Protein 3VTE (pdb70)

Organism: Cannabis sativa (NCBI:txid3483)

GO terms:
  GO:0102778 delta9-tetrahydrocannabinolate synthase activity (F, EXP)
  GO:0005576 extracellular region (C, EXP)
  GO:1901696 cannabinoid biosynthetic process (P, TAS)

Solvent-accessible surface area: 20736 Å² total; per-residue (Å²): 149,71,56,66,101,39,0,44,133,6,9,64,148,88,51,92,195,146,93,23,33,21,11,92,142,39,166,97,2,96,65,14,13,65,34,11,3,23,0,44,45,30,61,37,147,126,18,54,57,0,54,0,0,0,4,0,45,73,45,37,19,0,54,2,0,0,58,0,0,87,139,30,58,4,22,10,10,41,0,16,8,3,58,36,9,30,0,9,18,4,17,2,108,48,77,3,0,0,0,1,2,41,62,2,86,49,33,146,25,60,50,170,55,66,21,2,74,1,41,0,6,0,13,2,0,34,2,14,13,109,2,8,81,104,47,79,78,7,3,2,0,5,9,38,60,13,24,21,2,0,11,41,18,1,2,1,0,0,14,6,13,5,7,1,31,73,0,0,0,0,40,24,8,65,26,0,54,0,0,16,18,76,6,118,54,32,57,78,178,69,19,31,94,56,7,0,8,0,0,33,1,0,0,5,68,2,1,4,1,9,1,9,0,50,0,74,6,10,63,7,37,69,88,0,0,6,2,46,16,101,40,70,65,112,37,98,20,0,1,133,16,0,37,64,0,2,52,33,2,57,137,24,110,76,46,0,9,0,3,0,48,0,30,4,86,86,154,142,85,45,2,7,0,49,0,3,0,3,9,40,16,21,31,92,69,0,23,83,50,0,104,159,33,0,72,107,0,43,14,119,130,131,45,12,136,76,35,28,9,5,58,2,18,22,76,20,27,62,36,146,147,188,139,65,69,30,5,63,62,114,103,28,36,188,74,45,0,41,6,20,16,8,0,0,0,95,150,66,1,64,63,108,11,0,15,94,0,0,66,31,3,98,109,24,85,47,40,10,3,67,0,7,0,19,2,0,1,20,29,0,84,126,35,66,74,56,45,2,0,5,7,3,2,56,45,4,14,1,1,1,36,0,18,1,46,20,128,122,72,133,39,28,132,90,4,29,55,11,0,81,49,0,18,98,68,0,58,76,66,8,3,100,145,50,31,20,6,10,10,44,50,8,6,27,70,23,25,136,28,68,104,87,49,139,53,77,46,88,110,1,52,97,5,0,68,34,3,3,13,116,4,1,88,77,0,6,113,3,0,23,164,34,0,63,124,9,34,7,83,15,32,0,4,0,5,9,45,44,106,145,127,141

InterPro domains:
  IPR006094 FAD linked oxidase, N-terminal [PF01565] (81-217)
  IPR012951 Berberine/berberine-like [PF08031] (480-538)
  IPR016166 FAD-binding domain, PCMH-type [PS51387] (77-251)
  IPR016167 FAD-binding, type PCMH, subdomain 1 [G3DSA:3.30.43.10] (28-135)
  IPR016169 FAD-binding, type PCMH, subdomain 2 [G3DSA:3.30.465.10] (139-539)
  IPR036318 FAD-binding, type PCMH-like superfamily [SSF56176] (29-252)

CATH classification: 3.30.43.10 (+2 more: 3.30.465.10, 3.40.462.20)

Sequence (502 aa):
ANPRENFLKCFSKHIPNPKLVYTQHDQLYMSILNSTIQNLRFISDTTPKPLVIVTPSNNSHIQATILCSKKVGLQIRTRSGGHDAEGMSYISQVPFVVVDLRNMHSIKIDVHSQTAWVEAGATLGEVYYWINEKNENLSFPGGYCPTVGVGGHFSGGGYGALMRNYGLAADNIIDAHLVNVDGKVLDRKSMGEDLFWAIRGGGGENFGIIAAWKIKLVAVPSKSTIFSVKKNMEIHGLVKLFNKWQNIAYKYDKDLVLMTHFITKNITTTVHGYFSSIFHGGVDSLVDLMNKSFPELGIKKTDCKEFSWIDTTIFYSGVVNFKKEILLDRSAGKKTAFSIKLDYVKKPIPETAMVKILEKLYEEDVGAGMYVLYPYGGIMEEISESAIPFPHRAGIMYELWYTASWEKQEDNEKHINWVRSVYNFTTPYVSQNPRLAYLNYRDLDLGKTNHASPNNYTQARIWGEKYFGKNFNRLVKVKTKVDPNNFFRNEQSIPPLPPHHH

Foldseek 3Di:
DAQLVQLVVLLCVLPPDPDFKDAPVDPCQVCVLVVQQQACLQDDPVFDFARMEGADQDLSNQLSNLVSCVVSVAAEQEDALNPALVSFNTGDPDHHYYYYHLNQADWAADLPQQKIKGWQNHWQLVQQVVVCVSPLFKGAFFDLALSHTPQFAQLQFGGDDQCQPQHTQLSFFDWWWWAFSNSDTDICVRCDDLNNQCSGNVHPLLTGGTTITMGHMDTHAQKWKKFKDKDFDDLLLVVVLVLLCLVPQQPDESQKWKKKKWFFDDPCGTIMMMIMITGRDDLVVVCVVCCPRPVVVPDDSVGMDMHRVLVVSVCRYQAPPDDSCVSVPNPDHDRFNKAKWKFWAQDRDDSVLVSVLSVLSVVDGGRFKMKIKTAAHHPLQPDDQVSHQARPGRRTGIMIMIMGTDHDNVCVVVSNVSNVVSVVSCQVGTDPVPGAGGVSNDDCVQDWQDPPDDGDQVRLCSVLCRHGNVSSVSNLVSSCVRPVVRSSDTGRYRHHDDDVVD

Structure (mmCIF, N/CA/C/O backbone):
data_3VTE
#
_entry.id   3VTE
#
_cell.length_a   177.946
_cell.length_b   177.946
_cell.length_c   177.946
_cell.angle_alpha   90.00
_cell.angle_beta   90.00
_cell.angle_gamma   90.00
#
_symmetry.space_group_name_H-M   'P 4 3 2'
#
loop_
_entity.id
_entity.type
_entity.pdbx_description
1 polymer 'Tetrahydrocannabinolic acid synthase'
2 non-polymer 2-acetamido-2-deoxy-beta-D-glucopyranose
3 non-polymer 'FLAVIN-ADENINE DINUCLEOTIDE'
4 water water
#
loop_
_atom_site.group_PDB
_atom_site.id
_atom_site.type_symbol
_atom_site.label_atom_id
_atom_site.label_alt_id
_atom_site.label_comp_id
_atom_site.label_asym_id
_atom_site.label_entity_id
_atom_site.label_seq_id
_atom_site.pdbx_PDB_ins_code
_atom_site.Cartn_x
_atom_site.Cartn_y
_atom_site.Cartn_z
_atom_site.occupancy
_atom_site.B_iso_or_equiv
_atom_site.auth_seq_id
_atom_site.auth_comp_id
_atom_site.auth_asym_id
_atom_site.auth_atom_id
_atom_site.pdbx_PDB_model_num
ATOM 1 N N . ALA A 1 1 ? 47.335 84.433 -53.892 1.00 69.98 28 ALA A N 1
ATOM 2 C CA . ALA A 1 1 ? 48.462 83.968 -53.019 1.00 67.81 28 ALA A CA 1
ATOM 3 C C . ALA A 1 1 ? 47.990 82.986 -51.855 1.00 66.80 28 ALA A C 1
ATOM 4 O O . ALA A 1 1 ? 47.343 83.463 -50.871 1.00 68.53 28 ALA A 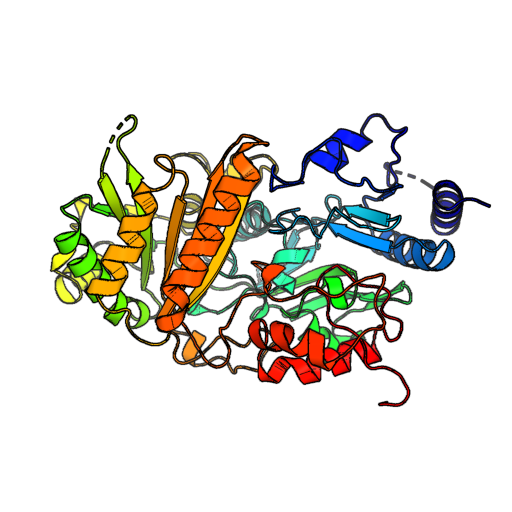O 1
ATOM 6 N N . ASN A 1 2 ? 48.288 81.647 -51.992 1.00 63.31 29 ASN A N 1
ATOM 7 C CA . ASN A 1 2 ? 48.107 80.589 -50.927 1.00 59.29 29 ASN A CA 1
ATOM 8 C C . ASN A 1 2 ? 49.352 79.731 -50.622 1.00 55.66 29 ASN A C 1
ATOM 9 O O . ASN A 1 2 ? 50.162 79.477 -51.518 1.00 55.11 29 ASN A O 1
ATOM 14 N N . PRO A 1 3 ? 49.496 79.280 -49.359 1.00 52.61 30 PRO A N 1
ATOM 15 C CA . PRO A 1 3 ? 50.784 78.900 -48.856 1.00 50.04 30 PRO A CA 1
ATOM 16 C C . PRO A 1 3 ? 51.349 77.648 -49.440 1.00 48.00 30 PRO A C 1
ATOM 17 O O . PRO A 1 3 ? 52.544 77.606 -49.670 1.00 47.30 30 PRO A O 1
ATOM 21 N N . ARG A 1 4 ? 50.518 76.643 -49.695 1.00 47.28 31 ARG A N 1
ATOM 22 C CA . ARG A 1 4 ? 51.002 75.384 -50.263 1.00 45.42 31 ARG A CA 1
ATOM 23 C C . ARG A 1 4 ? 51.660 75.647 -51.605 1.00 46.15 31 ARG A C 1
ATOM 24 O O . ARG A 1 4 ? 52.809 75.226 -51.856 1.00 45.04 31 ARG A O 1
ATOM 32 N N . GLU A 1 5 ? 50.934 76.365 -52.464 1.00 47.27 32 GLU A N 1
ATOM 33 C CA . GLU A 1 5 ? 51.403 76.581 -53.823 1.00 47.84 32 GLU A CA 1
ATOM 34 C C . GLU A 1 5 ? 52.458 77.641 -53.855 1.00 46.78 32 GLU A C 1
ATOM 35 O O . GLU A 1 5 ? 53.349 77.604 -54.692 1.00 46.63 32 GLU A O 1
ATOM 41 N N . ASN A 1 6 ? 52.361 78.586 -52.940 1.00 46.29 33 ASN A N 1
ATOM 42 C CA . ASN A 1 6 ? 53.378 79.606 -52.849 1.00 46.21 33 ASN A CA 1
ATOM 43 C C . ASN A 1 6 ? 54.660 79.002 -52.360 1.00 44.43 33 ASN A C 1
ATOM 44 O O . ASN A 1 6 ? 55.745 79.360 -52.812 1.00 44.91 33 ASN A O 1
ATOM 49 N N . PHE A 1 7 ? 54.543 78.055 -51.449 1.00 42.43 34 PHE A N 1
ATOM 50 C CA . PHE A 1 7 ? 55.729 77.382 -50.989 1.00 40.78 34 PHE A CA 1
ATOM 51 C C . PHE A 1 7 ? 56.442 76.707 -52.126 1.00 40.20 34 PHE A C 1
ATOM 52 O O . PHE A 1 7 ? 57.655 76.781 -52.238 1.00 40.25 34 PHE A O 1
ATOM 60 N N . LEU A 1 8 ? 55.663 76.031 -52.955 1.00 40.49 35 LEU A N 1
ATOM 61 C CA . LEU A 1 8 ? 56.180 75.079 -53.930 1.00 39.82 35 LEU A CA 1
ATOM 62 C C . LEU A 1 8 ? 56.842 75.778 -55.046 1.00 40.93 35 LEU A C 1
ATOM 63 O O . LEU A 1 8 ? 57.812 75.294 -55.583 1.00 40.88 35 LEU A O 1
ATOM 68 N N . LYS A 1 9 ? 56.275 76.917 -55.401 1.00 42.86 36 LYS A N 1
ATOM 69 C CA . LYS A 1 9 ? 56.876 77.830 -56.324 1.00 44.81 36 LYS A CA 1
ATOM 70 C C . LYS A 1 9 ? 58.170 78.343 -55.756 1.00 44.73 36 LYS A C 1
ATOM 71 O O . LYS A 1 9 ? 59.194 78.258 -56.417 1.00 45.15 36 LYS A O 1
ATOM 77 N N . CYS A 1 10 ? 58.141 78.879 -54.540 1.00 44.77 37 CYS A N 1
ATOM 78 C CA . CYS A 1 10 ? 59.376 79.383 -53.970 1.00 45.44 37 CYS A CA 1
ATOM 79 C C . CYS A 1 10 ? 60.421 78.303 -54.019 1.00 44.55 37 CYS A C 1
ATOM 80 O O . CYS A 1 10 ? 61.539 78.547 -54.417 1.00 45.42 37 CYS A O 1
ATOM 83 N N . PHE A 1 11 ? 60.059 77.096 -53.627 1.00 44.16 38 PHE A N 1
ATOM 84 C CA . PHE A 1 11 ? 61.007 76.001 -53.619 1.00 44.04 38 PHE A CA 1
ATOM 85 C C . PHE A 1 11 ? 61.608 75.738 -54.985 1.00 45.04 38 PHE A C 1
ATOM 86 O O . PHE A 1 11 ? 62.805 75.727 -55.128 1.00 44.65 38 PHE A O 1
ATOM 94 N N . SER A 1 12 ? 60.762 75.567 -55.990 1.00 47.12 39 SER A N 1
ATOM 95 C CA . SER A 1 12 ? 61.191 75.432 -57.390 1.00 49.83 39 SER A CA 1
ATOM 96 C C . SER A 1 12 ? 62.120 76.513 -57.857 1.00 52.19 39 SER A C 1
ATOM 97 O O . SER A 1 12 ? 62.965 76.285 -58.703 1.00 52.65 39 SER A O 1
ATOM 100 N N . LYS A 1 13 ? 61.888 77.712 -57.349 1.00 55.24 40 LYS A N 1
ATOM 101 C CA . LYS A 1 13 ? 62.645 78.880 -57.707 1.00 59.24 40 LYS A CA 1
ATOM 102 C C . LYS A 1 13 ? 64.066 78.666 -57.216 1.00 60.57 40 LYS A C 1
ATOM 103 O O . LYS A 1 13 ? 65.017 78.782 -57.990 1.00 61.41 40 LYS A O 1
ATOM 109 N N . HIS A 1 14 ? 64.199 78.304 -55.939 1.00 61.95 41 HIS A N 1
ATOM 110 C CA . HIS A 1 14 ? 65.508 78.112 -55.302 1.00 64.17 41 HIS A CA 1
ATOM 111 C C . HIS A 1 14 ? 66.178 76.875 -55.872 1.00 65.61 41 HIS A C 1
ATOM 112 O O . HIS A 1 14 ? 67.396 76.746 -55.851 1.00 65.90 41 HIS A O 1
ATOM 119 N N . ILE A 1 15 ? 65.366 75.961 -56.378 1.00 67.72 42 ILE A N 1
ATOM 120 C CA . ILE A 1 15 ? 65.855 74.676 -56.810 1.00 70.42 42 ILE A CA 1
ATOM 121 C C . ILE A 1 15 ? 65.003 74.081 -57.941 1.00 73.19 42 ILE A C 1
ATOM 122 O O . ILE A 1 15 ? 63.922 73.497 -57.704 1.00 72.77 42 ILE A O 1
ATOM 127 N N . PRO A 1 16 ? 65.460 74.287 -59.193 1.00 76.53 43 PRO A N 1
ATOM 128 C CA . PRO A 1 16 ? 64.869 73.599 -60.353 1.00 78.90 43 PRO A CA 1
ATOM 129 C C . PRO A 1 16 ? 65.466 72.171 -60.518 1.00 81.17 43 PRO A C 1
ATOM 130 O O . PRO A 1 16 ? 66.611 71.927 -60.062 1.00 81.97 43 PRO A O 1
ATOM 134 N N . ASN A 1 17 ? 64.693 71.247 -61.128 1.00 82.90 44 ASN A N 1
ATOM 135 C CA . ASN A 1 17 ? 65.064 69.800 -61.359 1.00 84.47 44 ASN A CA 1
ATOM 136 C C . ASN A 1 17 ? 66.552 69.359 -61.225 1.00 85.12 44 ASN A C 1
ATOM 137 O O . ASN A 1 17 ? 67.296 69.241 -62.214 1.00 86.37 44 ASN A O 1
ATOM 142 N N . PRO A 1 22 ? 65.399 63.448 -57.826 1.00 63.48 49 PRO A N 1
ATOM 143 C CA . PRO A 1 22 ? 64.096 62.802 -57.705 1.00 62.73 49 PRO A CA 1
ATOM 144 C C . PRO A 1 22 ? 62.993 63.751 -57.202 1.00 60.64 49 PRO A C 1
ATOM 145 O O . PRO A 1 22 ? 63.111 64.996 -57.284 1.00 60.00 49 PRO A O 1
ATOM 149 N N . LYS A 1 23 ? 61.932 63.133 -56.670 1.00 58.46 50 LYS A N 1
ATOM 150 C CA . LYS A 1 23 ? 60.882 63.847 -56.004 1.00 54.75 50 LYS A CA 1
ATOM 151 C C . LYS A 1 23 ? 61.486 64.354 -54.726 1.00 51.75 50 LYS A C 1
ATOM 152 O O . LYS A 1 23 ? 62.289 63.668 -54.072 1.00 51.08 50 LYS A O 1
ATOM 158 N N . LEU A 1 24 ? 61.120 65.581 -54.413 1.00 48.49 51 LEU A N 1
ATOM 159 C CA . LEU A 1 24 ? 61.555 66.210 -53.210 1.00 45.39 51 LEU A CA 1
ATOM 160 C C . LEU A 1 24 ? 60.370 66.776 -52.489 1.00 43.42 51 LEU A C 1
ATOM 161 O O . LEU A 1 24 ? 60.487 67.087 -51.315 1.00 42.23 51 LEU A O 1
ATOM 166 N N . VAL A 1 25 ? 59.244 66.966 -53.176 1.00 42.00 52 VAL A N 1
ATOM 167 C CA . VAL A 1 25 ? 58.093 67.535 -52.484 1.00 40.80 52 VAL A CA 1
ATOM 168 C C . VAL A 1 25 ? 56.870 66.685 -52.623 1.00 40.48 52 VAL A C 1
ATOM 169 O O . VAL A 1 25 ? 56.555 66.208 -53.704 1.00 41.75 52 VAL A O 1
ATOM 173 N N . TYR A 1 26 ? 56.164 66.499 -51.529 1.00 38.70 53 TYR A N 1
ATOM 174 C CA . TYR A 1 26 ? 54.935 65.779 -51.617 1.00 38.64 53 TYR A CA 1
ATOM 175 C C . TYR A 1 26 ? 53.795 66.595 -51.061 1.00 38.54 53 TYR A C 1
ATOM 176 O O . TYR A 1 26 ? 53.957 67.322 -50.062 1.00 38.74 53 TYR A O 1
ATOM 185 N N . THR A 1 27 ? 52.656 66.522 -51.732 1.00 38.52 54 THR A N 1
ATOM 186 C CA . THR A 1 27 ? 51.439 67.034 -51.179 1.00 39.02 54 THR A CA 1
ATOM 187 C C . THR A 1 27 ? 50.415 65.929 -51.202 1.00 40.11 54 THR A C 1
ATOM 188 O O . THR A 1 27 ? 50.581 64.933 -51.893 1.00 40.26 54 THR A O 1
ATOM 192 N N . GLN A 1 28 ? 49.359 66.125 -50.425 1.00 41.13 55 GLN A N 1
ATOM 193 C CA . GLN A 1 28 ? 48.196 65.271 -50.427 1.00 42.55 55 GLN A CA 1
ATOM 194 C C . GLN A 1 28 ? 47.813 64.709 -51.804 1.00 43.22 55 GLN A C 1
ATOM 195 O O . GLN A 1 28 ? 47.253 63.623 -51.887 1.00 43.79 55 GLN A O 1
ATOM 201 N N . HIS A 1 29 ? 48.096 65.432 -52.878 1.00 43.12 56 HIS A N 1
ATOM 202 C CA . HIS A 1 29 ? 47.763 64.928 -54.223 1.00 44.90 56 HIS A CA 1
ATOM 203 C C . HIS A 1 29 ? 48.619 63.785 -54.710 1.00 44.86 56 HIS A C 1
ATOM 204 O O . HIS A 1 29 ? 48.217 63.049 -55.635 1.00 46.41 56 HIS A O 1
ATOM 211 N N . ASP A 1 30 ? 49.803 63.659 -54.111 1.00 42.83 57 ASP A N 1
ATOM 212 C CA . ASP A 1 30 ? 50.742 62.692 -54.562 1.00 42.60 57 ASP A CA 1
ATOM 213 C C . ASP A 1 30 ? 50.310 61.369 -54.041 1.00 42.57 57 ASP A C 1
ATOM 214 O O . ASP A 1 30 ? 49.961 61.247 -52.877 1.00 42.58 57 ASP A O 1
ATOM 219 N N . GLN A 1 31 ? 50.311 60.361 -54.900 1.00 43.18 58 GLN A N 1
ATOM 220 C CA . GLN A 1 31 ? 49.982 59.033 -54.423 1.00 42.91 58 GLN A CA 1
ATOM 221 C C . GLN A 1 31 ? 50.771 58.582 -53.184 1.00 41.01 58 GLN A C 1
ATOM 222 O O . GLN A 1 31 ? 50.246 57.869 -52.361 1.00 41.18 58 GLN A O 1
ATOM 228 N N . LEU A 1 32 ? 52.006 59.025 -53.020 1.00 39.15 59 LEU A N 1
ATOM 229 C CA . LEU A 1 32 ? 52.807 58.471 -51.945 1.00 38.27 59 LEU A CA 1
ATOM 230 C C . LEU A 1 32 ? 52.697 59.196 -50.642 1.00 37.10 59 LEU A C 1
ATOM 231 O O . LEU A 1 32 ? 53.198 58.713 -49.610 1.00 37.25 59 LEU A O 1
ATOM 236 N N . TYR A 1 33 ? 52.077 60.369 -50.680 1.00 36.04 60 TYR A N 1
ATOM 237 C CA . TYR A 1 33 ? 51.960 61.176 -49.476 1.00 34.44 60 TYR A CA 1
ATOM 238 C C . TYR A 1 33 ? 51.713 60.339 -48.225 1.00 34.20 60 TYR A C 1
ATOM 239 O O . TYR A 1 33 ? 52.612 60.185 -47.406 1.00 32.56 60 TYR A O 1
ATOM 248 N N . MET A 1 34 ? 50.517 59.755 -48.138 1.00 35.65 61 MET A N 1
ATOM 249 C CA . MET A 1 34 ? 50.060 59.059 -46.935 1.00 36.86 61 MET A CA 1
ATOM 250 C C . MET A 1 34 ? 51.058 58.060 -46.404 1.00 36.42 61 MET A C 1
ATOM 251 O O . MET A 1 34 ? 51.419 58.080 -45.236 1.00 35.32 61 MET A O 1
ATOM 256 N N . SER A 1 35 ? 51.533 57.199 -47.273 1.00 37.82 62 SER A N 1
ATOM 257 C CA . SER A 1 35 ? 52.440 56.173 -46.810 1.00 39.10 62 SER A CA 1
ATOM 258 C C . SER A 1 35 ? 53.817 56.719 -46.535 1.00 37.19 62 SER A C 1
ATOM 259 O O . SER A 1 35 ? 54.537 56.140 -45.747 1.00 37.61 62 SER A O 1
ATOM 262 N N . ILE A 1 36 ? 54.184 57.845 -47.127 1.00 35.76 63 ILE A N 1
ATOM 263 C CA . ILE A 1 36 ? 55.385 58.495 -46.617 1.00 33.82 63 ILE A CA 1
ATOM 264 C C . ILE A 1 36 ? 55.121 59.044 -45.223 1.00 32.88 63 ILE A C 1
ATOM 265 O O . ILE A 1 36 ? 55.805 58.670 -44.298 1.00 32.81 63 ILE A O 1
ATOM 270 N N . LEU A 1 37 ? 54.109 59.894 -45.089 1.00 32.60 64 LEU A N 1
ATOM 271 C CA . LEU A 1 37 ? 53.741 60.490 -43.823 1.00 32.63 64 LEU A CA 1
ATOM 272 C C . LEU A 1 37 ? 53.775 59.447 -42.759 1.00 34.58 64 LEU A C 1
ATOM 273 O O . LEU A 1 37 ? 54.459 59.597 -41.752 1.00 35.07 64 LEU A O 1
ATOM 278 N N . ASN A 1 38 ? 53.002 58.399 -43.005 1.00 36.31 65 ASN A N 1
ATOM 279 C CA . ASN A 1 38 ? 52.800 57.306 -42.110 1.00 37.57 65 ASN A CA 1
ATOM 280 C C . ASN A 1 38 ? 54.031 56.549 -41.837 1.00 36.39 65 ASN A C 1
ATOM 281 O O . ASN A 1 38 ? 54.161 56.052 -40.734 1.00 37.15 65 ASN A O 1
ATOM 286 N N . SER A 1 39 ? 54.897 56.394 -42.854 1.00 35.58 66 SER A N 1
ATOM 287 C CA . SER A 1 39 ? 55.950 55.325 -42.869 1.00 34.50 66 SER A CA 1
ATOM 288 C C . SER A 1 39 ? 56.627 55.326 -41.550 1.00 32.76 66 SER A C 1
ATOM 289 O O . SER A 1 39 ? 56.586 54.339 -40.857 1.00 33.46 66 SER A O 1
ATOM 292 N N . THR A 1 40 ? 57.188 56.470 -41.179 1.00 30.22 67 THR A N 1
ATOM 293 C CA . THR A 1 40 ? 57.985 56.537 -39.971 1.00 28.81 67 THR A CA 1
ATOM 294 C C . THR A 1 40 ? 57.287 57.176 -38.753 1.00 28.53 67 THR A C 1
ATOM 295 O O . THR A 1 40 ? 57.970 57.617 -37.838 1.00 28.69 67 THR A O 1
ATOM 299 N N . ILE A 1 41 ? 55.949 57.219 -38.701 1.00 28.99 68 ILE A N 1
ATOM 300 C CA . ILE A 1 41 ? 55.295 57.680 -37.465 1.00 29.43 68 ILE A CA 1
ATOM 301 C C . ILE A 1 41 ? 55.311 56.491 -36.487 1.00 31.36 68 ILE A C 1
ATOM 302 O O . ILE A 1 41 ? 54.532 55.532 -36.651 1.00 32.23 68 ILE A O 1
ATOM 307 N N . GLN A 1 42 ? 56.255 56.511 -35.530 1.00 32.37 69 GLN A N 1
ATOM 308 C CA . GLN A 1 42 ? 56.519 55.334 -34.650 1.00 34.42 69 GLN A CA 1
ATOM 309 C C . GLN A 1 42 ? 55.470 55.009 -33.575 1.00 35.33 69 GLN A C 1
ATOM 310 O O . GLN A 1 42 ? 55.307 53.843 -33.189 1.00 36.46 69 GLN A O 1
ATOM 316 N N . ASN A 1 43 ? 54.784 56.033 -33.079 1.00 35.43 70 ASN A N 1
ATOM 317 C CA . ASN A 1 43 ? 53.797 55.835 -32.041 1.00 37.22 70 ASN A CA 1
ATOM 318 C C . ASN A 1 43 ? 52.354 55.768 -32.542 1.00 37.95 70 ASN A C 1
ATOM 319 O O . ASN A 1 43 ? 51.693 56.799 -32.632 1.00 38.09 70 ASN A O 1
ATOM 324 N N . LEU A 1 44 ? 51.838 54.587 -32.833 1.00 39.10 71 LEU A N 1
ATOM 325 C CA . LEU A 1 44 ? 50.456 54.505 -33.379 1.00 40.74 71 LEU A CA 1
ATOM 326 C C . LEU A 1 44 ? 49.368 55.442 -32.727 1.00 42.16 71 LEU A C 1
ATOM 327 O O . LEU A 1 44 ? 48.406 55.851 -33.384 1.00 43.08 71 LEU A O 1
ATOM 332 N N . ARG A 1 45 ? 49.522 55.782 -31.453 1.00 43.39 72 ARG A N 1
ATOM 333 C CA . ARG A 1 45 ? 48.685 56.773 -30.782 1.00 44.92 72 ARG A CA 1
ATOM 334 C C . ARG A 1 45 ? 48.377 58.032 -31.629 1.00 45.50 72 ARG A C 1
ATOM 335 O O . ARG A 1 45 ? 47.299 58.586 -31.526 1.00 46.50 72 ARG A O 1
ATOM 343 N N . PHE A 1 46 ? 49.319 58.482 -32.456 1.00 46.09 73 PHE A N 1
ATOM 344 C CA . PHE A 1 46 ? 49.143 59.680 -33.292 1.00 47.05 73 PHE A CA 1
ATOM 345 C C . PHE A 1 46 ? 48.802 59.383 -34.760 1.00 48.67 73 PHE A C 1
ATOM 346 O O . PHE A 1 46 ? 49.105 60.162 -35.666 1.00 48.15 73 PHE A O 1
ATOM 354 N N . ILE A 1 47 ? 48.163 58.246 -34.988 1.00 51.78 74 ILE A N 1
ATOM 355 C CA . ILE A 1 47 ? 47.637 57.899 -36.297 1.00 53.95 74 ILE A CA 1
ATOM 356 C C . ILE A 1 47 ? 46.134 57.852 -36.130 1.00 56.46 74 ILE A C 1
ATOM 357 O O . ILE A 1 47 ? 45.569 56.825 -35.699 1.00 57.91 74 ILE A O 1
ATOM 362 N N . SER A 1 48 ? 45.497 58.990 -36.387 1.00 57.55 75 SER A N 1
ATOM 363 C CA . SER A 1 48 ? 44.039 59.020 -36.524 1.00 61.07 75 SER A CA 1
ATOM 364 C C . SER A 1 48 ? 43.700 59.885 -37.717 1.00 62.36 75 SER A C 1
ATOM 365 O O . SER A 1 48 ? 44.553 60.650 -38.205 1.00 62.09 75 SER A O 1
ATOM 368 N N . ASP A 1 49 ? 42.465 59.770 -38.199 1.00 64.98 76 ASP A N 1
ATOM 369 C CA . ASP A 1 49 ? 41.959 60.744 -39.183 1.00 66.26 76 ASP A CA 1
ATOM 370 C C . ASP A 1 49 ? 41.946 62.201 -38.624 1.00 65.41 76 ASP A C 1
ATOM 371 O O . ASP A 1 49 ? 42.001 63.169 -39.395 1.00 65.61 76 ASP A O 1
ATOM 376 N N . THR A 1 50 ? 41.893 62.331 -37.290 1.00 64.56 77 THR A N 1
ATOM 377 C CA . THR A 1 50 ? 41.785 63.628 -36.594 1.00 63.29 77 THR A CA 1
ATOM 378 C C . THR A 1 50 ? 43.129 64.424 -36.621 1.00 60.55 77 THR A C 1
ATOM 379 O O . THR A 1 50 ? 43.142 65.660 -36.768 1.00 60.57 77 THR A O 1
ATOM 383 N N . THR A 1 51 ? 44.229 63.671 -36.497 1.00 57.26 78 THR A N 1
ATOM 384 C CA . THR A 1 51 ? 45.627 64.102 -36.555 1.00 53.41 78 THR A CA 1
ATOM 385 C C . THR A 1 51 ? 45.909 65.086 -37.679 1.00 50.72 78 THR A C 1
ATOM 386 O O . THR A 1 51 ? 45.662 64.759 -38.835 1.00 50.85 78 THR A O 1
ATOM 390 N N . PRO A 1 52 ? 46.417 66.294 -37.355 1.00 48.32 79 PRO A N 1
ATOM 391 C CA . PRO A 1 52 ? 46.739 67.242 -38.414 1.00 46.66 79 PRO A CA 1
ATOM 392 C C . PRO A 1 52 ? 47.802 66.712 -39.371 1.00 44.39 79 PRO A C 1
ATOM 393 O O . PRO A 1 52 ? 48.650 65.927 -38.985 1.00 44.32 79 PRO A O 1
ATOM 397 N N . LYS A 1 53 ? 47.733 67.119 -40.628 1.00 42.63 80 LYS A N 1
ATOM 398 C CA . LYS A 1 53 ? 48.647 66.626 -41.658 1.00 40.06 80 LYS A CA 1
ATOM 399 C C . LYS A 1 53 ? 49.333 67.834 -42.283 1.00 37.66 80 LYS A C 1
ATOM 400 O O . LYS A 1 53 ? 48.780 68.918 -42.318 1.00 39.20 80 LYS A O 1
ATOM 406 N N . PRO A 1 54 ? 50.552 67.694 -42.732 1.00 34.82 81 PRO A N 1
ATOM 407 C CA . PRO A 1 54 ? 51.194 68.882 -43.254 1.00 33.93 81 PRO A CA 1
ATOM 408 C C . PRO A 1 54 ? 50.842 69.228 -44.726 1.00 33.51 81 PRO A C 1
ATOM 409 O O . PRO A 1 54 ? 50.397 68.370 -45.493 1.00 33.87 81 PRO A O 1
ATOM 413 N N . LEU A 1 55 ? 51.045 70.474 -45.126 1.00 32.45 82 LEU A N 1
ATOM 414 C CA . LEU A 1 55 ? 50.603 70.860 -46.447 1.00 32.55 82 LEU A CA 1
ATOM 415 C C . LEU A 1 55 ? 51.526 70.298 -47.456 1.00 31.68 82 LEU A C 1
ATOM 416 O O . LEU A 1 55 ? 51.120 70.024 -48.566 1.00 32.74 82 LEU A O 1
ATOM 421 N N . VAL A 1 56 ? 52.773 70.133 -47.044 1.00 30.75 83 VAL A N 1
ATOM 422 C CA . VAL A 1 56 ? 53.837 69.577 -47.853 1.00 29.97 83 VAL A CA 1
ATOM 423 C C . VAL A 1 56 ? 54.715 68.696 -46.967 1.00 30.32 83 VAL A C 1
ATOM 424 O O . VAL A 1 56 ? 55.003 69.032 -45.772 1.00 29.11 83 VAL A O 1
ATOM 428 N N . ILE A 1 57 ? 55.164 67.583 -47.556 1.00 29.94 84 ILE A N 1
ATOM 429 C CA . ILE A 1 57 ? 56.321 66.922 -47.028 1.00 29.55 84 ILE A CA 1
ATOM 430 C C . ILE A 1 57 ? 57.466 67.117 -47.971 1.00 29.69 84 ILE A C 1
ATOM 431 O O . ILE A 1 57 ? 57.300 66.939 -49.176 1.00 30.90 84 ILE A O 1
ATOM 436 N N . VAL A 1 58 ? 58.630 67.473 -47.440 1.00 32.70 85 VAL A N 1
ATOM 437 C CA . VAL A 1 58 ? 59.828 67.471 -48.262 1.00 32.76 85 VAL A CA 1
ATOM 438 C C . VAL A 1 58 ? 60.840 66.456 -47.782 1.00 32.09 85 VAL A C 1
ATOM 439 O O . VAL A 1 58 ? 60.966 66.227 -46.602 1.00 32.08 85 VAL A O 1
ATOM 443 N N . THR A 1 59 ? 61.541 65.858 -48.732 1.00 32.05 86 THR A N 1
ATOM 444 C CA . THR A 1 59 ? 62.463 64.785 -48.486 1.00 32.22 86 THR A CA 1
ATOM 445 C C . THR A 1 59 ? 63.836 65.157 -49.051 1.00 32.92 86 THR A C 1
ATOM 446 O O . THR A 1 59 ? 64.306 64.596 -50.044 1.00 32.22 86 THR A O 1
ATOM 450 N N . PRO A 1 60 ? 64.502 66.102 -48.405 1.00 33.95 87 PRO A N 1
ATOM 451 C CA . PRO A 1 60 ? 65.724 66.633 -49.002 1.00 35.69 87 PRO A CA 1
ATOM 452 C C . PRO A 1 60 ? 66.809 65.570 -49.183 1.00 37.08 87 PRO A C 1
ATOM 453 O O . PRO A 1 60 ? 66.828 64.581 -48.444 1.00 36.82 87 PRO A O 1
ATOM 457 N N . SER A 1 61 ? 67.711 65.794 -50.134 1.00 38.97 88 SER A N 1
ATOM 458 C CA . SER A 1 61 ? 68.891 64.935 -50.272 1.00 4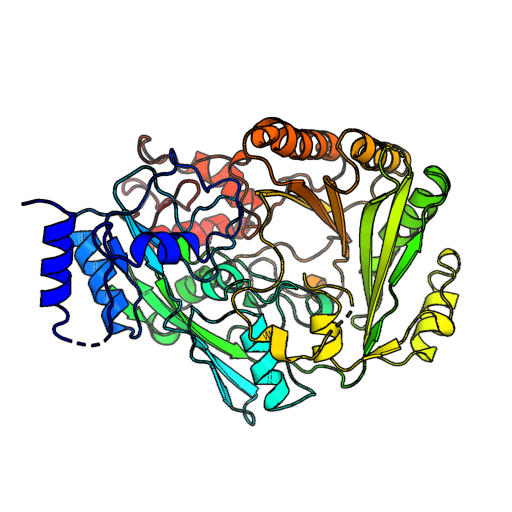1.00 88 SER A CA 1
ATOM 459 C C . SER A 1 61 ? 70.205 65.711 -50.374 1.00 41.98 88 SER A C 1
ATOM 460 O O . SER A 1 61 ? 71.213 65.168 -50.806 1.00 43.28 88 SER A O 1
ATOM 463 N N . ASN A 1 62 ? 70.195 66.963 -49.933 1.00 42.94 89 ASN A N 1
ATOM 464 C CA . ASN A 1 62 ? 71.262 67.909 -50.205 1.00 44.45 89 ASN A CA 1
ATOM 465 C C . ASN A 1 62 ? 71.129 69.073 -49.295 1.00 43.59 89 ASN A C 1
ATOM 466 O O . ASN A 1 62 ? 70.051 69.555 -49.087 1.00 43.58 89 ASN A O 1
ATOM 471 N N . ASN A 1 63 ? 72.215 69.593 -48.787 1.00 43.91 90 ASN A N 1
ATOM 472 C CA . ASN A 1 63 ? 72.071 70.757 -47.931 1.00 43.94 90 ASN A CA 1
ATOM 473 C C . ASN A 1 63 ? 71.254 71.833 -48.591 1.00 43.29 90 ASN A C 1
ATOM 474 O O . ASN A 1 63 ? 70.511 72.545 -47.924 1.00 42.31 90 ASN A O 1
ATOM 479 N N . SER A 1 64 ? 71.386 71.926 -49.904 1.00 42.69 91 SER A N 1
ATOM 480 C CA . SER A 1 64 ? 70.679 72.957 -50.643 1.00 43.57 91 SER A CA 1
ATOM 481 C C . SER A 1 64 ? 69.144 72.862 -50.516 1.00 42.14 91 SER A C 1
ATOM 482 O O . SER A 1 64 ? 68.412 73.858 -50.636 1.00 42.21 91 SER A O 1
ATOM 485 N N . HIS A 1 65 ? 68.662 71.660 -50.266 1.00 39.96 92 HIS A N 1
ATOM 486 C CA . HIS A 1 65 ? 67.250 71.451 -50.212 1.00 38.11 92 HIS A CA 1
ATOM 487 C C . HIS A 1 65 ? 66.730 71.993 -48.903 1.00 37.59 92 HIS A C 1
ATOM 488 O O . HIS A 1 65 ? 65.658 72.592 -48.852 1.00 37.72 92 HIS A O 1
ATOM 495 N N . ILE A 1 66 ? 67.520 71.815 -47.850 1.00 36.61 93 ILE A N 1
ATOM 496 C CA . ILE A 1 66 ? 67.119 72.210 -46.518 1.00 35.61 93 ILE A CA 1
ATOM 497 C C . ILE A 1 66 ? 67.068 73.737 -46.409 1.00 36.06 93 ILE A C 1
ATOM 498 O O . ILE A 1 66 ? 66.148 74.318 -45.788 1.00 36.17 93 ILE A O 1
ATOM 503 N N . GLN A 1 67 ? 68.052 74.377 -47.034 1.00 35.77 94 GLN A N 1
ATOM 504 C CA . GLN A 1 67 ? 68.127 75.829 -47.043 1.00 35.40 94 GLN A CA 1
ATOM 505 C C . GLN A 1 67 ? 66.864 76.368 -47.691 1.00 34.55 94 GLN A C 1
ATOM 506 O O . GLN A 1 67 ? 66.192 77.211 -47.142 1.00 34.76 94 GLN A O 1
ATOM 512 N N . ALA A 1 68 ? 66.513 75.832 -48.843 1.00 34.03 95 ALA A N 1
ATOM 513 C CA . ALA A 1 68 ? 65.316 76.267 -49.532 1.00 33.59 95 ALA A CA 1
ATOM 514 C C . ALA A 1 68 ? 64.042 76.168 -48.669 1.00 33.76 95 ALA A C 1
ATOM 515 O O . ALA A 1 68 ? 63.268 77.127 -48.583 1.00 33.53 95 ALA A O 1
ATOM 517 N N . THR A 1 69 ? 63.853 75.027 -47.996 1.00 33.88 96 THR A N 1
ATOM 518 C CA . THR A 1 69 ? 62.620 74.757 -47.234 1.00 33.55 96 THR A CA 1
ATOM 519 C C . THR A 1 69 ? 62.494 75.765 -46.121 1.00 33.41 96 THR A C 1
ATOM 520 O O . THR A 1 69 ? 61.434 76.373 -45.948 1.00 34.19 96 THR A O 1
ATOM 524 N N . ILE A 1 70 ? 63.598 75.962 -45.412 1.00 32.77 97 ILE A N 1
ATOM 525 C CA . ILE A 1 70 ? 63.683 76.917 -44.321 1.00 32.95 97 ILE A CA 1
ATOM 526 C C . ILE A 1 70 ? 63.413 78.310 -44.833 1.00 33.41 97 ILE A C 1
ATOM 527 O O . ILE A 1 70 ? 62.678 79.078 -44.220 1.00 33.36 97 ILE A O 1
ATOM 532 N N . LEU A 1 71 ? 63.972 78.625 -45.993 1.00 33.74 98 LEU A N 1
ATOM 533 C CA . LEU A 1 71 ? 63.748 79.923 -46.547 1.00 33.92 98 LEU A CA 1
ATOM 534 C C . LEU A 1 71 ? 62.304 80.085 -46.977 1.00 34.93 98 LEU A C 1
ATOM 535 O O . LEU A 1 71 ? 61.713 81.139 -46.783 1.00 35.49 98 LEU A O 1
ATOM 540 N N . CYS A 1 72 ? 61.727 79.042 -47.558 1.00 35.75 99 CYS A N 1
ATOM 541 C CA . CYS A 1 72 ? 60.439 79.219 -48.186 1.00 37.05 99 CYS A CA 1
ATOM 542 C C . CYS A 1 72 ? 59.344 79.194 -47.149 1.00 36.73 99 CYS A C 1
ATOM 543 O O . CYS A 1 72 ? 58.298 79.845 -47.313 1.00 36.81 99 CYS A O 1
ATOM 546 N N . SER A 1 73 ? 59.587 78.469 -46.067 1.00 36.17 100 SER A N 1
ATOM 547 C CA . SER A 1 73 ? 58.584 78.421 -45.035 1.00 36.24 100 SER A CA 1
ATOM 548 C C . SER A 1 73 ? 58.606 79.737 -44.333 1.00 36.44 100 SER A C 1
ATOM 549 O O . SER A 1 73 ? 57.554 80.326 -44.092 1.00 36.81 100 SER A O 1
ATOM 552 N N . LYS A 1 74 ? 59.805 80.257 -44.087 1.00 36.95 101 LYS A N 1
ATOM 553 C CA . LYS A 1 74 ? 59.915 81.642 -43.606 1.00 37.61 101 LYS A CA 1
ATOM 554 C C . LYS A 1 74 ? 59.068 82.561 -44.483 1.00 37.83 101 LYS A C 1
ATOM 555 O O . LYS A 1 74 ? 58.201 83.226 -43.974 1.00 37.68 101 LYS A O 1
ATOM 561 N N . LYS A 1 75 ? 59.272 82.555 -45.798 1.00 38.44 102 LYS A N 1
ATOM 562 C CA . LYS A 1 75 ? 58.517 83.460 -46.618 1.00 40.05 102 LYS A CA 1
ATOM 563 C C . LYS A 1 75 ? 57.020 83.222 -46.608 1.00 40.55 102 LYS A C 1
ATOM 564 O O . LYS A 1 75 ? 56.272 84.131 -46.310 1.00 41.87 102 LYS A O 1
ATOM 570 N N . VAL A 1 76 ? 56.557 82.019 -46.907 1.00 40.28 103 VAL A N 1
ATOM 571 C CA . VAL A 1 76 ? 55.111 81.827 -46.947 1.00 39.51 103 VAL A CA 1
ATOM 572 C C . VAL A 1 76 ? 54.448 81.696 -45.596 1.00 38.88 103 VAL A C 1
ATOM 573 O O . VAL A 1 76 ? 53.225 81.746 -45.546 1.00 40.48 103 VAL A O 1
ATOM 577 N N . GLY A 1 77 ? 55.192 81.502 -44.510 1.00 37.02 104 GLY A N 1
ATOM 578 C CA . GLY A 1 77 ? 54.528 81.447 -43.193 1.00 35.47 104 GLY A CA 1
ATOM 579 C C . GLY A 1 77 ? 54.058 80.088 -42.696 1.00 34.31 104 GLY A C 1
ATOM 580 O O . GLY A 1 77 ? 53.080 79.952 -41.956 1.00 33.93 104 GLY A O 1
ATOM 581 N N . LEU A 1 78 ? 54.780 79.066 -43.106 1.00 33.73 105 LEU A N 1
ATOM 582 C CA . LEU A 1 78 ? 54.549 77.721 -42.628 1.00 32.94 105 LEU A CA 1
ATOM 583 C C . LEU A 1 78 ? 55.544 77.377 -41.555 1.00 32.42 105 LEU A C 1
ATOM 584 O O . LEU A 1 78 ? 56.638 7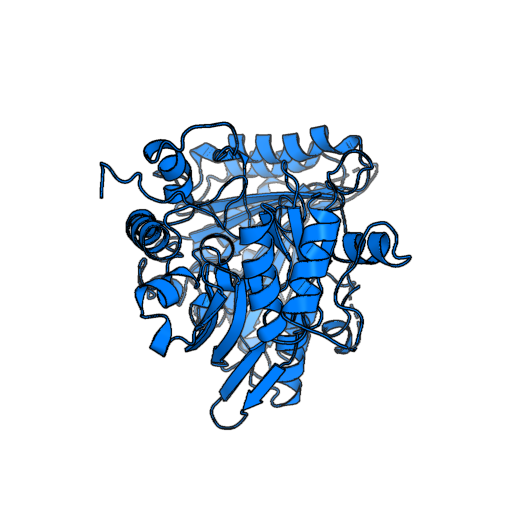7.927 -41.528 1.00 32.76 105 LEU A O 1
ATOM 589 N N . GLN A 1 79 ? 55.173 76.458 -40.679 1.00 31.85 106 GLN A N 1
ATOM 590 C CA . GLN A 1 79 ? 56.066 76.020 -39.642 1.00 31.34 106 GLN A CA 1
ATOM 591 C C . GLN A 1 79 ? 56.758 74.697 -40.040 1.00 31.19 106 GLN A C 1
ATOM 592 O O . GLN A 1 79 ? 56.124 73.813 -40.642 1.00 32.28 106 GLN A O 1
ATOM 598 N N . ILE A 1 80 ? 58.038 74.537 -39.709 1.00 30.15 107 ILE A N 1
ATOM 599 C CA . ILE A 1 80 ? 58.710 73.257 -39.955 1.00 29.43 107 ILE A CA 1
ATOM 600 C C . ILE A 1 80 ? 58.731 72.299 -38.751 1.00 29.24 107 ILE A C 1
ATOM 601 O O . ILE A 1 80 ? 58.987 72.722 -37.608 1.00 28.99 107 ILE A O 1
ATOM 606 N N . ARG A 1 81 ? 58.436 71.023 -39.010 1.00 28.65 108 ARG A N 1
ATOM 607 C CA . ARG A 1 81 ? 58.737 69.938 -38.073 1.00 28.29 108 ARG A CA 1
ATOM 608 C C . ARG A 1 81 ? 59.653 69.008 -38.819 1.00 28.54 108 ARG A C 1
ATOM 609 O O . ARG A 1 81 ? 59.265 68.504 -39.882 1.00 29.18 108 ARG A O 1
ATOM 617 N N . THR A 1 82 ? 60.860 68.798 -38.291 1.00 28.01 109 THR A N 1
ATOM 618 C CA . THR A 1 82 ? 61.840 67.903 -38.906 1.00 28.52 109 THR A CA 1
ATOM 619 C C . THR A 1 82 ? 61.606 66.492 -38.387 1.00 29.09 109 THR A C 1
ATOM 620 O O . THR A 1 82 ? 61.402 66.291 -37.182 1.00 28.80 109 THR A O 1
ATOM 624 N N . ARG A 1 83 ? 61.639 65.513 -39.286 1.00 29.79 110 ARG A N 1
ATOM 625 C CA . ARG A 1 83 ? 61.538 64.136 -38.847 1.00 30.62 110 ARG A CA 1
ATOM 626 C C . ARG A 1 83 ? 62.759 63.397 -39.276 1.00 30.96 110 ARG A C 1
ATOM 627 O O . ARG A 1 83 ? 63.127 63.445 -40.437 1.00 32.17 110 ARG A O 1
ATOM 635 N N . SER A 1 84 ? 63.388 62.692 -38.360 1.00 30.85 111 SER A N 1
ATOM 636 C CA . SER A 1 84 ? 64.518 61.919 -38.765 1.00 31.47 111 SER A CA 1
ATOM 637 C C . SER A 1 84 ? 64.210 60.427 -38.701 1.00 31.90 111 SER A C 1
ATOM 638 O O . SER A 1 84 ? 64.209 59.755 -39.746 1.00 32.38 111 SER A O 1
ATOM 641 N N . GLY A 1 85 ? 63.949 59.902 -37.502 1.00 31.08 112 GLY A N 1
ATOM 642 C CA . GLY A 1 85 ? 63.571 58.502 -37.389 1.00 30.25 112 GLY A CA 1
ATOM 643 C C . GLY A 1 85 ? 62.101 58.362 -37.035 1.00 30.29 112 GLY A C 1
ATOM 644 O O . GLY A 1 85 ? 61.546 57.245 -37.025 1.00 30.46 112 GLY A O 1
ATOM 645 N N . GLY A 1 86 ? 61.473 59.492 -36.710 1.00 29.68 113 GLY A N 1
ATOM 646 C CA . GLY A 1 86 ? 60.084 59.486 -36.275 1.00 29.00 113 GLY A CA 1
ATOM 647 C C . GLY A 1 86 ? 59.712 58.921 -34.900 1.00 28.08 113 GLY A C 1
ATOM 648 O O . GLY A 1 86 ? 58.517 58.667 -34.632 1.00 27.92 113 GLY A O 1
ATOM 649 N N . HIS A 1 87 ? 60.693 58.748 -34.023 1.00 26.80 114 HIS A N 1
ATOM 650 C CA . HIS A 1 87 ? 60.414 58.171 -32.726 1.00 26.86 114 HIS A CA 1
ATOM 651 C C . HIS A 1 87 ? 59.916 59.060 -31.616 1.00 27.62 114 HIS A C 1
ATOM 652 O O . HIS A 1 87 ? 59.761 58.579 -30.518 1.00 27.60 114 HIS A O 1
ATOM 659 N N . ASP A 1 88 ? 59.672 60.348 -31.861 1.00 28.84 115 ASP A N 1
ATOM 660 C CA . ASP A 1 88 ? 59.187 61.220 -30.808 1.00 29.56 115 ASP A CA 1
ATOM 661 C C . ASP A 1 88 ? 58.085 60.593 -29.967 1.00 30.85 115 ASP A C 1
ATOM 662 O O . ASP A 1 88 ? 57.142 59.992 -30.470 1.00 31.97 115 ASP A O 1
ATOM 667 N N . ALA A 1 89 ? 58.227 60.709 -28.658 1.00 32.02 116 ALA A N 1
ATOM 668 C CA . ALA A 1 89 ? 57.280 60.132 -27.737 1.00 32.33 116 ALA A CA 1
ATOM 669 C C . ALA A 1 89 ? 55.910 60.811 -27.822 1.00 33.04 116 ALA A C 1
ATOM 670 O O . ALA A 1 89 ? 54.888 60.288 -27.316 1.00 33.68 116 ALA A O 1
ATOM 672 N N . GLU A 1 90 ? 55.891 61.985 -28.445 1.00 33.23 117 GLU A N 1
ATOM 673 C CA . GLU A 1 90 ? 54.698 62.787 -28.484 1.00 33.97 117 GLU A CA 1
ATOM 674 C C . GLU A 1 90 ? 54.357 63.208 -29.875 1.00 33.70 117 GLU A C 1
ATOM 675 O O . GLU A 1 90 ? 53.552 64.114 -30.040 1.00 34.70 117 GLU A O 1
ATOM 681 N N . GLY A 1 91 ? 54.957 62.557 -30.868 1.00 33.29 118 GLY A N 1
ATOM 682 C CA . GLY A 1 91 ? 54.728 62.868 -32.282 1.00 32.48 118 GLY A CA 1
ATOM 683 C C . GLY A 1 91 ? 55.172 64.242 -32.714 1.00 32.30 118 GLY A C 1
ATOM 684 O O . GLY A 1 91 ? 54.825 64.726 -33.775 1.00 32.71 118 GLY A O 1
ATOM 685 N N . MET A 1 92 ? 56.001 64.875 -31.926 1.00 32.68 119 MET A N 1
ATOM 686 C CA . MET A 1 92 ? 56.314 66.256 -32.191 1.00 33.69 119 MET A CA 1
ATOM 687 C C . MET A 1 92 ? 57.088 66.590 -33.474 1.00 33.95 119 MET A C 1
ATOM 688 O O . MET A 1 92 ? 57.241 67.784 -33.839 1.00 33.01 119 MET A O 1
ATOM 693 N N . SER A 1 93 ? 57.529 65.528 -34.157 1.00 34.02 120 SER A N 1
ATOM 694 C CA . SER A 1 93 ? 58.256 65.642 -35.411 1.00 34.15 120 SER A CA 1
ATOM 695 C C . SER A 1 93 ? 57.346 65.559 -36.623 1.00 34.39 120 SER A C 1
ATOM 696 O O . SER A 1 93 ? 57.804 65.742 -37.767 1.00 34.14 120 SER A O 1
ATOM 699 N N . TYR A 1 94 ? 56.068 65.272 -36.397 1.00 34.61 121 TYR A N 1
ATOM 700 C CA . TYR A 1 94 ? 55.149 65.163 -37.532 1.00 35.41 121 TYR A CA 1
ATOM 701 C C . TYR A 1 94 ? 53.754 65.719 -37.285 1.00 36.87 121 TYR A C 1
ATOM 702 O O . TYR A 1 94 ? 52.886 65.669 -38.175 1.00 37.88 121 TYR A O 1
ATOM 711 N N . ILE A 1 95 ? 53.506 66.227 -36.086 1.00 37.20 122 ILE A N 1
ATOM 712 C CA . ILE A 1 95 ? 52.272 66.941 -35.875 1.00 37.91 122 ILE A CA 1
ATOM 713 C C . ILE A 1 95 ? 52.440 68.418 -35.524 1.00 38.17 122 ILE A C 1
ATOM 714 O O . ILE A 1 95 ? 53.347 68.784 -34.753 1.00 39.06 122 ILE A O 1
ATOM 719 N N . SER A 1 96 ? 51.565 69.265 -36.071 1.00 37.83 123 SER A N 1
ATOM 720 C CA . SER A 1 96 ? 51.480 70.664 -35.614 1.00 37.46 123 SER A CA 1
ATOM 721 C C . SER A 1 96 ? 50.060 71.208 -35.526 1.00 37.97 123 SER A C 1
ATOM 722 O O . SER A 1 96 ? 49.142 70.749 -36.191 1.00 38.60 123 SER A O 1
ATOM 725 N N . GLN A 1 97 ? 49.894 72.213 -34.693 1.00 38.13 124 GLN A N 1
ATOM 726 C CA . GLN A 1 97 ? 48.602 72.813 -34.526 1.00 38.69 124 GLN A CA 1
ATOM 727 C C . GLN A 1 97 ? 48.386 73.826 -35.631 1.00 37.20 124 GLN A C 1
ATOM 728 O O . GLN A 1 97 ? 47.269 74.154 -35.961 1.00 37.79 124 GLN A O 1
ATOM 734 N N . VAL A 1 98 ? 49.464 74.337 -36.194 1.00 35.06 125 VAL A N 1
ATOM 735 C CA . VAL A 1 98 ? 49.352 75.321 -37.255 1.00 33.62 125 VAL A CA 1
ATOM 736 C C . VAL A 1 98 ? 49.758 74.693 -38.598 1.00 33.23 125 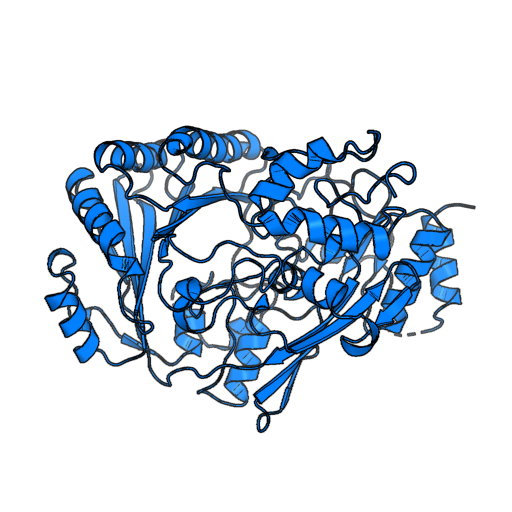VAL A C 1
ATOM 737 O O . VAL A 1 98 ? 50.401 73.628 -38.621 1.00 32.71 125 VAL A O 1
ATOM 741 N N . PRO A 1 99 ? 49.355 75.319 -39.724 1.00 33.22 126 PRO A N 1
ATOM 742 C CA . PRO A 1 99 ? 49.835 74.883 -41.042 1.00 32.54 126 PRO A CA 1
ATOM 743 C C . PRO A 1 99 ? 51.350 74.705 -41.054 1.00 31.62 126 PRO A C 1
ATOM 744 O O . PRO A 1 99 ? 52.104 75.615 -40.655 1.00 31.50 126 PRO A O 1
ATOM 748 N N . PHE A 1 100 ? 51.779 73.536 -41.515 1.00 30.70 127 PHE A N 1
ATOM 749 C CA . PHE A 1 100 ? 53.157 73.129 -41.348 1.00 29.88 127 PHE A CA 1
ATOM 750 C C . PHE A 1 100 ? 53.617 72.152 -42.408 1.00 30.09 127 PHE A C 1
ATOM 751 O O . PHE A 1 100 ? 52.836 71.571 -43.140 1.00 30.35 127 PHE A O 1
ATOM 759 N N . VAL A 1 101 ? 54.920 71.974 -42.485 1.00 30.41 128 VAL A N 1
ATOM 760 C CA . VAL A 1 101 ? 55.479 71.049 -43.435 1.00 30.42 128 VAL A CA 1
ATOM 761 C C . VAL A 1 101 ? 56.357 70.164 -42.612 1.00 29.58 128 VAL A C 1
ATOM 762 O O . VAL A 1 101 ? 57.014 70.665 -41.714 1.00 30.26 128 VAL A O 1
ATOM 766 N N . VAL A 1 102 ? 56.363 68.862 -42.878 1.00 28.92 129 VAL A N 1
ATOM 767 C CA . VAL A 1 102 ? 57.437 68.033 -42.322 1.00 27.93 129 VAL A CA 1
ATOM 768 C C . VAL A 1 102 ? 58.614 67.834 -43.304 1.00 28.40 129 VAL A C 1
ATOM 769 O O . VAL A 1 102 ? 58.387 67.566 -44.491 1.00 28.20 129 VAL A O 1
ATOM 773 N N . VAL A 1 103 ? 59.842 68.003 -42.784 1.00 28.39 130 VAL A N 1
ATOM 774 C CA . VAL A 1 103 ? 61.088 67.790 -43.528 1.00 28.95 130 VAL A CA 1
ATOM 775 C C . VAL A 1 103 ? 61.611 66.402 -43.208 1.00 29.99 130 VAL A C 1
ATOM 776 O O . VAL A 1 103 ? 62.319 66.233 -42.222 1.00 31.28 130 VAL A O 1
ATOM 780 N N . ASP A 1 104 ? 61.245 65.399 -43.995 1.00 30.41 131 ASP A N 1
ATOM 781 C CA . ASP A 1 104 ? 61.640 64.068 -43.693 1.00 31.40 131 ASP A CA 1
ATOM 782 C C . ASP A 1 104 ? 63.033 63.881 -44.286 1.00 32.62 131 ASP A C 1
ATOM 783 O O . ASP A 1 104 ? 63.255 64.051 -45.488 1.00 34.35 131 ASP A O 1
ATOM 788 N N . LEU A 1 105 ? 63.973 63.503 -43.446 1.00 32.89 132 LEU A N 1
ATOM 789 C CA . LEU A 1 105 ? 65.389 63.403 -43.806 1.00 33.29 132 LEU A CA 1
ATOM 790 C C . LEU A 1 105 ? 65.839 62.060 -44.310 1.00 33.35 132 LEU A C 1
ATOM 791 O O . LEU A 1 105 ? 67.051 61.815 -44.366 1.00 33.53 132 LEU A O 1
ATOM 796 N N . ARG A 1 106 ? 64.893 61.173 -44.609 1.00 33.32 133 ARG A N 1
ATOM 797 C CA . ARG A 1 106 ? 65.239 59.797 -45.010 1.00 33.74 133 ARG A CA 1
ATOM 798 C C . ARG A 1 106 ? 66.186 59.734 -46.219 1.00 33.44 133 ARG A C 1
ATOM 799 O O . ARG A 1 106 ? 66.804 58.722 -46.442 1.00 32.46 133 ARG A O 1
ATOM 807 N N . ASN A 1 107 ? 66.271 60.787 -47.024 1.00 33.87 134 ASN A N 1
ATOM 808 C CA . ASN A 1 107 ? 67.160 60.711 -48.184 1.00 35.74 134 ASN A CA 1
ATOM 809 C C . ASN A 1 107 ? 68.590 61.138 -47.919 1.00 35.77 134 ASN A C 1
ATOM 810 O O . ASN A 1 107 ? 69.445 61.112 -48.828 1.00 36.70 134 ASN A O 1
ATOM 815 N N . MET A 1 108 ? 68.843 61.488 -46.667 1.00 34.87 135 MET A N 1
ATOM 816 C CA . MET A 1 108 ? 70.131 61.976 -46.288 1.00 34.78 135 MET A CA 1
ATOM 817 C C . MET A 1 108 ? 70.616 61.124 -45.142 1.00 34.76 135 MET A C 1
ATOM 818 O O . MET A 1 108 ? 70.586 61.523 -43.950 1.00 33.39 135 MET A O 1
ATOM 823 N N . HIS A 1 109 ? 71.073 59.938 -45.528 1.00 34.58 136 HIS A N 1
ATOM 824 C CA . HIS A 1 109 ? 71.421 58.918 -44.573 1.00 34.43 136 HIS A CA 1
ATOM 825 C C . HIS A 1 109 ? 72.803 58.394 -44.889 1.00 34.64 136 HIS A C 1
ATOM 826 O O . HIS A 1 109 ? 73.147 57.291 -44.508 1.00 34.76 136 HIS A O 1
ATOM 833 N N . SER A 1 110 ? 73.605 59.179 -45.598 1.00 34.77 137 SER A N 1
ATOM 834 C CA . SER A 1 110 ? 74.940 58.733 -45.975 1.00 34.65 137 SER A CA 1
ATOM 835 C C . SER A 1 110 ? 75.783 58.546 -44.716 1.00 33.35 137 SER A C 1
ATOM 836 O O . SER A 1 110 ? 75.631 59.327 -43.761 1.00 31.99 137 SER A O 1
ATOM 839 N N . ILE A 1 111 ? 76.607 57.485 -44.703 1.00 32.66 138 ILE A N 1
ATOM 840 C CA . ILE A 1 111 ? 77.470 57.165 -43.549 1.00 32.88 138 ILE A CA 1
ATOM 841 C C . ILE A 1 111 ? 78.880 56.814 -43.974 1.00 34.42 138 ILE A C 1
ATOM 842 O O . ILE A 1 111 ? 79.093 55.721 -44.509 1.00 35.18 138 ILE A O 1
ATOM 847 N N . LYS A 1 112 ? 79.828 57.707 -43.672 1.00 35.75 139 LYS A N 1
ATOM 848 C CA . LYS A 1 112 ? 81.199 57.682 -44.195 1.00 38.14 139 LYS A CA 1
ATOM 849 C C . LYS A 1 112 ? 82.297 57.485 -43.150 1.00 38.90 139 LYS A C 1
ATOM 850 O O . LYS A 1 112 ? 82.710 58.424 -42.450 1.00 39.99 139 LYS A O 1
ATOM 856 N N . ILE A 1 113 ? 82.806 56.276 -43.061 1.00 39.16 140 ILE A N 1
ATOM 857 C CA . ILE A 1 113 ? 83.690 55.961 -41.985 1.00 40.02 140 ILE A CA 1
ATOM 858 C C . ILE A 1 113 ? 85.138 56.097 -42.402 1.00 41.83 140 ILE A C 1
ATOM 859 O O . ILE A 1 113 ? 85.522 55.562 -43.437 1.00 42.49 140 ILE A O 1
ATOM 864 N N . ASP A 1 114 ? 85.935 56.814 -41.610 1.00 43.25 141 ASP A N 1
ATOM 865 C CA . ASP A 1 114 ? 87.384 56.774 -41.780 1.00 45.86 141 ASP A CA 1
ATOM 866 C C . ASP A 1 114 ? 88.034 55.841 -40.793 1.00 45.95 141 ASP A C 1
ATOM 867 O O . ASP A 1 114 ? 88.369 56.252 -39.660 1.00 46.29 141 ASP A O 1
ATOM 872 N N . VAL A 1 115 ? 88.286 54.619 -41.250 1.00 46.19 142 VAL A N 1
ATOM 873 C CA . VAL A 1 115 ? 88.731 53.553 -40.351 1.00 47.12 142 VAL A CA 1
ATOM 874 C C . VAL A 1 115 ? 89.980 53.858 -39.578 1.00 47.27 142 VAL A C 1
ATOM 875 O O . VAL A 1 115 ? 90.188 53.248 -38.531 1.00 47.88 142 VAL A O 1
ATOM 879 N N . HIS A 1 116 ? 90.827 54.737 -40.126 1.00 46.91 143 HIS A N 1
ATOM 880 C CA . HIS A 1 116 ? 92.171 54.963 -39.600 1.00 46.84 143 HIS A CA 1
ATOM 881 C C . HIS A 1 116 ? 92.145 56.025 -38.543 1.00 45.93 143 HIS A C 1
ATOM 882 O O . HIS A 1 116 ? 92.839 55.899 -37.549 1.00 46.57 143 HIS A O 1
ATOM 889 N N . SER A 1 117 ? 91.370 57.082 -38.765 1.00 44.41 144 SER A N 1
ATOM 890 C CA . SER A 1 117 ? 91.265 58.180 -37.817 1.00 43.50 144 SER A CA 1
ATOM 891 C C . SER A 1 117 ? 90.143 57.919 -36.821 1.00 42.36 144 SER A C 1
ATOM 892 O O . SER A 1 117 ? 90.015 58.604 -35.810 1.00 41.25 144 SER A O 1
ATOM 895 N N . GLN A 1 118 ? 89.313 56.929 -37.145 1.00 41.95 145 GLN A N 1
ATOM 896 C CA . GLN A 1 118 ? 88.259 56.457 -36.258 1.00 41.27 145 GLN A CA 1
ATOM 897 C C . GLN A 1 118 ? 87.130 57.468 -36.056 1.00 40.69 145 GLN A C 1
ATOM 898 O O . GLN A 1 118 ? 86.571 57.621 -34.957 1.00 40.65 145 GLN A O 1
ATOM 904 N N . THR A 1 119 ? 86.812 58.159 -37.145 1.00 39.68 146 THR A N 1
ATOM 905 C CA . THR A 1 119 ? 85.725 59.096 -37.153 1.00 38.65 146 THR A CA 1
ATOM 906 C C . THR A 1 119 ? 84.822 58.736 -38.306 1.00 38.34 146 THR A C 1
ATOM 907 O O . THR A 1 119 ? 85.210 57.919 -39.146 1.00 3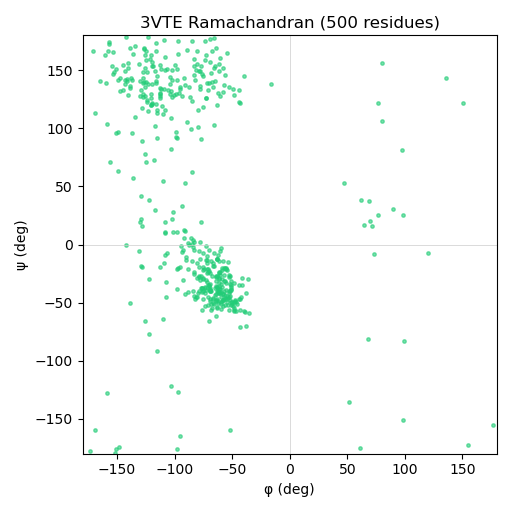8.75 146 THR A O 1
ATOM 911 N N . ALA A 1 120 ? 83.632 59.346 -38.337 1.00 36.80 147 ALA A N 1
ATOM 912 C CA . ALA A 1 120 ? 82.676 59.099 -39.376 1.00 35.68 147 ALA A CA 1
ATOM 913 C C . ALA A 1 120 ? 81.764 60.306 -39.551 1.00 35.08 147 ALA A C 1
ATOM 914 O O . ALA A 1 120 ? 81.477 61.043 -38.589 1.00 34.47 147 ALA A O 1
ATOM 916 N N . TRP A 1 121 ? 81.359 60.530 -40.795 1.00 33.99 148 TRP A N 1
ATOM 917 C CA . TRP A 1 121 ? 80.410 61.568 -41.089 1.00 33.27 148 TRP A CA 1
ATOM 918 C C . TRP A 1 121 ? 79.070 60.916 -41.326 1.00 32.45 148 TRP A C 1
ATOM 919 O O . TRP A 1 121 ? 78.864 60.229 -42.327 1.00 32.61 148 TRP A O 1
ATOM 930 N N . VAL A 1 122 ? 78.158 61.100 -40.380 1.00 31.30 149 VAL A N 1
ATOM 931 C CA . VAL A 1 122 ? 76.817 60.508 -40.495 1.00 29.80 149 VAL A CA 1
ATOM 932 C C . VAL A 1 122 ? 75.731 61.541 -40.714 1.00 29.35 149 VAL A C 1
ATOM 933 O O . VAL A 1 122 ? 75.548 62.419 -39.865 1.00 29.47 149 VAL A O 1
ATOM 937 N N . GLU A 1 123 ? 75.020 61.442 -41.846 1.00 28.85 150 GLU A N 1
ATOM 938 C CA . GLU A 1 123 ? 73.978 62.400 -42.158 1.00 28.30 150 GLU A CA 1
ATOM 939 C C . GLU A 1 123 ? 72.832 62.205 -41.208 1.00 27.89 150 GLU A C 1
ATOM 940 O O . GLU A 1 123 ? 72.649 61.130 -40.617 1.00 27.51 150 GLU A O 1
ATOM 946 N N . ALA A 1 124 ? 72.058 63.262 -41.061 1.00 27.92 151 ALA A N 1
ATOM 947 C CA . ALA A 1 124 ? 70.981 63.335 -40.075 1.00 28.19 151 ALA A CA 1
ATOM 948 C C . ALA A 1 124 ? 69.840 62.313 -40.194 1.00 28.20 151 ALA A C 1
ATOM 949 O O . ALA A 1 124 ? 69.178 62.033 -39.208 1.00 28.48 151 ALA A O 1
ATOM 951 N N . GLY A 1 125 ? 69.602 61.773 -41.384 1.00 28.79 152 GLY A N 1
ATOM 952 C CA . GLY A 1 125 ? 68.532 60.793 -41.586 1.00 29.46 152 GLY A CA 1
ATOM 953 C C . GLY A 1 125 ? 68.953 59.325 -41.422 1.00 30.10 152 GLY A C 1
ATOM 954 O O . GLY A 1 125 ? 68.177 58.407 -41.690 1.00 30.44 152 GLY A O 1
ATOM 955 N N . ALA A 1 126 ? 70.180 59.061 -41.015 1.00 30.34 153 ALA A N 1
ATOM 956 C CA . ALA A 1 126 ? 70.545 57.667 -40.842 1.00 30.96 153 ALA A CA 1
ATOM 957 C C . ALA A 1 126 ? 69.989 57.212 -39.490 1.00 31.32 153 ALA A C 1
ATOM 958 O O . ALA A 1 126 ? 69.572 58.073 -38.658 1.00 31.79 153 ALA A O 1
ATOM 960 N N . THR A 1 127 ? 69.975 55.892 -39.265 1.00 30.72 154 THR A N 1
ATOM 961 C CA . THR A 1 127 ? 69.399 55.325 -38.040 1.00 30.18 154 THR A CA 1
ATOM 962 C C . THR A 1 127 ? 70.486 54.614 -37.226 1.00 29.86 154 THR A C 1
ATOM 963 O O . THR A 1 127 ? 71.416 54.090 -37.817 1.00 30.37 154 THR A O 1
ATOM 967 N N . LEU A 1 128 ? 70.387 54.571 -35.901 1.00 29.78 155 LEU A N 1
ATOM 968 C CA . LEU A 1 128 ? 71.386 53.829 -35.103 1.00 30.94 155 LEU A CA 1
ATOM 969 C C . LEU A 1 128 ? 71.784 52.527 -35.780 1.00 32.19 155 LEU A C 1
ATOM 970 O O . LEU A 1 128 ? 72.987 52.294 -36.110 1.00 32.82 155 LEU A O 1
ATOM 975 N N . GLY A 1 129 ? 70.765 51.709 -36.033 1.00 32.19 156 GLY A N 1
ATOM 976 C CA . GLY A 1 129 ? 70.951 50.443 -36.684 1.00 33.50 156 GLY A CA 1
ATOM 977 C C . GLY A 1 129 ? 72.037 50.506 -37.736 1.00 34.80 156 GLY A C 1
ATOM 978 O O . GLY A 1 129 ? 73.051 49.770 -37.672 1.00 35.71 156 GLY A O 1
ATOM 979 N N . GLU A 1 130 ? 71.825 51.392 -38.708 1.00 34.82 157 GLU A N 1
ATOM 980 C CA . GLU A 1 130 ? 72.771 51.585 -39.788 1.00 34.47 157 GLU A CA 1
ATOM 981 C C . GLU A 1 130 ? 74.133 51.978 -39.242 1.00 33.69 157 GLU A C 1
ATOM 982 O O . GLU A 1 130 ? 75.145 51.388 -39.604 1.00 34.30 157 GLU A O 1
ATOM 988 N N . VAL A 1 131 ? 74.163 52.935 -38.336 1.00 32.41 158 VAL A N 1
ATOM 989 C CA . VAL A 1 131 ? 75.441 53.402 -37.857 1.00 31.96 158 VAL A CA 1
ATOM 990 C C . VAL A 1 131 ? 76.185 52.228 -37.279 1.00 32.17 158 VAL A C 1
ATOM 991 O O . VAL A 1 131 ? 77.332 51.991 -37.610 1.00 32.01 158 VAL A O 1
ATOM 995 N N . TYR A 1 132 ? 75.498 51.463 -36.443 1.00 32.35 159 TYR A N 1
ATOM 996 C CA . TYR A 1 132 ? 76.113 50.283 -35.829 1.00 32.71 159 TYR A CA 1
ATOM 997 C C . TYR A 1 132 ? 76.615 49.325 -36.859 1.00 32.63 159 TYR A C 1
ATOM 998 O O . TYR A 1 132 ? 77.703 48.775 -36.740 1.00 33.12 159 TYR A O 1
ATOM 1007 N N . TYR A 1 133 ? 75.809 49.125 -37.873 1.00 32.65 160 TYR A N 1
ATOM 1008 C CA . TYR A 1 133 ? 76.094 48.080 -38.802 1.00 33.94 160 TYR A CA 1
ATOM 1009 C C . TYR A 1 133 ? 77.344 48.432 -39.556 1.00 34.97 160 TYR A C 1
ATOM 1010 O O . TYR A 1 133 ? 78.314 47.659 -39.605 1.00 35.33 160 TYR A O 1
ATOM 1019 N N . TRP A 1 134 ? 77.315 49.610 -40.156 1.00 35.44 161 TRP A N 1
ATOM 1020 C CA . TRP A 1 134 ? 78.366 49.964 -41.059 1.00 36.59 161 TRP A CA 1
ATOM 1021 C C . TRP A 1 134 ? 79.668 50.214 -40.317 1.00 36.43 161 TRP A C 1
ATOM 1022 O O . TRP A 1 134 ? 80.752 50.082 -40.894 1.00 37.62 161 TRP A O 1
ATOM 1033 N N . ILE A 1 135 ? 79.594 50.540 -39.043 1.00 35.39 162 ILE A N 1
ATOM 1034 C CA . ILE A 1 135 ? 80.834 50.637 -38.320 1.00 35.50 162 ILE A CA 1
ATOM 1035 C C . ILE A 1 135 ? 81.431 49.248 -38.168 1.00 36.02 162 ILE A C 1
ATOM 1036 O O . ILE A 1 135 ? 82.597 49.012 -38.430 1.00 35.92 162 ILE A O 1
ATOM 1041 N N . ASN A 1 136 ? 80.601 48.321 -37.740 1.00 36.17 163 ASN A N 1
ATOM 1042 C CA . ASN A 1 136 ? 81.048 46.993 -37.495 1.00 36.39 163 ASN A CA 1
ATOM 1043 C C . ASN A 1 136 ? 81.587 46.342 -38.773 1.00 37.07 163 ASN A C 1
ATOM 1044 O O . ASN A 1 136 ? 82.541 45.558 -38.701 1.00 37.23 163 ASN A O 1
ATOM 1049 N N . GLU A 1 137 ? 81.012 46.676 -39.930 1.00 36.97 164 GLU A N 1
ATOM 1050 C CA . GLU A 1 137 ? 81.498 46.097 -41.187 1.00 38.64 164 GLU A CA 1
ATOM 1051 C C . GLU A 1 137 ? 82.930 46.508 -41.489 1.00 39.59 164 GLU A C 1
ATOM 1052 O O . GLU A 1 137 ? 83.726 45.755 -42.042 1.00 40.32 164 GLU A O 1
ATOM 1058 N N . LYS A 1 138 ? 83.251 47.729 -41.130 1.00 40.41 165 LYS A N 1
ATOM 1059 C CA . LYS A 1 138 ? 84.562 48.233 -41.336 1.00 41.69 165 LYS A CA 1
ATOM 1060 C C . LYS A 1 138 ? 85.533 47.711 -40.263 1.00 42.67 165 LYS A C 1
ATOM 1061 O O . LYS A 1 138 ? 86.713 47.586 -40.540 1.00 43.44 165 LYS A O 1
ATOM 1067 N N . ASN A 1 139 ? 85.034 47.384 -39.064 1.00 43.20 166 ASN A N 1
ATOM 1068 C CA . ASN A 1 139 ? 85.859 46.890 -37.971 1.00 44.80 166 ASN A CA 1
ATOM 1069 C C . ASN A 1 139 ? 85.089 46.329 -36.779 1.00 45.33 166 ASN A C 1
ATOM 1070 O O . ASN A 1 139 ? 84.483 47.080 -36.042 1.00 45.79 166 ASN A O 1
ATOM 1075 N N . GLU A 1 140 ? 85.186 45.028 -36.534 1.00 46.71 167 GLU A N 1
ATOM 1076 C CA . GLU A 1 140 ? 84.447 44.351 -35.440 1.00 47.23 167 GLU A CA 1
ATOM 1077 C C . GLU A 1 140 ? 84.693 44.916 -34.032 1.00 45.99 167 GLU A C 1
ATOM 1078 O O . GLU A 1 140 ? 83.907 44.671 -33.124 1.00 44.56 167 GLU A O 1
ATOM 1084 N N . ASN A 1 141 ? 85.814 45.630 -33.863 1.00 46.15 168 ASN A N 1
ATOM 1085 C CA . ASN A 1 141 ? 86.308 46.117 -32.561 1.00 45.32 168 ASN A CA 1
ATOM 1086 C C . ASN A 1 141 ? 85.958 47.606 -32.408 1.00 44.27 168 ASN A C 1
ATOM 1087 O O . ASN A 1 141 ? 86.396 48.297 -31.481 1.00 44.81 168 ASN A O 1
ATOM 1092 N N . LEU A 1 142 ? 85.130 48.098 -33.315 1.00 42.90 169 LEU A N 1
ATOM 1093 C CA . LEU A 1 142 ? 84.628 49.446 -33.203 1.00 41.50 169 LEU A CA 1
ATOM 1094 C C . LEU A 1 142 ? 83.108 49.536 -33.127 1.00 40.69 169 LEU A C 1
ATOM 1095 O O . LEU A 1 142 ? 82.374 48.608 -33.545 1.00 40.80 169 LEU A O 1
ATOM 1100 N N . SER A 1 143 ? 82.648 50.673 -32.607 1.00 39.67 170 SER A N 1
ATOM 1101 C CA . SER A 1 143 ? 81.224 50.995 -32.547 1.00 39.08 170 SER A CA 1
ATOM 1102 C C . SER A 1 143 ? 81.019 52.435 -32.155 1.00 38.79 170 SER A C 1
ATOM 1103 O O . SER A 1 143 ? 81.930 53.250 -32.281 1.00 39.29 170 SER A O 1
ATOM 1106 N N . PHE A 1 144 ? 79.823 52.735 -31.656 1.00 37.75 171 PHE A N 1
ATOM 1107 C CA . PHE A 1 144 ? 79.527 54.051 -31.156 1.00 37.77 171 PHE A CA 1
ATOM 1108 C C . PHE A 1 144 ? 78.504 54.042 -30.010 1.00 37.57 171 PHE A C 1
ATOM 1109 O O . PHE A 1 144 ? 77.556 53.256 -30.018 1.00 38.77 171 PHE A O 1
ATOM 1117 N N . PRO A 1 145 ? 78.686 54.902 -29.007 1.00 36.88 172 PRO A N 1
ATOM 1118 C CA . PRO A 1 145 ? 77.762 54.896 -27.872 1.00 36.70 172 PRO A CA 1
ATOM 1119 C C . PRO A 1 145 ? 76.400 55.480 -28.222 1.00 36.23 172 PRO A C 1
ATOM 1120 O O . PRO A 1 145 ? 76.337 56.597 -28.712 1.00 37.01 172 PRO A O 1
ATOM 1124 N N . GLY A 1 146 ? 75.328 54.738 -27.975 1.00 35.56 173 GLY A N 1
ATOM 1125 C CA . GLY A 1 146 ? 73.989 55.158 -28.403 1.00 33.96 173 GLY A CA 1
ATOM 1126 C C . GLY A 1 146 ? 72.862 54.271 -27.896 1.00 33.61 173 GLY A C 1
ATOM 1127 O O . GLY A 1 146 ? 73.084 53.293 -27.166 1.00 33.46 173 GLY A O 1
ATOM 1128 N N . GLY A 1 147 ? 71.646 54.599 -28.306 1.00 33.17 174 GLY A N 1
ATOM 1129 C CA . GLY A 1 147 ? 70.466 53.914 -27.798 1.00 33.32 174 GLY A CA 1
ATOM 1130 C C . GLY A 1 147 ? 70.449 52.452 -28.177 1.00 33.39 174 GLY A C 1
ATOM 1131 O O . GLY A 1 147 ? 71.253 52.010 -29.008 1.00 33.20 174 GLY A O 1
ATOM 1132 N N . TYR A 1 148 ? 69.534 51.708 -27.567 1.00 33.74 175 TYR A N 1
ATOM 1133 C CA . TYR A 1 148 ? 69.316 50.314 -27.949 1.00 35.47 175 TYR A CA 1
ATOM 1134 C C . TYR A 1 148 ? 68.518 50.104 -29.283 1.00 36.17 175 TYR A C 1
ATOM 1135 O O . TYR A 1 148 ? 68.857 49.219 -30.050 1.00 36.58 175 TYR A O 1
ATOM 1144 N N . CYS A 1 149 ? 67.513 50.933 -29.577 1.00 36.94 176 CYS A N 1
ATOM 1145 C CA . CYS A 1 149 ? 66.636 50.719 -30.742 1.00 38.02 176 CYS A CA 1
ATOM 1146 C C . CYS A 1 149 ? 67.296 51.073 -32.077 1.00 37.51 176 CYS A C 1
ATOM 1147 O O . CYS A 1 149 ? 67.638 52.219 -32.326 1.00 38.90 176 CYS A O 1
ATOM 1150 N N . PRO A 1 150 ? 67.452 50.110 -32.966 1.00 36.95 177 PRO A N 1
ATOM 1151 C CA . PRO A 1 150 ? 68.089 50.370 -34.263 1.00 36.17 177 PRO A CA 1
ATOM 1152 C C . PRO A 1 150 ? 67.380 51.371 -35.162 1.00 34.99 177 PRO A C 1
ATOM 1153 O O . PRO A 1 150 ? 68.027 52.022 -35.997 1.00 34.90 177 PRO A O 1
ATOM 1157 N N . THR A 1 151 ? 66.063 51.478 -35.028 1.00 33.51 178 THR A N 1
ATOM 1158 C CA . THR A 1 151 ? 65.324 52.391 -35.890 1.00 31.89 178 THR A CA 1
ATOM 1159 C C . THR A 1 151 ? 65.212 53.814 -35.388 1.00 31.22 178 THR A C 1
ATOM 1160 O O . THR A 1 151 ? 64.654 54.655 -36.067 1.00 31.86 178 THR A O 1
ATOM 1164 N N . VAL A 1 152 ? 65.764 54.114 -34.225 1.00 30.67 179 VAL A N 1
ATOM 1165 C CA . VAL A 1 152 ? 65.866 55.504 -33.814 1.00 30.04 179 VAL A CA 1
ATOM 1166 C C . VAL A 1 152 ? 66.748 56.254 -34.790 1.00 29.51 179 VAL A C 1
ATOM 1167 O O . VAL A 1 152 ? 67.824 55.792 -35.120 1.00 29.51 179 VAL A O 1
ATOM 1171 N N . GLY A 1 153 ? 66.258 57.390 -35.270 1.00 29.47 180 GLY A N 1
ATOM 1172 C CA . GLY A 1 153 ? 67.043 58.300 -36.092 1.00 29.47 180 GLY A CA 1
ATOM 1173 C C . GLY A 1 153 ? 68.046 59.142 -35.327 1.00 29.58 180 GLY A C 1
ATOM 1174 O O . GLY A 1 153 ? 67.810 59.539 -34.185 1.00 28.63 180 GLY A O 1
ATOM 1175 N N . VAL A 1 154 ? 69.169 59.432 -35.977 1.00 30.66 181 VAL A N 1
ATOM 1176 C CA . VAL A 1 154 ? 70.267 60.140 -35.312 1.00 32.05 181 VAL A CA 1
ATOM 1177 C C . VAL A 1 154 ? 70.021 61.636 -35.118 1.00 32.90 181 VAL A C 1
ATOM 1178 O O . VAL A 1 154 ? 70.529 62.203 -34.136 1.00 33.75 181 VAL A O 1
ATOM 1182 N N . GLY A 1 155 ? 69.240 62.272 -36.001 1.00 32.74 182 GLY A N 1
ATOM 1183 C CA . GLY A 1 155 ? 68.794 63.648 -35.740 1.00 33.52 182 GLY A CA 1
ATOM 1184 C C . GLY A 1 155 ? 68.113 63.871 -34.369 1.00 34.34 182 GLY A C 1
ATOM 1185 O O . GLY A 1 155 ? 68.541 64.706 -33.533 1.00 34.91 182 GLY A O 1
ATOM 1186 N N . GLY A 1 156 ? 67.058 63.119 -34.088 1.00 33.91 183 GLY A N 1
ATOM 1187 C CA . GLY A 1 156 ? 66.460 63.269 -32.769 1.00 33.28 183 GLY A CA 1
ATOM 1188 C C . GLY A 1 156 ? 67.318 62.707 -31.644 1.00 32.53 183 GLY A C 1
ATOM 1189 O O . GLY A 1 156 ? 67.337 63.238 -30.518 1.00 33.35 183 GLY A O 1
ATOM 1190 N N . HIS A 1 157 ? 68.018 61.627 -31.941 1.00 30.62 184 HIS A N 1
ATOM 1191 C CA . HIS A 1 157 ? 68.656 60.909 -30.899 1.00 28.99 184 HIS A CA 1
ATOM 1192 C C . HIS A 1 157 ? 69.850 61.663 -30.399 1.00 28.84 184 HIS A C 1
ATOM 1193 O O . HIS A 1 157 ? 69.981 61.890 -29.208 1.00 28.58 184 HIS A O 1
ATOM 1200 N N . PHE A 1 158 ? 70.739 62.040 -31.307 1.00 28.38 185 PHE A N 1
ATOM 1201 C CA . PHE A 1 158 ? 71.964 62.663 -30.873 1.00 28.27 185 PHE A CA 1
ATOM 1202 C C . PHE A 1 158 ? 71.658 64.053 -30.312 1.00 28.90 185 PHE A C 1
ATOM 1203 O O . PHE A 1 158 ? 72.284 64.457 -29.337 1.00 28.82 185 PHE A O 1
ATOM 1211 N N . SER A 1 159 ? 70.740 64.800 -30.932 1.00 29.15 186 SER A N 1
ATOM 1212 C CA . SER A 1 159 ? 70.583 66.194 -30.527 1.00 29.95 186 SER A CA 1
ATOM 1213 C C . SER A 1 159 ? 69.915 66.253 -2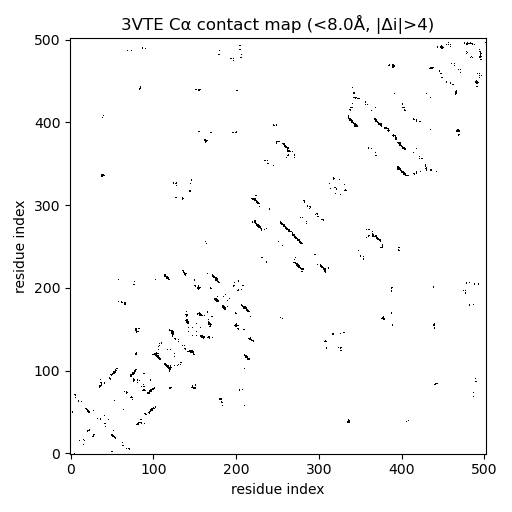9.167 1.00 30.17 186 SER A C 1
ATOM 1214 O O . SER A 1 159 ? 69.928 67.309 -28.514 1.00 30.00 186 SER A O 1
ATOM 1217 N N . GLY A 1 160 ? 69.326 65.110 -28.781 1.00 30.01 187 GLY A N 1
ATOM 1218 C CA . GLY A 1 160 ? 68.703 64.915 -27.489 1.00 30.36 187 GLY A CA 1
ATOM 1219 C C . GLY A 1 160 ? 69.573 64.204 -26.453 1.00 31.16 187 GLY A C 1
ATOM 1220 O O . GLY A 1 160 ? 69.091 63.848 -25.372 1.00 31.79 187 GLY A O 1
ATOM 1221 N N . GLY A 1 161 ? 70.859 64.032 -26.738 1.00 31.50 188 GLY A N 1
ATOM 1222 C CA . GLY A 1 161 ? 71.743 63.284 -25.859 1.00 31.93 188 GLY A CA 1
ATOM 1223 C C . GLY A 1 161 ? 71.924 61.866 -26.362 1.00 32.80 188 GLY A C 1
ATOM 1224 O O . GLY A 1 161 ? 72.901 61.569 -27.066 1.00 32.82 188 GLY A O 1
ATOM 1225 N N . GLY A 1 162 ? 70.975 60.992 -26.032 1.00 33.27 189 GLY A N 1
ATOM 1226 C CA . GLY A 1 162 ? 70.989 59.622 -26.561 1.00 33.77 189 GLY A CA 1
ATOM 1227 C C . GLY A 1 162 ? 71.986 58.709 -25.896 1.00 34.30 189 GLY A C 1
ATOM 1228 O O . GLY A 1 162 ? 73.169 59.018 -25.887 1.00 34.87 189 GLY A O 1
ATOM 1229 N N . TYR A 1 163 ? 71.524 57.597 -25.318 1.00 35.14 190 TYR A N 1
ATOM 1230 C CA . TYR A 1 163 ? 72.442 56.604 -24.716 1.00 36.94 190 TYR A CA 1
ATOM 1231 C C . TYR A 1 163 ? 71.908 55.220 -24.505 1.00 36.58 190 TYR A C 1
ATOM 1232 O O . TYR A 1 163 ? 70.674 54.988 -24.443 1.00 36.67 190 TYR A O 1
ATOM 1241 N N . GLY A 1 164 ? 72.869 54.324 -24.307 1.00 36.42 191 GLY A N 1
ATOM 1242 C CA . GLY A 1 164 ? 72.568 52.916 -24.119 1.00 36.66 191 GLY A CA 1
ATOM 1243 C C . GLY A 1 164 ? 73.667 52.139 -23.427 1.00 36.58 191 GLY A C 1
ATOM 1244 O O . GLY A 1 164 ? 74.152 52.529 -22.369 1.00 36.35 191 GLY A O 1
ATOM 1245 N N . ALA A 1 165 ? 74.054 51.044 -24.060 1.00 36.60 192 ALA A N 1
ATOM 1246 C CA . ALA A 1 165 ? 74.933 50.052 -23.474 1.00 37.31 192 ALA A CA 1
ATOM 1247 C C . ALA A 1 165 ? 76.293 50.582 -23.076 1.00 37.75 192 ALA A C 1
ATOM 1248 O O . ALA A 1 165 ? 76.832 50.204 -22.001 1.00 38.21 192 ALA A O 1
ATOM 1250 N N . LEU A 1 166 ? 76.849 51.433 -23.943 1.00 37.18 193 LEU A N 1
ATOM 1251 C CA . LEU A 1 166 ? 78.164 51.980 -23.678 1.00 37.43 193 LEU A CA 1
ATOM 1252 C C . LEU A 1 166 ? 78.122 53.178 -22.746 1.00 37.46 193 LEU A C 1
ATOM 1253 O O . LEU A 1 166 ? 79.155 53.770 -22.473 1.00 37.44 193 LEU A O 1
ATOM 1258 N N . MET A 1 167 ? 76.949 53.555 -22.264 1.00 37.27 194 MET A N 1
ATOM 1259 C CA . MET A 1 167 ? 76.876 54.752 -21.444 1.00 38.01 194 MET A CA 1
ATOM 1260 C C . MET A 1 167 ? 77.956 54.801 -20.338 1.00 38.49 194 MET A C 1
ATOM 1261 O O . MET A 1 167 ? 78.658 55.806 -20.171 1.00 38.43 194 MET A O 1
ATOM 1266 N N . ARG A 1 168 ? 78.106 53.710 -19.597 1.00 38.70 195 ARG A N 1
ATOM 1267 C CA . ARG A 1 168 ? 78.964 53.743 -18.421 1.00 39.04 195 ARG A CA 1
ATOM 1268 C C . ARG A 1 168 ? 80.432 53.824 -18.793 1.00 39.24 195 ARG A C 1
ATOM 1269 O O . ARG A 1 168 ? 81.268 54.249 -17.988 1.00 39.52 195 ARG A O 1
ATOM 1277 N N . ASN A 1 169 ? 80.741 53.430 -20.025 1.00 38.99 196 ASN A N 1
ATOM 1278 C CA . ASN A 1 169 ? 82.113 53.440 -20.508 1.00 38.76 196 ASN A CA 1
ATOM 1279 C C . ASN A 1 169 ? 82.522 54.715 -21.181 1.00 37.93 196 ASN A C 1
ATOM 1280 O O . ASN A 1 169 ? 83.631 55.186 -20.968 1.00 38.87 196 ASN A O 1
ATOM 1285 N N . TYR A 1 170 ? 81.650 55.255 -22.011 1.00 36.91 197 TYR A N 1
ATOM 1286 C CA . TYR A 1 170 ? 81.980 56.434 -22.777 1.00 37.01 197 TYR A CA 1
ATOM 1287 C C . TYR A 1 170 ? 80.963 57.594 -22.751 1.00 37.08 197 TYR A C 1
ATOM 1288 O O . TYR A 1 170 ? 81.235 58.638 -23.338 1.00 37.43 197 TYR A O 1
ATOM 1297 N N . GLY A 1 171 ? 79.796 57.421 -22.140 1.00 36.61 198 GLY A N 1
ATOM 1298 C CA . GLY A 1 171 ? 78.831 58.513 -22.118 1.00 37.27 198 GLY A CA 1
ATOM 1299 C C . GLY A 1 171 ? 77.708 58.489 -23.150 1.00 37.53 198 GLY A C 1
ATOM 1300 O O . GLY A 1 171 ? 77.248 57.417 -23.594 1.00 39.07 198 GLY A O 1
ATOM 1301 N N . LEU A 1 172 ? 77.224 59.667 -23.526 1.00 36.65 199 LEU A N 1
ATOM 1302 C CA . LEU A 1 172 ? 76.060 59.735 -24.402 1.00 35.25 199 LEU A CA 1
ATOM 1303 C C . LEU A 1 172 ? 76.588 59.941 -25.760 1.00 35.38 199 LEU A C 1
ATOM 1304 O O . LEU A 1 172 ? 77.659 60.542 -25.896 1.00 36.38 199 LEU A O 1
ATOM 1309 N N . ALA A 1 173 ? 75.875 59.467 -26.779 1.00 34.14 200 ALA A N 1
ATOM 1310 C CA . ALA A 1 173 ? 76.279 59.826 -28.136 1.00 33.27 200 ALA A CA 1
ATOM 1311 C C . ALA A 1 173 ? 76.626 61.320 -28.232 1.00 33.29 200 ALA A C 1
ATOM 1312 O O . ALA A 1 173 ? 77.671 61.658 -28.770 1.00 33.46 200 ALA A O 1
ATOM 1314 N N . ALA A 1 174 ? 75.801 62.220 -27.692 1.00 32.93 201 ALA A N 1
ATOM 1315 C CA . ALA A 1 174 ? 76.200 63.648 -27.688 1.00 33.77 201 ALA A CA 1
ATOM 1316 C C . ALA A 1 174 ? 77.606 63.926 -27.079 1.00 34.08 201 ALA A C 1
ATOM 1317 O O . ALA A 1 174 ? 78.271 64.880 -27.455 1.00 34.90 201 ALA A O 1
ATOM 1319 N N . ASP A 1 175 ? 78.060 63.087 -26.165 1.00 33.88 202 ASP A N 1
ATOM 1320 C CA . ASP A 1 175 ? 79.373 63.264 -25.585 1.00 34.70 202 ASP A CA 1
ATOM 1321 C C . ASP A 1 175 ? 80.502 62.934 -26.547 1.00 35.36 202 ASP A C 1
ATOM 1322 O O . ASP A 1 175 ? 81.674 63.261 -26.277 1.00 36.14 202 ASP A O 1
ATOM 1327 N N . ASN A 1 176 ? 80.158 62.289 -27.659 1.00 34.64 203 ASN A N 1
ATOM 1328 C CA . ASN A 1 176 ? 81.159 61.809 -28.584 1.00 34.57 203 ASN A CA 1
ATOM 1329 C C . ASN A 1 176 ? 80.962 62.372 -29.959 1.00 34.70 203 ASN A C 1
ATOM 1330 O O . ASN A 1 176 ? 81.161 61.655 -30.963 1.00 34.72 203 ASN A O 1
ATOM 1335 N N . ILE A 1 177 ? 80.577 63.647 -30.017 1.00 34.46 204 ILE A N 1
ATOM 1336 C CA . ILE A 1 177 ? 80.379 64.287 -31.300 1.00 34.00 204 ILE A CA 1
ATOM 1337 C C . ILE A 1 177 ? 81.436 65.352 -31.490 1.00 35.49 204 ILE A C 1
ATOM 1338 O O . ILE A 1 177 ? 81.652 66.181 -30.600 1.00 35.37 204 ILE A O 1
ATOM 1343 N N . ILE A 1 178 ? 82.076 65.307 -32.663 1.00 36.01 205 ILE A N 1
ATOM 1344 C CA . ILE A 1 178 ? 83.281 66.071 -33.005 1.00 36.27 205 ILE A CA 1
ATOM 1345 C C . ILE A 1 178 ? 82.940 67.313 -33.774 1.00 35.37 205 ILE A C 1
ATOM 1346 O O . ILE A 1 178 ? 83.608 68.323 -33.644 1.00 35.75 205 ILE A O 1
ATOM 1351 N N . ASP A 1 179 ? 81.960 67.196 -34.659 1.00 34.73 206 ASP A N 1
ATOM 1352 C CA . ASP A 1 179 ? 81.527 68.295 -35.530 1.00 34.69 206 ASP A CA 1
ATOM 1353 C C . ASP A 1 179 ? 80.093 67.997 -35.958 1.00 33.45 206 ASP A C 1
ATOM 1354 O O . ASP A 1 179 ? 79.584 66.921 -35.700 1.00 31.89 206 ASP A O 1
ATOM 1359 N N . ALA A 1 180 ? 79.464 68.962 -36.626 1.00 33.83 207 ALA A N 1
ATOM 1360 C CA . ALA A 1 180 ? 78.139 68.801 -37.224 1.00 33.57 207 ALA A CA 1
ATOM 1361 C C . ALA A 1 180 ? 77.940 69.823 -38.327 1.00 33.48 207 ALA A C 1
ATOM 1362 O O . ALA A 1 180 ? 78.694 70.770 -38.401 1.00 33.70 207 ALA A O 1
ATOM 1364 N N . HIS A 1 181 ? 76.909 69.624 -39.151 1.00 33.14 208 HIS A N 1
ATOM 1365 C CA . HIS A 1 181 ? 76.504 70.562 -40.174 1.00 33.38 208 HIS A CA 1
ATOM 1366 C C . HIS A 1 181 ? 75.087 70.936 -39.863 1.00 32.66 208 HIS A C 1
ATOM 1367 O O . HIS A 1 181 ? 74.254 70.059 -39.785 1.00 32.40 208 HIS A O 1
ATOM 1374 N N . LEU A 1 182 ? 74.808 72.231 -39.751 1.00 32.64 209 LEU A N 1
ATOM 1375 C CA . LEU A 1 182 ? 73.537 72.738 -39.286 1.00 32.46 209 LEU A CA 1
ATOM 1376 C C . LEU A 1 182 ? 73.058 73.895 -40.115 1.00 32.85 209 LEU A C 1
ATOM 1377 O O . LEU A 1 182 ? 73.834 74.792 -40.477 1.00 33.66 209 LEU A O 1
ATOM 1382 N N . VAL A 1 183 ? 71.760 73.920 -40.349 1.00 32.17 210 VAL A N 1
ATOM 1383 C CA . VAL A 1 183 ? 71.192 75.000 -41.079 1.00 32.32 210 VAL A CA 1
ATOM 1384 C C . VAL A 1 183 ? 70.308 75.795 -40.168 1.00 32.97 210 VAL A C 1
ATOM 1385 O O . VAL A 1 183 ? 69.393 75.241 -39.515 1.00 33.02 210 VAL A O 1
ATOM 1389 N N . ASN A 1 184 ? 70.555 77.098 -40.147 1.00 33.77 211 ASN A N 1
ATOM 1390 C CA . ASN A 1 184 ? 69.895 78.010 -39.217 1.00 34.54 211 ASN A CA 1
ATOM 1391 C C . ASN A 1 184 ? 68.724 78.740 -39.815 1.00 35.14 211 ASN A C 1
ATOM 1392 O O . ASN A 1 184 ? 68.347 78.535 -40.975 1.00 36.57 211 ASN A O 1
ATOM 1397 N N . VAL A 1 185 ? 68.168 79.635 -39.028 1.00 35.39 212 VAL A N 1
ATOM 1398 C CA . VAL A 1 185 ? 66.961 80.316 -39.396 1.00 35.47 212 VAL A CA 1
ATOM 1399 C C . VAL A 1 185 ? 67.163 81.178 -40.654 1.00 36.71 212 VAL A C 1
ATOM 1400 O O . VAL A 1 185 ? 66.203 81.644 -41.241 1.00 37.50 212 VAL A O 1
ATOM 1404 N N . ASP A 1 186 ? 68.410 81.385 -41.073 1.00 37.85 213 ASP A N 1
ATOM 1405 C CA . ASP A 1 186 ? 68.738 82.241 -42.232 1.00 38.99 213 ASP A CA 1
ATOM 1406 C C . ASP A 1 186 ? 69.190 81.392 -43.373 1.00 38.78 213 ASP A C 1
ATOM 1407 O O . ASP A 1 186 ? 69.758 81.876 -44.341 1.00 38.78 213 ASP A O 1
ATOM 1412 N N . GLY A 1 187 ? 69.010 80.101 -43.206 1.00 38.65 214 GLY A N 1
ATOM 1413 C CA . GLY A 1 187 ? 69.271 79.182 -44.256 1.00 39.33 214 GLY A CA 1
ATOM 1414 C C . GLY A 1 187 ? 70.725 79.039 -44.568 1.00 40.49 214 GLY A C 1
ATOM 1415 O O . GLY A 1 187 ? 71.053 78.596 -45.659 1.00 40.94 214 GLY A O 1
ATOM 1416 N N . LYS A 1 188 ? 71.600 79.406 -43.636 1.00 41.36 215 LYS A N 1
ATOM 1417 C CA . LYS A 1 188 ? 73.029 79.162 -43.818 1.00 42.50 215 LYS A CA 1
ATOM 1418 C C . LYS A 1 188 ? 73.354 77.744 -43.446 1.00 41.77 215 LYS A C 1
ATOM 1419 O O . LYS A 1 188 ? 72.694 77.178 -42.575 1.00 41.72 215 LYS A O 1
ATOM 1425 N N . VAL A 1 189 ? 74.373 77.171 -44.089 1.00 41.69 216 VAL A N 1
ATOM 1426 C CA . VAL A 1 189 ? 74.955 75.911 -43.614 1.00 41.21 216 VAL A CA 1
ATOM 1427 C C . VAL A 1 189 ? 76.213 76.165 -42.819 1.00 41.43 216 VAL A C 1
ATOM 1428 O O . VAL A 1 189 ? 77.135 76.890 -43.257 1.00 41.92 216 VAL A O 1
ATOM 1432 N N . LEU A 1 190 ? 76.239 75.559 -41.640 1.00 40.63 217 LEU A N 1
ATOM 1433 C CA . LEU A 1 190 ? 77.249 75.851 -40.656 1.00 39.72 217 LEU A CA 1
ATOM 1434 C C . LEU A 1 190 ? 77.939 74.577 -40.178 1.00 40.25 217 LEU A C 1
ATOM 1435 O O . LEU A 1 190 ? 77.272 73.627 -39.777 1.00 39.65 217 LEU A O 1
ATOM 1440 N N . ASP A 1 191 ? 79.273 74.555 -40.248 1.00 41.36 218 ASP A N 1
ATOM 1441 C CA . ASP A 1 191 ? 80.080 73.574 -39.495 1.00 41.92 218 ASP A CA 1
ATOM 1442 C C . ASP A 1 191 ? 80.345 74.084 -38.067 1.00 41.22 218 ASP A C 1
ATOM 1443 O O . ASP A 1 191 ? 79.965 75.191 -37.731 1.00 40.60 218 ASP A O 1
ATOM 1448 N N . ARG A 1 192 ? 80.980 73.275 -37.232 1.00 41.24 219 ARG A N 1
ATOM 1449 C CA . ARG A 1 192 ? 81.314 73.683 -35.860 1.00 41.28 219 ARG A CA 1
ATOM 1450 C C . ARG A 1 192 ? 82.084 74.983 -35.784 1.00 42.01 219 ARG A C 1
ATOM 1451 O O . ARG A 1 192 ? 81.749 75.889 -35.037 1.00 42.19 219 ARG A O 1
ATOM 1459 N N . LYS A 1 193 ? 83.157 75.022 -36.550 1.00 43.41 220 LYS A N 1
ATOM 1460 C CA . LYS A 1 193 ? 83.936 76.209 -36.809 1.00 44.67 220 LYS A CA 1
ATOM 1461 C C . LYS A 1 193 ? 83.054 77.420 -36.977 1.00 44.24 220 LYS A C 1
ATOM 1462 O O . LYS A 1 193 ? 83.209 78.386 -36.246 1.00 44.67 220 LYS A O 1
ATOM 1468 N N . SER A 1 194 ? 82.132 77.379 -37.945 1.00 43.44 221 SER A N 1
ATOM 1469 C CA . SER A 1 194 ? 81.353 78.573 -38.262 1.00 42.75 221 SER A CA 1
ATOM 1470 C C . SER A 1 194 ? 80.180 78.753 -37.340 1.00 41.99 221 SER A C 1
ATOM 1471 O O . SER A 1 194 ? 79.740 79.869 -37.133 1.00 42.31 221 SER A O 1
ATOM 1474 N N . MET A 1 195 ? 79.707 77.652 -36.770 1.00 41.67 222 MET A N 1
ATOM 1475 C CA . MET A 1 195 ? 78.605 77.635 -35.780 1.00 41.36 222 MET A CA 1
ATOM 1476 C C . MET A 1 195 ? 78.956 78.420 -34.531 1.00 42.19 222 MET A C 1
ATOM 1477 O O . MET A 1 195 ? 78.098 79.080 -33.949 1.00 41.15 222 MET A O 1
ATOM 1482 N N . GLY A 1 196 ? 80.228 78.295 -34.124 1.00 43.11 223 GLY A N 1
ATOM 1483 C CA . GLY A 1 196 ? 80.719 78.779 -32.845 1.00 44.32 223 GLY A CA 1
ATOM 1484 C C . GLY A 1 196 ? 80.365 77.817 -31.726 1.00 44.70 223 GLY A C 1
ATOM 1485 O O . GLY A 1 196 ? 79.374 77.081 -31.810 1.00 44.57 223 GLY A O 1
ATOM 1486 N N . GLU A 1 197 ? 81.130 77.856 -30.644 1.00 45.15 224 GLU A N 1
ATOM 1487 C CA . GLU A 1 197 ? 80.974 76.865 -29.586 1.00 44.97 224 GLU A CA 1
ATOM 1488 C C . GLU A 1 197 ? 79.627 76.814 -28.848 1.00 44.27 224 GLU A C 1
ATOM 1489 O O . GLU A 1 197 ? 79.130 75.705 -28.590 1.00 44.02 224 GLU A O 1
ATOM 1495 N N . ASP A 1 198 ? 79.033 77.969 -28.529 1.00 43.69 225 ASP A N 1
ATOM 1496 C CA . ASP A 1 198 ? 77.682 77.963 -27.954 1.00 43.40 225 ASP A CA 1
ATOM 1497 C C . ASP A 1 198 ? 76.675 77.090 -28.729 1.00 42.49 225 ASP A C 1
ATOM 1498 O O . ASP A 1 198 ? 76.074 76.175 -28.159 1.00 42.30 225 ASP A O 1
ATOM 1503 N N . LEU A 1 199 ? 76.500 77.357 -30.022 1.00 41.54 226 LEU A N 1
ATOM 1504 C CA . LEU A 1 199 ? 75.583 76.565 -30.833 1.00 40.42 226 LEU A CA 1
ATOM 1505 C C . LEU A 1 199 ? 76.023 75.104 -30.974 1.00 39.66 226 LEU A C 1
ATOM 1506 O O . LEU A 1 199 ? 75.208 74.196 -30.971 1.00 39.80 226 LEU A O 1
ATOM 1511 N N . PHE A 1 200 ? 77.308 74.861 -31.085 1.00 38.98 227 PHE A N 1
ATOM 1512 C CA . PHE A 1 200 ? 77.745 73.491 -31.095 1.00 38.02 227 PHE A CA 1
ATOM 1513 C C . PHE A 1 200 ? 77.451 72.790 -29.777 1.00 37.52 227 PHE A C 1
ATOM 1514 O O . PHE A 1 200 ? 77.237 71.557 -29.740 1.00 37.82 227 PHE A O 1
ATOM 1522 N N . TRP A 1 201 ? 77.489 73.555 -28.689 1.00 36.07 228 TRP A N 1
ATOM 1523 C CA . TRP A 1 201 ? 77.207 72.990 -27.397 1.00 34.27 228 TRP A CA 1
ATOM 1524 C C . TRP A 1 201 ? 75.727 72.693 -27.349 1.00 33.52 228 TRP A C 1
ATOM 1525 O O . TRP A 1 201 ? 75.313 71.614 -26.939 1.00 33.33 228 TRP A O 1
ATOM 1536 N N . ALA A 1 202 ? 74.939 73.657 -27.810 1.00 32.81 229 ALA A N 1
ATOM 1537 C CA . ALA A 1 202 ? 73.497 73.592 -27.725 1.00 31.59 229 ALA A CA 1
ATOM 1538 C C . ALA A 1 202 ? 72.938 72.385 -28.440 1.00 30.96 229 ALA A C 1
ATOM 1539 O O . ALA A 1 202 ? 72.135 71.653 -27.871 1.00 31.42 229 ALA A O 1
ATOM 1541 N N . ILE A 1 203 ? 73.361 72.150 -29.678 1.00 30.31 230 ILE A N 1
ATOM 1542 C CA . ILE A 1 203 ? 72.754 71.086 -30.452 1.00 29.05 230 ILE A CA 1
ATOM 1543 C C . ILE A 1 203 ? 73.061 69.732 -29.880 1.00 29.37 230 ILE A C 1
ATOM 1544 O O . ILE A 1 203 ? 72.358 68.781 -30.148 1.00 29.85 230 ILE A O 1
ATOM 1549 N N . ARG A 1 204 ? 74.082 69.653 -29.046 1.00 29.93 231 ARG A N 1
ATOM 1550 C CA . ARG A 1 204 ? 74.451 68.386 -28.445 1.00 30.11 231 ARG A CA 1
ATOM 1551 C C . ARG A 1 204 ? 73.645 68.103 -27.207 1.00 30.52 231 ARG A C 1
ATOM 1552 O O . ARG A 1 204 ? 74.208 67.982 -26.122 1.00 31.51 231 ARG A O 1
ATOM 1560 N N . GLY A 1 205 ? 72.331 67.976 -27.351 1.00 30.32 232 GLY A N 1
ATOM 1561 C CA . GLY A 1 205 ? 71.563 67.420 -26.248 1.00 30.46 232 GLY A CA 1
ATOM 1562 C C . GLY A 1 205 ? 70.522 68.379 -25.737 1.00 31.16 232 GLY A C 1
ATOM 1563 O O . GLY A 1 205 ? 69.676 68.012 -24.897 1.00 30.33 232 GLY A O 1
ATOM 1564 N N . GLY A 1 206 ? 70.582 69.604 -26.269 1.00 31.74 233 GLY A N 1
ATOM 1565 C CA . GLY A 1 206 ? 69.567 70.634 -26.027 1.00 31.93 233 GLY A CA 1
ATOM 1566 C C . GLY A 1 206 ? 68.368 70.561 -26.970 1.00 32.04 233 GLY A C 1
ATOM 1567 O O . GLY A 1 206 ? 67.484 71.431 -26.942 1.00 31.68 233 GLY A O 1
ATOM 1568 N N . GLY A 1 207 ? 68.318 69.527 -27.808 1.00 32.13 234 GLY A N 1
ATOM 1569 C CA . GLY A 1 207 ? 67.278 69.443 -28.839 1.00 32.84 234 GLY A CA 1
ATOM 1570 C C . GLY A 1 207 ? 67.514 70.281 -30.104 1.00 33.34 234 GLY A C 1
ATOM 1571 O O . GLY A 1 207 ? 67.370 71.522 -30.103 1.00 33.73 234 GLY A O 1
ATOM 1572 N N . GLY A 1 208 ? 67.864 69.604 -31.190 1.00 32.92 235 GLY A N 1
ATOM 1573 C CA . GLY A 1 208 ? 68.089 70.285 -32.436 1.00 33.89 235 GLY A CA 1
ATOM 1574 C C . GLY A 1 208 ? 66.864 71.048 -32.893 1.00 35.11 235 GLY A C 1
ATOM 1575 O O . GLY A 1 208 ? 66.983 72.074 -33.561 1.00 35.97 235 GLY A O 1
ATOM 1576 N N . GLU A 1 209 ? 65.680 70.575 -32.530 1.00 35.45 236 GLU A N 1
ATOM 1577 C CA . GLU A 1 209 ? 64.443 71.195 -32.997 1.00 36.48 236 GLU A CA 1
ATOM 1578 C C . GLU A 1 209 ? 64.260 72.640 -32.512 1.00 36.41 236 GLU A C 1
ATOM 1579 O O . GLU A 1 209 ? 63.392 73.370 -33.003 1.00 36.55 236 GLU A O 1
ATOM 1585 N N . ASN A 1 210 ? 65.093 73.044 -31.554 1.00 36.46 237 ASN A N 1
ATOM 1586 C CA . ASN A 1 210 ? 65.053 74.380 -30.970 1.00 36.00 237 ASN A CA 1
ATOM 1587 C C . ASN A 1 210 ? 65.899 75.400 -31.711 1.00 35.07 237 ASN A C 1
ATOM 1588 O O . ASN A 1 210 ? 65.650 76.595 -31.596 1.00 35.19 237 ASN A O 1
ATOM 1593 N N . PHE A 1 211 ? 66.880 74.927 -32.480 1.00 33.79 238 PHE A N 1
ATOM 1594 C CA . PHE A 1 211 ? 67.904 75.780 -33.058 1.00 33.02 238 PHE A CA 1
ATOM 1595 C C . PHE A 1 211 ? 67.988 75.703 -34.559 1.00 33.54 238 PHE A C 1
ATOM 1596 O O . PHE A 1 211 ? 68.373 76.674 -35.218 1.00 33.88 238 PHE A O 1
ATOM 1604 N N . GLY A 1 212 ? 67.641 74.560 -35.131 1.00 33.67 239 GLY A N 1
ATOM 1605 C CA . GLY A 1 212 ? 67.703 74.467 -36.580 1.00 34.45 239 GLY A CA 1
ATOM 1606 C C . GLY A 1 212 ? 67.369 73.113 -37.140 1.00 34.52 239 GLY A C 1
ATOM 1607 O O . GLY A 1 212 ? 66.607 72.357 -36.552 1.00 34.51 239 GLY A O 1
ATOM 1608 N N . ILE A 1 213 ? 67.895 72.852 -38.329 1.00 34.93 240 ILE A N 1
ATOM 1609 C CA . ILE A 1 213 ? 67.904 71.514 -38.890 1.00 34.09 240 ILE A CA 1
ATOM 1610 C C . ILE A 1 213 ? 69.362 71.094 -39.012 1.00 34.49 240 ILE A C 1
ATOM 1611 O O . ILE A 1 213 ? 70.151 71.693 -39.795 1.00 34.50 240 ILE A O 1
ATOM 1616 N N . ILE A 1 214 ? 69.722 70.097 -38.207 1.00 33.61 241 ILE A N 1
ATOM 1617 C CA . ILE A 1 214 ? 70.991 69.455 -38.337 1.00 33.54 241 ILE A CA 1
ATOM 1618 C C . ILE A 1 214 ? 70.956 68.722 -39.664 1.00 33.90 241 ILE A C 1
ATOM 1619 O O . ILE A 1 214 ? 69.957 68.117 -40.005 1.00 33.81 241 ILE A O 1
ATOM 1624 N N . ALA A 1 215 ? 72.050 68.738 -40.407 1.00 34.51 242 ALA A N 1
ATOM 1625 C CA . ALA A 1 215 ? 72.138 67.913 -41.619 1.00 34.77 242 ALA A CA 1
ATOM 1626 C C . ALA A 1 215 ? 73.083 66.703 -41.479 1.00 34.76 242 ALA A C 1
ATOM 1627 O O . ALA A 1 215 ? 72.855 65.658 -42.093 1.00 34.58 242 ALA A O 1
ATOM 1629 N N . ALA A 1 216 ? 74.139 66.845 -40.681 1.00 34.68 243 ALA A N 1
ATOM 1630 C CA . ALA A 1 216 ? 75.124 65.777 -40.524 1.00 34.23 243 ALA A CA 1
ATOM 1631 C C . ALA A 1 216 ? 75.759 65.887 -39.173 1.00 34.39 243 ALA A C 1
ATOM 1632 O O . ALA A 1 216 ? 75.911 66.999 -38.642 1.00 34.74 243 ALA A O 1
ATOM 1634 N N . TRP A 1 217 ? 76.134 64.740 -38.611 1.00 34.19 244 TRP A N 1
ATOM 1635 C CA . TRP A 1 217 ? 77.037 64.724 -37.460 1.00 34.07 244 TRP A CA 1
ATOM 1636 C C . TRP A 1 217 ? 78.412 64.210 -37.860 1.00 34.16 244 TRP A C 1
ATOM 1637 O O . TRP A 1 217 ? 78.526 63.448 -38.798 1.00 34.60 244 TRP A O 1
ATOM 1648 N N . LYS A 1 218 ? 79.456 64.674 -37.180 1.00 34.65 245 LYS A N 1
ATOM 1649 C CA . LYS A 1 218 ? 80.769 64.035 -37.224 1.00 34.90 245 LYS A CA 1
ATOM 1650 C C . LYS A 1 218 ? 80.908 63.270 -35.906 1.00 35.24 245 LYS A C 1
ATOM 1651 O O . LYS A 1 218 ? 80.633 63.787 -34.812 1.00 35.52 245 LYS A O 1
ATOM 1657 N N . ILE A 1 219 ? 81.330 62.026 -36.012 1.00 35.48 246 ILE A N 1
ATOM 1658 C CA . ILE A 1 219 ? 81.208 61.135 -34.917 1.00 35.32 246 ILE A CA 1
ATOM 1659 C C . ILE A 1 219 ? 82.548 60.539 -34.640 1.00 35.95 246 ILE A C 1
ATOM 1660 O O . ILE A 1 219 ? 83.286 60.270 -35.576 1.00 37.29 246 ILE A O 1
ATOM 1665 N N . LYS A 1 220 ? 82.907 60.382 -33.371 1.00 35.75 247 LYS A N 1
ATOM 1666 C CA . LYS A 1 220 ? 84.200 59.759 -33.020 1.00 35.89 247 LYS A CA 1
ATOM 1667 C C . LYS A 1 220 ? 83.981 58.349 -32.442 1.00 35.12 247 LYS A C 1
ATOM 1668 O O . LYS A 1 220 ? 83.387 58.227 -31.377 1.00 34.88 247 LYS A O 1
ATOM 1674 N N . LEU A 1 221 ? 84.455 57.300 -33.124 1.00 34.27 248 LEU A N 1
ATOM 1675 C CA . LEU A 1 221 ? 84.098 55.937 -32.748 1.00 33.08 248 LEU A CA 1
ATOM 1676 C C . LEU A 1 221 ? 84.863 55.483 -31.535 1.00 34.26 248 LEU A C 1
ATOM 1677 O O . LEU A 1 221 ? 85.981 55.959 -31.253 1.00 35.33 248 LEU A O 1
ATOM 1682 N N . VAL A 1 222 ? 84.264 54.544 -30.818 1.00 34.41 249 VAL A N 1
ATOM 1683 C CA . VAL A 1 222 ? 84.825 54.055 -29.573 1.00 34.74 249 VAL A CA 1
ATOM 1684 C C . VAL A 1 222 ? 85.120 52.571 -29.618 1.00 35.44 249 VAL A C 1
ATOM 1685 O O . VAL A 1 222 ? 84.517 51.836 -30.395 1.00 34.78 249 VAL A O 1
ATOM 1689 N N . ALA A 1 223 ? 86.033 52.145 -28.745 1.00 36.61 250 ALA A N 1
ATOM 1690 C CA . ALA A 1 223 ? 86.536 50.784 -28.774 1.00 37.31 250 ALA A CA 1
ATOM 1691 C C . ALA A 1 223 ? 85.525 49.875 -28.153 1.00 37.53 250 ALA A C 1
ATOM 1692 O O . ALA A 1 223 ? 84.805 50.278 -27.254 1.00 36.54 250 ALA A O 1
ATOM 1694 N N . VAL A 1 224 ? 85.487 48.639 -28.621 1.00 38.63 251 VAL A N 1
ATOM 1695 C CA . VAL A 1 224 ? 84.455 47.739 -28.183 1.00 40.26 251 VAL A CA 1
ATOM 1696 C C . VAL A 1 224 ? 85.008 46.314 -28.165 1.00 42.12 251 VAL A C 1
ATOM 1697 O O . VAL A 1 224 ? 85.681 45.915 -29.106 1.00 43.25 251 VAL A O 1
ATOM 1701 N N . PRO A 1 225 ? 84.788 45.548 -27.070 1.00 43.46 252 PRO A N 1
ATOM 1702 C CA . PRO A 1 225 ? 85.428 44.221 -26.981 1.00 44.30 252 PRO A CA 1
ATOM 1703 C C . PRO A 1 225 ? 84.909 43.252 -28.007 1.00 45.22 252 PRO A C 1
ATOM 1704 O O . PRO A 1 225 ? 83.698 43.163 -28.206 1.00 45.32 252 PRO A O 1
ATOM 1708 N N . SER A 1 226 ? 85.812 42.514 -28.641 1.00 46.85 253 SER A N 1
ATOM 1709 C CA . SER A 1 226 ? 85.406 41.430 -29.535 1.00 48.07 253 SER A CA 1
ATOM 1710 C C . SER A 1 226 ? 84.607 40.318 -28.852 1.00 48.14 253 SER A C 1
ATOM 1711 O O . SER A 1 226 ? 84.009 39.509 -29.527 1.00 48.72 253 SER A O 1
ATOM 1714 N N . LYS A 1 227 ? 84.580 40.238 -27.531 1.00 48.28 254 LYS A N 1
ATOM 1715 C CA . LYS A 1 227 ? 83.558 39.360 -26.938 1.00 48.87 254 LYS A CA 1
ATOM 1716 C C . LYS A 1 227 ? 83.005 39.890 -25.645 1.00 47.85 254 LYS A C 1
ATOM 1717 O O . LYS A 1 227 ? 83.733 40.348 -24.778 1.00 47.95 254 LYS A O 1
ATOM 1723 N N . SER A 1 228 ? 81.697 39.876 -25.540 1.00 46.72 255 SER A N 1
ATOM 1724 C CA . SER A 1 228 ? 81.122 40.373 -24.346 1.00 46.81 255 SER A CA 1
ATOM 1725 C C . SER A 1 228 ? 80.274 39.233 -23.872 1.00 46.90 255 SER A C 1
ATOM 1726 O O . SER A 1 228 ? 79.919 38.379 -24.673 1.00 46.73 255 SER A O 1
ATOM 1729 N N . THR A 1 229 ? 79.953 39.213 -22.584 1.00 46.63 256 THR A N 1
ATOM 1730 C CA . THR A 1 229 ? 79.150 38.141 -22.073 1.00 47.36 256 THR A CA 1
ATOM 1731 C C . THR A 1 229 ? 77.777 38.636 -21.626 1.00 47.25 256 THR A C 1
ATOM 1732 O O . THR A 1 229 ? 77.651 39.656 -20.932 1.00 47.54 256 THR A O 1
ATOM 1736 N N . ILE A 1 230 ? 76.759 37.890 -22.028 1.00 47.28 257 ILE A N 1
ATOM 1737 C CA . ILE A 1 230 ? 75.368 38.228 -21.789 1.00 47.01 257 ILE A CA 1
ATOM 1738 C C . ILE A 1 230 ? 74.718 37.058 -21.110 1.00 47.57 257 ILE A C 1
ATOM 1739 O O . ILE A 1 230 ? 74.797 35.920 -21.604 1.00 49.09 257 ILE A O 1
ATOM 1744 N N . PHE A 1 231 ? 74.065 37.324 -19.996 1.00 46.66 258 PHE A N 1
ATOM 1745 C CA . PHE A 1 231 ? 73.030 36.458 -19.549 1.00 46.50 258 PHE A CA 1
ATOM 1746 C C . PHE A 1 231 ? 71.807 37.321 -19.385 1.00 47.70 258 PHE A C 1
ATOM 1747 O O . PHE A 1 231 ? 71.882 38.568 -19.363 1.00 47.37 258 PHE A O 1
ATOM 1755 N N . SER A 1 232 ? 70.673 36.661 -19.246 1.00 48.97 259 SER A N 1
ATOM 1756 C CA . SER A 1 232 ? 69.436 37.386 -19.088 1.00 49.84 259 SER A CA 1
ATOM 1757 C C . SER A 1 232 ? 68.475 36.413 -18.442 1.00 51.05 259 SER A C 1
ATOM 1758 O O . SER A 1 232 ? 67.975 35.493 -19.089 1.00 51.01 259 SER A O 1
ATOM 1761 N N . VAL A 1 233 ? 68.248 36.591 -17.149 1.00 52.13 260 VAL A N 1
ATOM 1762 C CA . VAL A 1 233 ? 67.598 35.535 -16.392 1.00 53.64 260 VAL A CA 1
ATOM 1763 C C . VAL A 1 233 ? 66.241 35.918 -15.828 1.00 55.15 260 VAL A C 1
ATOM 1764 O O . VAL A 1 233 ? 66.046 37.043 -15.337 1.00 55.17 260 VAL A O 1
ATOM 1768 N N . LYS A 1 234 ? 65.322 34.956 -15.924 1.00 56.84 261 LYS A N 1
ATOM 1769 C CA . LYS A 1 234 ? 63.920 35.081 -15.539 1.00 58.14 261 LYS A CA 1
ATOM 1770 C C . LYS A 1 234 ? 63.723 34.876 -14.033 1.00 59.24 261 LYS A C 1
ATOM 1771 O O . LYS A 1 234 ? 64.363 34.019 -13.422 1.00 59.75 261 LYS A O 1
ATOM 1777 N N . LYS A 1 235 ? 62.835 35.651 -13.426 1.00 59.76 262 LYS A N 1
ATOM 1778 C CA . LYS A 1 235 ? 62.633 35.540 -11.994 1.00 60.75 262 LYS A CA 1
ATOM 1779 C C . LYS A 1 235 ? 61.188 35.871 -11.648 1.00 61.71 262 LYS A C 1
ATOM 1780 O O . LYS A 1 235 ? 60.826 37.038 -11.502 1.00 62.04 262 LYS A O 1
ATOM 1786 N N . ASN A 1 236 ? 60.361 34.836 -11.511 1.00 62.86 263 ASN A N 1
ATOM 1787 C CA . ASN A 1 236 ? 58.911 34.990 -11.307 1.00 62.99 263 ASN A CA 1
ATOM 1788 C C . ASN A 1 236 ? 58.440 34.445 -9.970 1.00 63.13 263 ASN A C 1
ATOM 1789 O O . ASN A 1 236 ? 57.324 33.976 -9.853 1.00 63.49 263 ASN A O 1
ATOM 1794 N N . MET A 1 237 ? 59.301 34.487 -8.971 1.00 63.15 264 MET A N 1
ATOM 1795 C CA . MET A 1 237 ? 58.899 34.150 -7.621 1.00 64.17 264 MET A CA 1
ATOM 1796 C C . MET A 1 237 ? 57.901 35.110 -7.005 1.00 64.79 264 MET A C 1
ATOM 1797 O O . MET A 1 237 ? 57.518 36.151 -7.564 1.00 64.61 264 MET A O 1
ATOM 1802 N N . GLU A 1 238 ? 57.531 34.744 -5.794 1.00 65.76 265 GLU A N 1
ATOM 1803 C CA . GLU A 1 238 ? 56.599 35.507 -5.025 1.00 66.54 265 GLU A CA 1
ATOM 1804 C C . GLU A 1 238 ? 57.114 36.943 -4.890 1.00 65.60 265 GLU A C 1
ATOM 1805 O O . GLU A 1 238 ? 58.325 37.221 -4.841 1.00 64.96 265 GLU A O 1
ATOM 1811 N N . ILE A 1 239 ? 56.154 37.846 -4.869 1.00 65.26 266 ILE A N 1
ATOM 1812 C CA . ILE A 1 239 ? 56.425 39.248 -4.994 1.00 64.33 266 ILE A CA 1
ATOM 1813 C C . ILE A 1 239 ? 57.506 39.803 -4.048 1.00 63.84 266 ILE A C 1
ATOM 1814 O O . ILE A 1 239 ? 58.328 40.595 -4.477 1.00 63.58 266 ILE A O 1
ATOM 1819 N N . HIS A 1 240 ? 57.553 39.349 -2.803 1.00 64.07 267 HIS A N 1
ATOM 1820 C CA . HIS A 1 240 ? 58.546 39.860 -1.829 1.00 63.95 267 HIS A CA 1
ATOM 1821 C C . HIS A 1 240 ? 59.947 39.392 -2.063 1.00 62.34 267 HIS A C 1
ATOM 1822 O O . HIS A 1 240 ? 60.907 40.144 -1.848 1.00 61.56 267 HIS A O 1
ATOM 1829 N N . GLY A 1 241 ? 60.043 38.122 -2.446 1.00 61.55 268 GLY A N 1
ATOM 1830 C CA . GLY A 1 241 ? 61.308 37.483 -2.735 1.00 60.09 268 GLY A CA 1
ATOM 1831 C C . GLY A 1 241 ? 61.902 38.253 -3.884 1.00 58.53 268 GLY A C 1
ATOM 1832 O O . GLY A 1 241 ? 63.107 38.468 -3.922 1.00 58.88 268 GLY A O 1
ATOM 1833 N N . LEU A 1 242 ? 61.033 38.696 -4.796 1.00 57.08 269 LEU A N 1
ATOM 1834 C CA . LEU A 1 242 ? 61.437 39.430 -5.991 1.00 54.92 269 LEU A CA 1
ATOM 1835 C C . LEU A 1 242 ? 62.121 40.753 -5.671 1.00 54.15 269 LEU A C 1
ATOM 1836 O O . LEU A 1 242 ? 63.198 41.058 -6.209 1.00 53.45 269 LEU A O 1
ATOM 1841 N N . VAL A 1 243 ? 61.495 41.528 -4.792 1.00 53.44 270 VAL A N 1
ATOM 1842 C CA . VAL A 1 243 ? 62.013 42.830 -4.428 1.00 52.48 270 VAL A CA 1
ATOM 1843 C C . VAL A 1 243 ? 63.253 42.683 -3.574 1.00 52.71 270 VAL A C 1
ATOM 1844 O O . VAL A 1 243 ? 64.095 43.583 -3.517 1.00 52.13 270 VAL A O 1
ATOM 1848 N N . LYS A 1 244 ? 63.369 41.544 -2.904 1.00 53.08 271 LYS A N 1
ATOM 1849 C CA . LYS A 1 244 ? 64.567 41.289 -2.135 1.00 53.72 271 LYS A CA 1
ATOM 1850 C C . LYS A 1 244 ? 65.776 41.341 -3.076 1.00 52.48 271 LYS A C 1
ATOM 1851 O O . LYS A 1 244 ? 66.861 41.843 -2.717 1.00 51.31 271 LYS A O 1
ATOM 1857 N N . LEU A 1 245 ? 65.548 40.848 -4.292 1.00 51.70 272 LEU A N 1
ATOM 1858 C CA . LEU A 1 245 ? 66.548 40.879 -5.334 1.00 51.07 272 LEU A CA 1
ATOM 1859 C C . LEU A 1 245 ? 66.662 42.275 -5.893 1.00 50.63 272 LEU A C 1
ATOM 1860 O O . LEU A 1 245 ? 67.775 42.801 -6.037 1.00 50.69 272 LEU A O 1
ATOM 1865 N N . PHE A 1 246 ? 65.526 42.892 -6.191 1.00 50.16 273 PHE A N 1
ATOM 1866 C CA . PHE A 1 246 ? 65.564 44.272 -6.635 1.00 49.71 273 PHE A CA 1
ATOM 1867 C C . PHE A 1 246 ? 66.405 45.158 -5.708 1.00 49.51 273 PHE A C 1
ATOM 1868 O O . PHE A 1 246 ? 67.305 45.860 -6.156 1.00 48.77 273 PHE A O 1
ATOM 1876 N N . ASN A 1 247 ? 66.103 45.126 -4.416 1.00 49.96 274 ASN A N 1
ATOM 1877 C CA . ASN A 1 247 ? 66.793 45.987 -3.465 1.00 50.45 274 ASN A CA 1
ATOM 1878 C C . ASN A 1 247 ? 68.302 45.796 -3.546 1.00 50.27 274 ASN A C 1
ATOM 1879 O O . ASN A 1 247 ? 69.069 46.749 -3.441 1.00 49.92 274 ASN A O 1
ATOM 1884 N N . LYS A 1 248 ? 68.726 44.553 -3.731 1.00 50.34 275 LYS A N 1
ATOM 1885 C CA . LYS A 1 248 ? 70.130 44.278 -3.771 1.00 50.32 275 LYS A CA 1
ATOM 1886 C C . LYS A 1 248 ? 70.693 44.881 -5.029 1.00 49.57 275 LYS A C 1
ATOM 1887 O O . LYS A 1 248 ? 71.723 45.553 -4.985 1.00 50.10 275 LYS A O 1
ATOM 1893 N N . TRP A 1 249 ? 70.008 44.651 -6.148 1.00 48.59 276 TRP A N 1
ATOM 1894 C CA . TRP A 1 249 ? 70.427 45.181 -7.446 1.00 47.28 276 TRP A CA 1
ATOM 1895 C C . TRP A 1 249 ? 70.593 46.695 -7.352 1.00 47.41 276 TRP A C 1
ATOM 1896 O O . TRP A 1 249 ? 71.570 47.288 -7.833 1.00 47.63 276 TRP A O 1
ATOM 1907 N N . GLN A 1 250 ? 69.616 47.310 -6.708 1.00 47.09 277 GLN A N 1
ATOM 1908 C CA . GLN A 1 250 ? 69.530 48.735 -6.607 1.00 46.30 277 GLN A CA 1
ATOM 1909 C C . GLN A 1 250 ? 70.745 49.333 -5.926 1.00 46.34 277 GLN A C 1
ATOM 1910 O O . GLN A 1 250 ? 71.180 50.413 -6.274 1.00 46.09 277 GLN A O 1
ATOM 1916 N N . ASN A 1 251 ? 71.317 48.621 -4.968 1.00 47.01 278 ASN A N 1
ATOM 1917 C CA . ASN A 1 251 ? 72.420 49.189 -4.215 1.00 47.24 278 ASN A CA 1
ATOM 1918 C C . ASN A 1 251 ? 73.765 48.840 -4.789 1.00 46.96 278 ASN A C 1
ATOM 1919 O O . ASN A 1 251 ? 74.780 49.340 -4.336 1.00 47.61 278 ASN A O 1
ATOM 1924 N N . ILE A 1 252 ? 73.801 48.016 -5.814 1.00 46.32 279 ILE A N 1
ATOM 1925 C CA . ILE A 1 252 ? 75.108 47.633 -6.290 1.00 46.33 279 ILE A CA 1
ATOM 1926 C C . ILE A 1 252 ? 75.355 47.814 -7.795 1.00 46.11 279 ILE A C 1
ATOM 1927 O O . ILE A 1 252 ? 76.524 47.872 -8.227 1.00 45.94 279 ILE A O 1
ATOM 1932 N N . ALA A 1 253 ? 74.278 47.911 -8.584 1.00 45.51 280 ALA A N 1
ATOM 1933 C CA . ALA A 1 253 ? 74.430 47.788 -10.021 1.00 45.20 280 ALA A CA 1
ATOM 1934 C C . ALA A 1 253 ? 75.324 48.906 -10.475 1.00 45.64 280 ALA A C 1
ATOM 1935 O O . ALA A 1 253 ? 76.250 48.707 -11.267 1.00 45.47 280 ALA A O 1
ATOM 1937 N N . TYR A 1 254 ? 75.108 50.078 -9.927 1.00 45.82 281 TYR A N 1
ATOM 1938 C CA . TYR A 1 254 ? 75.865 51.161 -10.443 1.00 47.15 281 TYR A CA 1
ATOM 1939 C C . TYR A 1 254 ? 77.278 51.166 -9.914 1.00 47.83 281 TYR A C 1
ATOM 1940 O O . TYR A 1 254 ? 78.067 52.079 -10.231 1.00 48.33 281 TYR A O 1
ATOM 1949 N N . LYS A 1 255 ? 77.608 50.162 -9.110 1.00 47.98 282 LYS A N 1
ATOM 1950 C CA . LYS A 1 255 ? 78.878 50.182 -8.401 1.00 48.07 282 LYS A CA 1
ATOM 1951 C C . LYS A 1 255 ? 79.952 49.385 -9.095 1.00 47.58 282 LYS A C 1
ATOM 1952 O O . LYS A 1 255 ? 81.116 49.578 -8.800 1.00 47.55 282 LYS A O 1
ATOM 1958 N N . TYR A 1 256 ? 79.557 48.468 -9.976 1.00 47.15 283 TYR A N 1
ATOM 1959 C CA . TYR A 1 256 ? 80.488 47.645 -10.739 1.00 47.15 283 TYR A CA 1
ATOM 1960 C C . TYR A 1 256 ? 81.498 48.468 -11.501 1.00 47.64 283 TYR A C 1
ATOM 1961 O O . TYR A 1 256 ? 81.302 49.658 -11.675 1.00 47.58 283 TYR A O 1
ATOM 1970 N N . ASP A 1 257 ? 82.578 47.852 -11.973 1.00 48.58 284 ASP A N 1
ATOM 1971 C CA . ASP A 1 257 ? 83.466 48.568 -12.875 1.00 49.67 284 ASP A CA 1
ATOM 1972 C C . ASP A 1 257 ? 82.779 48.782 -14.192 1.00 48.71 284 ASP A C 1
ATOM 1973 O O . ASP A 1 257 ? 81.659 48.311 -14.415 1.00 48.19 284 ASP A O 1
ATOM 1978 N N . LYS A 1 258 ? 83.473 49.480 -15.079 1.00 48.69 285 LYS A N 1
ATOM 1979 C CA . LYS A 1 258 ? 82.874 49.933 -16.321 1.00 47.95 285 LYS A CA 1
ATOM 1980 C C . LYS A 1 258 ? 82.417 48.761 -17.179 1.00 48.08 285 LYS A C 1
ATOM 1981 O O . LYS A 1 258 ? 81.472 48.893 -17.980 1.00 48.08 285 LYS A O 1
ATOM 1987 N N . ASP A 1 259 ? 83.031 47.604 -16.952 1.00 48.38 286 ASP A N 1
ATOM 1988 C CA . ASP A 1 259 ? 82.851 46.449 -17.827 1.00 49.11 286 ASP A CA 1
ATOM 1989 C C . ASP A 1 259 ? 81.624 45.593 -17.505 1.00 48.03 286 ASP A C 1
ATOM 1990 O O . ASP A 1 259 ? 81.345 44.588 -18.197 1.00 47.82 286 ASP A O 1
ATOM 1995 N N . LEU A 1 260 ? 80.874 46.002 -16.484 1.00 47.00 287 LEU A N 1
ATOM 1996 C CA . LEU A 1 260 ? 79.576 45.404 -16.277 1.00 46.07 287 LEU A CA 1
ATOM 1997 C C . LEU A 1 260 ? 78.463 46.392 -16.335 1.00 45.63 287 LEU A C 1
ATOM 1998 O O . LEU A 1 260 ? 78.426 47.322 -15.551 1.00 46.10 287 LEU A O 1
ATOM 2003 N N . VAL A 1 261 ? 77.553 46.166 -17.268 1.00 45.02 288 VAL A N 1
ATOM 2004 C CA . VAL A 1 261 ? 76.219 46.709 -17.184 1.00 44.40 288 VAL A CA 1
ATOM 2005 C C . VAL A 1 261 ? 75.305 45.583 -16.724 1.00 44.77 288 VAL A C 1
ATOM 2006 O O . VAL A 1 261 ? 75.289 44.509 -17.320 1.00 45.41 288 VAL A O 1
ATOM 2010 N N . LEU A 1 262 ? 74.545 45.825 -15.668 1.00 45.07 289 LEU A N 1
ATOM 2011 C CA . LEU A 1 262 ? 73.533 44.892 -15.206 1.00 45.72 289 LEU A CA 1
ATOM 2012 C C . LEU A 1 262 ? 72.215 45.656 -15.186 1.00 46.00 289 LEU A C 1
ATOM 2013 O O . LEU A 1 262 ? 72.109 46.612 -14.433 1.00 46.09 289 LEU A O 1
ATOM 2018 N N . MET A 1 263 ? 71.234 45.279 -16.019 1.00 46.32 290 MET A N 1
ATOM 2019 C CA . MET A 1 263 ? 69.967 46.029 -16.121 1.00 46.53 290 MET A CA 1
ATOM 2020 C C . MET A 1 263 ? 68.849 45.142 -15.673 1.00 47.20 290 MET A C 1
ATOM 2021 O O . MET A 1 263 ? 69.037 43.933 -15.567 1.00 47.03 290 MET A O 1
ATOM 2026 N N . THR A 1 264 ? 67.676 45.725 -15.432 1.00 47.80 291 THR A N 1
ATOM 2027 C CA . THR A 1 264 ? 66.547 44.905 -15.064 1.00 48.93 291 THR A CA 1
ATOM 2028 C C . THR A 1 264 ? 65.217 45.384 -15.629 1.00 49.79 291 THR A C 1
ATOM 2029 O O . THR A 1 264 ? 64.992 46.586 -15.735 1.00 49.70 291 THR A O 1
ATOM 2033 N N . HIS A 1 265 ? 64.386 44.412 -16.028 1.00 51.30 292 HIS A N 1
ATOM 2034 C CA . HIS A 1 265 ? 63.033 44.609 -16.582 1.00 53.33 292 HIS A CA 1
ATOM 2035 C C . HIS A 1 265 ? 62.002 44.067 -15.631 1.00 53.89 292 HIS A C 1
ATOM 2036 O O . HIS A 1 265 ? 62.298 43.151 -14.895 1.00 54.54 292 HIS A O 1
ATOM 2043 N N . PHE A 1 266 ? 60.780 44.593 -15.682 1.00 54.56 293 PHE A N 1
ATOM 2044 C CA . PHE A 1 266 ? 59.639 43.987 -14.997 1.00 55.77 293 PHE A CA 1
ATOM 2045 C C . PHE A 1 266 ? 58.413 44.095 -15.864 1.00 57.12 293 PHE A C 1
ATOM 2046 O O . PHE A 1 266 ? 58.209 45.125 -16.496 1.00 57.13 293 PHE A O 1
ATOM 2054 N N . ILE A 1 267 ? 57.605 43.036 -15.871 1.00 59.10 294 ILE A N 1
ATOM 2055 C CA . ILE A 1 267 ? 56.352 42.949 -16.627 1.00 61.17 294 ILE A CA 1
ATOM 2056 C C . ILE A 1 267 ? 55.479 41.909 -15.950 1.00 63.22 294 ILE A C 1
ATOM 2057 O O . ILE A 1 267 ? 55.929 41.207 -15.042 1.00 63.77 294 ILE A O 1
ATOM 2062 N N . THR A 1 268 ? 54.248 41.762 -16.424 1.00 65.14 295 THR A N 1
ATOM 2063 C CA . THR A 1 268 ? 53.448 40.619 -16.008 1.00 67.07 295 THR A CA 1
ATOM 2064 C C . THR A 1 268 ? 53.381 39.555 -17.099 1.00 68.75 295 THR A C 1
ATOM 2065 O O . THR A 1 268 ? 53.342 39.861 -18.285 1.00 68.53 295 THR A O 1
ATOM 2069 N N . LYS A 1 269 ? 53.370 38.297 -16.678 1.00 71.47 296 LYS A N 1
ATOM 2070 C CA . LYS A 1 269 ? 53.198 37.163 -17.577 1.00 74.07 296 LYS A CA 1
ATOM 2071 C C . LYS A 1 269 ? 52.120 36.219 -17.037 1.00 76.23 296 LYS A C 1
ATOM 2072 O O . LYS A 1 269 ? 51.882 36.204 -15.824 1.00 76.78 296 LYS A O 1
ATOM 2078 N N . ASN A 1 270 ? 51.486 35.451 -17.939 1.00 78.58 297 ASN A N 1
ATOM 2079 C CA . ASN A 1 270 ? 50.399 34.457 -17.660 1.00 81.43 297 ASN A CA 1
ATOM 2080 C C . ASN A 1 270 ? 48.946 34.989 -17.905 1.00 83.36 297 ASN A C 1
ATOM 2081 O O . ASN A 1 270 ? 48.243 35.367 -16.954 1.00 83.86 297 ASN A O 1
ATOM 2086 N N . ILE A 1 271 ? 48.510 34.985 -19.179 1.00 85.18 298 ILE A N 1
ATOM 2087 C CA . ILE A 1 271 ? 47.235 35.641 -19.653 1.00 86.87 298 ILE A CA 1
ATOM 2088 C C . ILE A 1 271 ? 45.886 34.991 -19.279 1.00 88.27 298 ILE A C 1
ATOM 2089 O O . ILE A 1 271 ? 45.648 33.811 -19.579 1.00 89.41 298 ILE A O 1
ATOM 2094 N N . THR A 1 272 ? 45.001 35.788 -18.669 1.00 89.01 299 THR A N 1
ATOM 2095 C CA . THR A 1 272 ? 43.590 35.389 -18.472 1.00 90.33 299 THR A CA 1
ATOM 2096 C C . THR A 1 272 ? 42.621 36.435 -19.049 1.00 90.42 299 THR A C 1
ATOM 2097 O O . THR A 1 272 ? 41.570 36.092 -19.599 1.00 91.03 299 THR A O 1
ATOM 2101 N N . THR A 1 280 ? 48.569 34.430 -13.291 1.00 64.49 307 THR A N 1
ATOM 2102 C CA . THR A 1 280 ? 49.298 35.642 -13.692 1.00 64.00 307 THR A CA 1
ATOM 2103 C C . THR A 1 280 ? 50.156 36.325 -12.606 1.00 63.50 307 THR A C 1
ATOM 2104 O O . THR A 1 280 ? 49.657 36.785 -11.564 1.00 63.53 307 THR A O 1
ATOM 2108 N N . THR A 1 281 ? 51.449 36.439 -12.913 1.00 62.51 308 THR A N 1
ATOM 2109 C CA . THR A 1 281 ? 52.457 36.872 -11.935 1.00 61.37 308 THR A CA 1
ATOM 2110 C C . THR A 1 281 ? 53.487 37.875 -12.515 1.00 59.52 308 THR A C 1
ATOM 2111 O O . THR A 1 281 ? 53.874 37.780 -13.688 1.00 58.90 308 THR A O 1
ATOM 2115 N N . VAL A 1 282 ? 53.894 38.839 -11.685 1.00 57.94 309 VAL A N 1
ATOM 2116 C CA . VAL A 1 282 ? 55.044 39.714 -11.981 1.00 55.76 309 VAL A CA 1
ATOM 2117 C C . VAL A 1 282 ? 56.352 38.944 -12.223 1.00 55.45 309 VAL A C 1
ATOM 2118 O O . VAL A 1 282 ? 56.685 37.997 -11.514 1.00 55.85 309 VAL A O 1
ATOM 2122 N N . HIS A 1 283 ? 57.089 39.369 -13.236 1.00 54.90 310 HIS A N 1
ATOM 2123 C CA . HIS A 1 283 ? 58.360 38.756 -13.581 1.00 54.60 310 HIS A CA 1
ATOM 2124 C C . HIS A 1 283 ? 59.431 39.805 -13.671 1.00 53.30 310 HIS A C 1
ATOM 2125 O O . HIS A 1 283 ? 59.236 40.809 -14.367 1.00 53.36 310 HIS A O 1
ATOM 2132 N N . GLY A 1 284 ? 60.555 39.579 -12.989 1.00 52.09 311 GLY A N 1
ATOM 2133 C CA . GLY A 1 284 ? 61.756 40.401 -13.182 1.00 50.34 311 GLY A CA 1
ATOM 2134 C C . GLY A 1 284 ? 62.759 39.697 -14.069 1.00 49.74 311 GLY A C 1
ATOM 2135 O O . GLY A 1 284 ? 63.070 38.536 -13.825 1.00 50.34 311 GLY A O 1
ATOM 2136 N N . TYR A 1 285 ? 63.244 40.354 -15.118 1.00 48.54 312 TYR A N 1
ATOM 2137 C CA . TYR A 1 285 ? 64.415 39.832 -15.829 1.00 48.14 312 TYR A CA 1
ATOM 2138 C C . TYR A 1 285 ? 65.669 40.619 -15.490 1.00 47.04 312 TYR A C 1
ATOM 2139 O O . TYR A 1 285 ? 65.628 41.833 -15.441 1.00 46.62 312 TYR A O 1
ATOM 2148 N N . PHE A 1 286 ? 66.788 39.937 -15.293 1.00 46.58 313 PHE A N 1
ATOM 2149 C CA . PHE A 1 286 ? 68.047 40.632 -15.016 1.00 45.99 313 PHE A CA 1
ATOM 2150 C C . PHE A 1 286 ? 69.087 40.342 -16.064 1.00 45.66 313 PHE A C 1
ATOM 2151 O O . PHE A 1 286 ? 69.425 39.166 -16.276 1.00 46.39 313 PHE A O 1
ATOM 2159 N N . SER A 1 287 ? 69.600 41.390 -16.719 1.00 44.44 314 SER A N 1
ATOM 2160 C CA . SER A 1 287 ? 70.473 41.173 -17.881 1.00 43.90 314 SER A CA 1
ATOM 2161 C C . SER A 1 287 ? 71.822 41.847 -17.839 1.00 43.85 314 SER A C 1
ATOM 2162 O O . SER A 1 287 ? 72.002 42.906 -17.229 1.00 43.80 314 SER A O 1
ATOM 2165 N N . SER A 1 288 ? 72.777 41.242 -18.524 1.00 44.02 315 SER A N 1
ATOM 2166 C CA . SER A 1 288 ? 74.114 41.782 -18.496 1.00 43.98 315 SER A CA 1
ATOM 2167 C C . SER A 1 288 ? 74.733 42.026 -19.848 1.00 43.87 315 SER A C 1
ATOM 2168 O O . SER A 1 288 ? 74.537 41.255 -20.805 1.00 43.73 315 SER A O 1
ATOM 2171 N N . ILE A 1 289 ? 75.491 43.111 -19.917 1.00 43.81 316 ILE A N 1
ATOM 2172 C CA . ILE A 1 289 ? 76.563 43.166 -20.884 1.00 44.09 316 ILE A CA 1
ATOM 2173 C C . ILE A 1 289 ? 77.839 43.244 -20.097 1.00 44.89 316 ILE A C 1
ATOM 2174 O O . ILE A 1 289 ? 78.072 44.213 -19.358 1.00 44.94 316 ILE A O 1
ATOM 2179 N N . PHE A 1 290 ? 78.655 42.205 -20.241 1.00 45.75 317 PHE A N 1
ATOM 2180 C CA . PHE A 1 290 ? 79.940 42.165 -19.580 1.00 46.38 317 PHE A CA 1
ATOM 2181 C C . PHE A 1 290 ? 81.033 42.159 -20.584 1.00 46.85 317 PHE A C 1
ATOM 2182 O O . PHE A 1 290 ? 81.096 41.251 -21.414 1.00 46.17 317 PHE A O 1
ATOM 2190 N N . HIS A 1 291 ? 81.895 43.167 -20.495 1.00 47.64 318 HIS A N 1
ATOM 2191 C CA . HIS A 1 291 ? 83.067 43.221 -21.340 1.00 48.90 318 HIS A CA 1
ATOM 2192 C C . HIS A 1 291 ? 84.038 42.270 -20.756 1.00 50.17 318 HIS A C 1
ATOM 2193 O O . HIS A 1 291 ? 84.824 42.665 -19.919 1.00 51.35 318 HIS A O 1
ATOM 2200 N N . GLY A 1 292 ? 83.995 41.021 -21.195 1.00 50.97 319 GLY A N 1
ATOM 2201 C CA . GLY A 1 292 ? 84.918 40.028 -20.732 1.00 51.97 319 GLY A CA 1
ATOM 2202 C C . GLY A 1 292 ? 84.283 38.674 -20.899 1.00 53.34 319 GLY A C 1
ATOM 2203 O O . GLY A 1 292 ? 83.207 38.553 -21.486 1.00 52.69 319 GLY A O 1
ATOM 2204 N N . GLY A 1 293 ? 84.958 37.649 -20.370 1.00 55.03 320 GLY A N 1
ATOM 2205 C CA . GLY A 1 293 ? 84.589 36.250 -20.588 1.00 56.08 320 GLY A CA 1
ATOM 2206 C C . GLY A 1 293 ? 83.609 35.675 -19.584 1.00 56.77 320 GLY A C 1
ATOM 2207 O O . GLY A 1 293 ? 83.365 36.284 -18.529 1.00 56.72 320 GLY A O 1
ATOM 2208 N N . VAL A 1 294 ? 83.072 34.492 -19.919 1.00 57.44 321 VAL A N 1
ATOM 2209 C CA . VAL A 1 294 ? 82.078 33.766 -19.117 1.00 57.87 321 VAL A CA 1
ATOM 2210 C C . VAL A 1 294 ? 82.503 33.559 -17.680 1.00 58.72 321 VAL A C 1
ATOM 2211 O O . VAL A 1 294 ? 81.681 33.664 -16.766 1.00 58.60 321 VAL A O 1
ATOM 2215 N N . ASP A 1 295 ? 83.779 33.253 -17.477 1.00 59.69 322 ASP A N 1
ATOM 2216 C CA . ASP A 1 295 ? 84.215 32.835 -16.156 1.00 60.86 322 ASP A CA 1
ATOM 2217 C C . ASP A 1 295 ? 84.497 33.955 -15.237 1.00 60.54 322 ASP A C 1
ATOM 2218 O O . ASP A 1 295 ? 84.106 33.910 -14.081 1.00 60.53 322 ASP A O 1
ATOM 2223 N N . SER A 1 296 ? 85.188 34.964 -15.744 1.00 60.49 323 SER A N 1
ATOM 2224 C CA . SER A 1 296 ? 85.420 36.143 -14.955 1.00 60.47 323 SER A CA 1
ATOM 2225 C C . SER A 1 296 ? 84.050 36.555 -14.453 1.00 59.94 323 SER A C 1
ATOM 2226 O O . SER A 1 296 ? 83.898 36.898 -13.267 1.00 60.39 323 SER A O 1
ATOM 2229 N N . LEU A 1 297 ? 83.048 36.446 -15.332 1.00 59.12 324 LEU A N 1
ATOM 2230 C CA . LEU A 1 297 ? 81.719 37.015 -15.070 1.00 58.63 324 LEU A CA 1
ATOM 2231 C C . LEU A 1 297 ? 80.956 36.275 -13.994 1.00 58.74 324 LEU A C 1
ATOM 2232 O O . LEU A 1 297 ? 80.465 36.898 -13.052 1.00 58.53 324 LEU A O 1
ATOM 2237 N N . VAL A 1 298 ? 80.854 34.954 -14.147 1.00 59.27 325 VAL A N 1
ATOM 2238 C CA . VAL A 1 298 ? 80.252 34.075 -13.123 1.00 59.72 325 VAL A CA 1
ATOM 2239 C C . VAL A 1 298 ? 80.907 34.303 -11.755 1.00 60.41 325 VAL A C 1
ATOM 2240 O O . VAL A 1 298 ? 80.228 34.426 -10.722 1.00 60.44 325 VAL A O 1
ATOM 2244 N N . ASP A 1 299 ? 82.234 34.369 -11.790 1.00 61.09 326 ASP A N 1
ATOM 2245 C CA . ASP A 1 299 ? 83.053 34.632 -10.640 1.00 62.12 326 ASP A CA 1
ATOM 2246 C C . ASP A 1 299 ? 82.637 35.944 -9.995 1.00 61.58 326 ASP A C 1
ATOM 2247 O O . ASP A 1 299 ? 82.373 36.004 -8.774 1.00 61.93 326 ASP A O 1
ATOM 2252 N N . LEU A 1 300 ? 82.574 36.983 -10.826 1.00 60.31 327 LEU A N 1
ATOM 2253 C CA . LEU A 1 300 ? 82.086 38.275 -10.401 1.00 59.22 327 LEU A CA 1
ATOM 2254 C C . LEU A 1 300 ? 80.709 38.137 -9.786 1.00 59.02 327 LEU A C 1
ATOM 2255 O O . LEU A 1 300 ? 80.476 38.622 -8.700 1.00 58.85 327 LEU A O 1
ATOM 2260 N N . MET A 1 301 ? 79.806 37.451 -10.467 1.00 59.14 328 MET A N 1
ATOM 2261 C CA . MET A 1 301 ? 78.441 37.355 -9.982 1.00 59.60 328 MET A CA 1
ATOM 2262 C C . MET A 1 301 ? 78.368 36.575 -8.707 1.00 61.01 328 MET A C 1
ATOM 2263 O O . MET A 1 301 ? 77.770 37.035 -7.739 1.00 60.70 328 MET A O 1
ATOM 2268 N N . ASN A 1 302 ? 78.994 35.395 -8.735 1.00 63.04 329 ASN A N 1
ATOM 2269 C CA . ASN A 1 302 ? 79.114 34.484 -7.594 1.00 64.91 329 ASN A CA 1
ATOM 2270 C C . ASN A 1 302 ? 79.645 35.259 -6.373 1.00 64.60 329 ASN A C 1
ATOM 2271 O O . ASN A 1 302 ? 79.180 35.074 -5.255 1.00 64.29 329 ASN A O 1
ATOM 2276 N N . LYS A 1 303 ? 80.569 36.178 -6.609 1.00 64.76 330 LYS A N 1
ATOM 2277 C CA . LYS A 1 303 ? 81.117 37.005 -5.529 1.00 65.41 330 LYS A CA 1
ATOM 2278 C C . LYS A 1 303 ? 80.175 38.112 -5.071 1.00 64.73 330 LYS A C 1
ATOM 2279 O O . LYS A 1 303 ? 79.839 38.221 -3.885 1.00 64.91 330 LYS A O 1
ATOM 2285 N N . SER A 1 304 ? 79.778 38.947 -6.029 1.00 63.99 331 SER A N 1
ATOM 2286 C CA . SER A 1 304 ? 79.072 40.192 -5.755 1.00 62.65 331 SER A CA 1
ATOM 2287 C C . SER A 1 304 ? 77.615 39.947 -5.496 1.00 62.09 331 SER A C 1
ATOM 2288 O O . SER A 1 304 ? 77.045 40.553 -4.594 1.00 62.26 331 SER A O 1
ATOM 2291 N N . PHE A 1 305 ? 77.007 39.063 -6.278 1.00 61.59 332 PHE A N 1
ATOM 2292 C CA . PHE A 1 305 ? 75.565 38.927 -6.235 1.00 61.53 332 PHE A CA 1
ATOM 2293 C C . PHE A 1 305 ? 75.117 37.462 -6.224 1.00 61.82 332 PHE A C 1
ATOM 2294 O O . PHE A 1 305 ? 74.341 37.034 -7.082 1.00 61.43 332 PHE A O 1
ATOM 2302 N N . PRO A 1 306 ? 75.590 36.691 -5.231 1.00 62.45 333 PRO A N 1
ATOM 2303 C CA . PRO A 1 306 ? 75.247 35.278 -5.133 1.00 63.05 333 PRO A CA 1
ATOM 2304 C C . PRO A 1 306 ? 73.762 34.987 -5.284 1.00 62.99 333 PRO A C 1
ATOM 2305 O O . PRO A 1 306 ? 73.406 34.108 -6.054 1.00 63.46 333 PRO A O 1
ATOM 2309 N N . GLU A 1 307 ? 72.908 35.721 -4.578 1.00 62.99 334 GLU A N 1
ATOM 2310 C CA . GLU A 1 307 ? 71.462 35.420 -4.547 1.00 63.46 334 GLU A CA 1
ATOM 2311 C C . GLU A 1 307 ? 70.779 35.423 -5.911 1.00 62.97 334 GLU A C 1
ATOM 2312 O O . GLU A 1 307 ? 69.655 34.931 -6.081 1.00 62.72 334 GLU A O 1
ATOM 2318 N N . LEU A 1 308 ? 71.480 35.961 -6.888 1.00 62.76 335 LEU A N 1
ATOM 2319 C CA . LEU A 1 308 ? 70.950 35.975 -8.219 1.00 62.66 335 LEU A CA 1
ATOM 2320 C C . LEU A 1 308 ? 71.096 34.602 -8.856 1.00 63.22 335 LEU A C 1
ATOM 2321 O O . LEU A 1 308 ? 70.317 34.238 -9.726 1.00 63.40 335 LEU A O 1
ATOM 2326 N N . GLY A 1 309 ? 72.088 33.842 -8.419 1.00 63.79 336 GLY A N 1
ATOM 2327 C CA . GLY A 1 309 ? 72.162 32.440 -8.775 1.00 65.07 336 GLY A CA 1
ATOM 2328 C C . GLY A 1 309 ? 72.300 32.156 -10.256 1.00 65.65 336 GLY A C 1
ATOM 2329 O O . GLY A 1 309 ? 71.713 31.202 -10.773 1.00 65.86 336 GLY A O 1
ATOM 2330 N N . ILE A 1 310 ? 73.081 32.987 -10.938 1.00 66.02 337 ILE A N 1
ATOM 2331 C CA . ILE A 1 310 ? 73.483 32.718 -12.326 1.00 66.75 337 ILE A CA 1
ATOM 2332 C C . ILE A 1 310 ? 74.540 31.607 -12.385 1.00 67.39 337 ILE A C 1
ATOM 2333 O O . ILE A 1 310 ? 75.233 31.338 -11.410 1.00 67.73 337 ILE A O 1
ATOM 2338 N N . LYS A 1 311 ? 74.674 30.981 -13.541 1.00 67.98 338 LYS A N 1
ATOM 2339 C CA . LYS A 1 311 ? 75.617 29.890 -13.712 1.00 68.96 338 LYS A CA 1
ATOM 2340 C C . LYS A 1 311 ? 76.306 30.023 -15.057 1.00 68.49 338 LYS A C 1
ATOM 2341 O O . LYS A 1 311 ? 75.878 30.794 -15.895 1.00 67.96 338 LYS A O 1
ATOM 2347 N N . LYS A 1 312 ? 77.354 29.250 -15.285 1.00 68.55 339 LYS A N 1
ATOM 2348 C CA . LYS A 1 312 ? 77.929 29.206 -16.612 1.00 68.58 339 LYS A CA 1
ATOM 2349 C C . LYS A 1 312 ? 76.860 28.907 -17.672 1.00 67.80 339 LYS A C 1
ATOM 2350 O O . LYS A 1 312 ? 76.826 29.550 -18.713 1.00 68.02 339 LYS A O 1
ATOM 2356 N N . THR A 1 313 ? 75.987 27.939 -17.410 1.00 67.15 340 THR A N 1
ATOM 2357 C CA . THR A 1 313 ? 74.970 27.509 -18.377 1.00 65.95 340 THR A CA 1
ATOM 2358 C C . THR A 1 313 ? 74.121 28.673 -18.833 1.00 64.40 340 THR A C 1
ATOM 2359 O O . THR A 1 313 ? 73.490 28.606 -19.866 1.00 63.90 340 THR A O 1
ATOM 2363 N N . ASP A 1 314 ? 74.135 29.736 -18.032 1.00 63.46 341 ASP A N 1
ATOM 2364 C CA . ASP A 1 314 ? 73.299 30.931 -18.169 1.00 62.20 341 ASP A CA 1
ATOM 2365 C C . ASP A 1 314 ? 73.722 31.975 -19.212 1.00 61.25 341 ASP A C 1
ATOM 2366 O O . ASP A 1 314 ? 72.906 32.812 -19.609 1.00 60.71 341 ASP A O 1
ATOM 2371 N N . CYS A 1 315 ? 74.982 31.947 -19.648 1.00 60.52 342 CYS A N 1
ATOM 2372 C CA . CYS A 1 315 ? 75.503 33.053 -20.430 1.00 58.90 342 CYS A CA 1
ATOM 2373 C C . CYS A 1 315 ? 76.402 32.741 -21.588 1.00 59.45 342 CYS A C 1
ATOM 2374 O O . CYS A 1 315 ? 77.413 32.081 -21.440 1.00 59.33 342 CYS A O 1
ATOM 2377 N N . LYS A 1 316 ? 76.062 33.304 -22.734 1.00 59.61 343 LYS A N 1
ATOM 2378 C CA . LYS A 1 316 ? 76.917 33.202 -23.899 1.00 60.47 343 LYS A CA 1
ATOM 2379 C C . LYS A 1 316 ? 77.784 34.441 -24.056 1.00 59.76 343 LYS A C 1
ATOM 2380 O O . LYS A 1 316 ? 77.537 35.493 -23.422 1.00 59.22 343 LYS A O 1
ATOM 2386 N N . GLU A 1 317 ? 78.814 34.302 -24.887 1.00 59.03 344 GLU A N 1
ATOM 2387 C CA . GLU A 1 317 ? 79.636 35.436 -25.236 1.00 58.56 344 GLU A CA 1
ATOM 2388 C C . GLU A 1 317 ? 79.430 35.749 -26.682 1.00 57.11 344 GLU A C 1
ATOM 2389 O O . GLU A 1 317 ? 79.559 34.881 -27.522 1.00 57.15 344 GLU A O 1
ATOM 2395 N N . PHE A 1 318 ? 79.152 37.010 -26.968 1.00 55.56 345 PHE A N 1
ATOM 2396 C CA . PHE A 1 318 ? 78.801 37.426 -28.299 1.00 54.17 345 PHE A CA 1
ATOM 2397 C C . PHE A 1 318 ? 79.793 38.453 -28.786 1.00 52.83 345 PHE A C 1
ATOM 2398 O O . PHE A 1 318 ? 80.514 39.044 -27.988 1.00 52.97 345 PHE A O 1
ATOM 2406 N N . SER A 1 319 ? 79.806 38.674 -30.095 1.00 51.28 346 SER A N 1
ATOM 2407 C CA . SER A 1 319 ? 80.422 39.857 -30.659 1.00 50.13 346 SER A CA 1
ATOM 2408 C C . SER A 1 319 ? 79.536 41.087 -30.366 1.00 48.98 346 SER A C 1
ATOM 2409 O O . SER A 1 319 ? 78.346 40.960 -30.050 1.00 48.97 346 SER A O 1
ATOM 2412 N N . TRP A 1 320 ? 80.101 42.282 -30.507 1.00 47.39 347 TRP A N 1
ATOM 2413 C CA . TRP A 1 320 ? 79.377 43.480 -30.151 1.00 45.02 347 TRP A CA 1
ATOM 2414 C C . TRP A 1 320 ? 78.064 43.581 -30.882 1.00 44.37 347 TRP A C 1
ATOM 2415 O O . TRP A 1 320 ? 77.039 43.926 -30.317 1.00 43.95 347 TRP A O 1
ATOM 2426 N N . ILE A 1 321 ? 78.113 43.271 -32.162 1.00 44.33 348 ILE A N 1
ATOM 2427 C CA . ILE A 1 321 ? 76.989 43.488 -33.038 1.00 43.65 348 ILE A CA 1
ATOM 2428 C C . ILE A 1 321 ? 75.870 42.525 -32.688 1.00 43.19 348 ILE A C 1
ATOM 2429 O O . ILE A 1 321 ? 74.692 42.867 -32.745 1.00 42.46 348 ILE A O 1
ATOM 2434 N N . ASP A 1 322 ? 76.263 41.340 -32.261 1.00 43.26 349 ASP A N 1
ATOM 2435 C CA . ASP A 1 322 ? 75.337 40.382 -31.744 1.00 43.80 349 ASP A CA 1
ATOM 2436 C C . ASP A 1 322 ? 74.692 40.904 -30.484 1.00 43.13 349 ASP A C 1
ATOM 2437 O O . ASP A 1 322 ? 73.462 40.858 -30.337 1.00 43.59 349 ASP A O 1
ATOM 2442 N N . THR A 1 323 ? 75.510 41.418 -29.580 1.00 41.86 350 THR A N 1
ATOM 2443 C CA . THR A 1 323 ? 74.998 42.050 -28.383 1.00 40.73 350 THR A CA 1
ATOM 2444 C C . THR A 1 323 ? 74.062 43.189 -28.746 1.00 40.33 350 THR A C 1
ATOM 2445 O O . THR A 1 323 ? 72.953 43.312 -28.169 1.00 40.34 350 THR A O 1
ATOM 2449 N N . THR A 1 324 ? 74.497 44.023 -29.691 1.00 39.35 351 THR A N 1
ATOM 2450 C CA . THR A 1 324 ? 73.640 45.096 -30.191 1.00 38.78 351 THR A CA 1
ATOM 2451 C C . THR A 1 324 ? 72.239 44.561 -30.494 1.00 39.12 351 THR A C 1
ATOM 2452 O O . THR A 1 324 ? 71.217 45.119 -30.015 1.00 38.53 351 THR A O 1
ATOM 2456 N N . ILE A 1 325 ? 72.228 43.444 -31.234 1.00 39.72 352 ILE A N 1
ATOM 2457 C CA . ILE A 1 325 ? 71.015 42.808 -31.722 1.00 40.11 352 ILE A CA 1
ATOM 2458 C C . ILE A 1 325 ? 70.219 42.209 -30.593 1.00 41.36 352 ILE A C 1
ATOM 2459 O O . ILE A 1 325 ? 69.036 42.469 -30.459 1.00 41.04 352 ILE A O 1
ATOM 2464 N N . PHE A 1 326 ? 70.867 41.408 -29.770 1.00 43.77 353 PHE A N 1
ATOM 2465 C CA . PHE A 1 326 ? 70.191 40.833 -28.642 1.00 46.59 353 PHE A CA 1
ATOM 2466 C C . PHE A 1 326 ? 69.334 41.866 -27.919 1.00 47.90 353 PHE A C 1
ATOM 2467 O O . PHE A 1 326 ? 68.274 41.551 -27.389 1.00 47.73 353 PHE A O 1
ATOM 2475 N N . TYR A 1 327 ? 69.816 43.100 -27.882 1.00 51.26 354 TYR A N 1
ATOM 2476 C CA . TYR A 1 327 ? 69.242 44.084 -27.013 1.00 53.42 354 TYR A CA 1
ATOM 2477 C C . TYR A 1 327 ? 68.529 45.112 -27.798 1.00 55.05 354 TYR A C 1
ATOM 2478 O O . TYR A 1 327 ? 68.778 46.264 -27.663 1.00 55.43 354 TYR A O 1
ATOM 2487 N N . SER A 1 328 ? 67.614 44.688 -28.627 1.00 59.00 355 SER A N 1
ATOM 2488 C CA . SER A 1 328 ? 66.825 45.617 -29.407 1.00 61.75 355 SER A CA 1
ATOM 2489 C C . SER A 1 328 ? 65.463 44.973 -29.691 1.00 65.07 355 SER A C 1
ATOM 2490 O O . SER A 1 328 ? 65.194 43.837 -29.273 1.00 66.08 355 SER A O 1
ATOM 2493 N N . GLY A 1 329 ? 64.605 45.676 -30.415 1.00 68.37 356 GLY A N 1
ATOM 2494 C CA . GLY A 1 329 ? 63.201 45.277 -30.506 1.00 72.56 356 GLY A CA 1
ATOM 2495 C C . GLY A 1 329 ? 62.804 44.121 -31.399 1.00 75.73 356 GLY A C 1
ATOM 2496 O O . GLY A 1 329 ? 61.629 44.003 -31.725 1.00 76.73 356 GLY A O 1
ATOM 2497 N N . VAL A 1 330 ? 63.747 43.253 -31.769 1.00 78.46 357 VAL A N 1
ATOM 2498 C CA . VAL A 1 330 ? 63.492 42.169 -32.754 1.00 81.61 357 VAL A CA 1
ATOM 2499 C C . VAL A 1 330 ? 63.531 40.695 -32.215 1.00 83.97 357 VAL A C 1
ATOM 2500 O O . VAL A 1 330 ? 64.548 40.297 -31.634 1.00 84.53 357 VAL A O 1
ATOM 2504 N N . VAL A 1 331 ? 62.462 39.896 -32.434 1.00 86.55 358 VAL A N 1
ATOM 2505 C CA . VAL A 1 331 ? 62.315 38.498 -31.850 1.00 89.02 358 VAL A CA 1
ATOM 2506 C C . VAL A 1 331 ? 63.601 37.591 -31.803 1.00 90.32 358 VAL A C 1
ATOM 2507 O O . VAL A 1 331 ? 64.442 37.646 -32.725 1.00 90.72 358 VAL A O 1
ATOM 2511 N N . ASN A 1 332 ? 63.708 36.770 -30.737 1.00 91.35 359 ASN A N 1
ATOM 2512 C CA . ASN A 1 332 ? 64.875 35.894 -30.406 1.00 92.21 359 ASN A CA 1
ATOM 2513 C C . ASN A 1 332 ? 66.151 36.669 -29.998 1.00 91.49 359 ASN A C 1
ATOM 2514 O O . ASN A 1 332 ? 67.091 36.117 -29.406 1.00 91.47 359 ASN A O 1
ATOM 2519 N N . PHE A 1 338 ? 67.234 37.468 -36.540 1.00 73.58 365 PHE A N 1
ATOM 2520 C CA . PHE A 1 338 ? 68.176 36.344 -36.494 1.00 74.69 365 PHE A CA 1
ATOM 2521 C C . PHE A 1 338 ? 69.579 36.764 -36.990 1.00 73.53 365 PHE A C 1
ATOM 2522 O O . PHE A 1 338 ? 70.492 36.986 -36.174 1.00 73.58 365 PHE A O 1
ATOM 2530 N N . LYS A 1 339 ? 69.736 36.884 -38.315 1.00 72.01 366 LYS A N 1
ATOM 2531 C CA . LYS A 1 339 ? 70.972 37.386 -38.964 1.00 69.65 366 LYS A CA 1
ATOM 2532 C C . LYS A 1 339 ? 71.167 38.926 -38.868 1.00 66.76 366 LYS A C 1
ATOM 2533 O O . LYS A 1 339 ? 70.199 39.671 -38.952 1.00 66.50 366 LYS A O 1
ATOM 2539 N N . LYS A 1 340 ? 72.416 39.382 -38.731 1.00 63.83 367 LYS A N 1
ATOM 2540 C CA . LYS A 1 340 ? 72.764 40.787 -38.450 1.00 60.25 367 LYS A CA 1
ATOM 2541 C C . LYS A 1 340 ? 72.366 41.882 -39.416 1.00 58.99 367 LYS A C 1
ATOM 2542 O O . LYS A 1 340 ? 72.594 43.054 -39.142 1.00 57.97 367 LYS A O 1
ATOM 2548 N N . GLU A 1 341 ? 71.802 41.523 -40.556 1.00 58.09 368 GLU A N 1
ATOM 2549 C CA . GLU A 1 341 ? 71.396 42.518 -41.530 1.00 56.46 368 GLU A CA 1
ATOM 2550 C C . GLU A 1 341 ? 70.018 43.145 -41.248 1.00 55.17 368 GLU A C 1
ATOM 2551 O O . GLU A 1 341 ? 69.587 44.067 -41.946 1.00 54.76 368 GLU A O 1
ATOM 2557 N N . ILE A 1 342 ? 69.318 42.663 -40.230 1.00 54.20 369 ILE A N 1
ATOM 2558 C CA . ILE A 1 342 ? 68.160 43.403 -39.747 1.00 53.57 369 ILE A CA 1
ATOM 2559 C C . ILE A 1 342 ? 68.538 44.811 -39.348 1.00 52.39 369 ILE A C 1
ATOM 2560 O O . ILE A 1 342 ? 67.736 45.723 -39.467 1.00 53.24 369 ILE A O 1
ATOM 2565 N N . LEU A 1 343 ? 69.756 45.003 -38.864 1.00 50.82 370 LEU A N 1
ATOM 2566 C CA . LEU A 1 343 ? 70.151 46.294 -38.384 1.00 48.39 370 LEU A CA 1
ATOM 2567 C C . LEU A 1 343 ? 69.867 47.333 -39.436 1.00 48.34 370 LEU A C 1
ATOM 2568 O O . LEU A 1 343 ? 69.593 48.475 -39.124 1.00 47.99 370 LEU A O 1
ATOM 2573 N N . LEU A 1 344 ? 69.872 46.893 -40.686 1.00 49.29 371 LEU A N 1
ATOM 2574 C CA . LEU A 1 344 ? 69.729 47.751 -41.850 1.00 49.73 371 LEU A CA 1
ATOM 2575 C C . LEU A 1 344 ? 68.300 48.058 -42.230 1.00 51.23 371 LEU A C 1
ATOM 2576 O O . LEU A 1 344 ? 68.054 48.933 -43.033 1.00 51.40 371 LEU A O 1
ATOM 2581 N N . ASP A 1 345 ? 67.367 47.316 -41.672 1.00 53.68 372 ASP A N 1
ATOM 2582 C CA . ASP A 1 345 ? 66.009 47.246 -42.190 1.00 56.90 372 ASP A CA 1
ATOM 2583 C C . ASP A 1 345 ? 65.120 48.324 -41.560 1.00 57.93 372 ASP A C 1
ATOM 2584 O O . ASP A 1 345 ? 64.718 48.220 -40.403 1.00 57.52 372 ASP A O 1
ATOM 2589 N N . ARG A 1 346 ? 64.814 49.365 -42.333 1.00 60.46 373 ARG A N 1
ATOM 2590 C CA . ARG A 1 346 ? 64.037 50.480 -41.793 1.00 62.74 373 ARG A CA 1
ATOM 2591 C C . ARG A 1 346 ? 62.776 49.975 -41.045 1.00 63.54 373 ARG A C 1
ATOM 2592 O O . ARG A 1 346 ? 62.572 50.326 -39.884 1.00 63.21 373 ARG A O 1
ATOM 2600 N N . SER A 1 347 ? 61.996 49.092 -41.676 1.00 65.21 374 SER A N 1
ATOM 2601 C CA . SER A 1 347 ? 60.714 48.578 -41.103 1.00 66.37 374 SER A CA 1
ATOM 2602 C C . SER A 1 347 ? 60.747 47.270 -40.221 1.00 66.44 374 SER A C 1
ATOM 2603 O O . SER A 1 347 ? 59.996 46.305 -40.445 1.00 66.87 374 SER A O 1
ATOM 2606 N N . ALA A 1 348 ? 61.604 47.254 -39.207 1.00 65.90 375 ALA A N 1
ATOM 2607 C CA . ALA A 1 348 ? 61.678 46.107 -38.302 1.00 66.21 375 ALA A CA 1
ATOM 2608 C C . ALA A 1 348 ? 61.116 46.450 -36.927 1.00 66.43 375 ALA A C 1
ATOM 2609 O O . ALA A 1 348 ? 60.741 47.603 -36.642 1.00 66.33 375 ALA A O 1
ATOM 2611 N N . GLY A 1 349 ? 61.056 45.448 -36.060 1.00 66.63 376 GLY A N 1
ATOM 2612 C CA . GLY A 1 349 ? 60.201 45.554 -34.886 1.00 66.07 376 GLY A CA 1
ATOM 2613 C C . GLY A 1 349 ? 58.734 45.721 -35.318 1.00 66.15 376 GLY A C 1
ATOM 2614 O O . GLY A 1 349 ? 58.377 45.623 -36.537 1.00 66.63 376 GLY A O 1
ATOM 2615 N N . LYS A 1 350 ? 57.881 45.934 -34.307 1.00 64.77 377 LYS A N 1
ATOM 2616 C CA . LYS A 1 350 ? 56.489 46.332 -34.518 1.00 63.11 377 LYS A CA 1
ATOM 2617 C C . LYS A 1 350 ? 56.262 47.676 -33.847 1.00 60.64 377 LYS A C 1
ATOM 2618 O O . LYS A 1 350 ? 56.752 47.948 -32.742 1.00 58.99 377 LYS A O 1
ATOM 2624 N N . LYS A 1 351 ? 55.528 48.518 -34.562 1.00 58.72 378 LYS A N 1
ATOM 2625 C CA . LYS A 1 351 ? 55.068 49.778 -34.023 1.00 56.13 378 LYS A CA 1
ATOM 2626 C C . LYS A 1 351 ? 53.870 49.475 -33.121 1.00 55.04 378 LYS A C 1
ATOM 2627 O O . LYS A 1 351 ? 53.038 48.619 -33.444 1.00 55.34 378 LYS A O 1
ATOM 2633 N N . THR A 1 352 ? 53.840 50.111 -31.952 1.00 52.70 379 THR A N 1
ATOM 2634 C CA . THR A 1 352 ? 52.666 50.069 -31.123 1.00 51.46 379 THR A CA 1
ATOM 2635 C C . THR A 1 352 ? 52.290 51.505 -30.810 1.00 50.30 379 THR A C 1
ATOM 2636 O O . THR A 1 352 ? 53.039 52.438 -31.137 1.00 50.30 379 THR A O 1
ATOM 2640 N N . ALA A 1 353 ? 51.100 51.684 -30.245 1.00 48.67 380 ALA A N 1
ATOM 2641 C CA . ALA A 1 353 ? 50.784 52.878 -29.501 1.00 46.60 380 ALA A CA 1
ATOM 2642 C C . ALA A 1 353 ? 51.568 52.788 -28.188 1.00 45.18 380 ALA A C 1
ATOM 2643 O O . ALA A 1 353 ? 51.678 51.728 -27.586 1.00 45.03 380 ALA A O 1
ATOM 2645 N N . PHE A 1 354 ? 52.135 53.898 -27.747 1.00 44.02 381 PHE A N 1
ATOM 2646 C CA . PHE A 1 354 ? 52.905 53.893 -26.504 1.00 42.81 381 PHE A CA 1
ATOM 2647 C C . PHE A 1 354 ? 52.924 55.200 -25.737 1.00 41.63 381 PHE A C 1
ATOM 2648 O O . PHE A 1 354 ? 52.803 56.284 -26.314 1.00 41.09 381 PHE A O 1
ATOM 2656 N N . SER A 1 355 ? 53.057 55.052 -24.420 1.00 40.64 382 SER A N 1
ATOM 2657 C CA . SER A 1 355 ? 53.278 56.139 -23.488 1.00 39.58 382 SER A CA 1
ATOM 2658 C C . SER A 1 355 ? 54.465 55.735 -22.655 1.00 39.13 382 SER A C 1
ATOM 2659 O O . SER A 1 355 ? 54.559 54.591 -22.198 1.00 39.75 382 SER A O 1
ATOM 2662 N N . ILE A 1 356 ? 55.393 56.660 -22.490 1.00 38.15 383 ILE A N 1
ATOM 2663 C CA . ILE A 1 356 ? 56.523 56.398 -21.658 1.00 38.00 383 ILE A CA 1
ATOM 2664 C C . ILE A 1 356 ? 56.899 57.621 -20.836 1.00 37.82 383 ILE A C 1
ATOM 2665 O O . ILE A 1 356 ? 56.640 58.751 -21.233 1.00 38.12 383 ILE A O 1
ATOM 2670 N N . LYS A 1 357 ? 57.498 57.363 -19.682 1.00 37.47 384 LYS A N 1
ATOM 2671 C CA . LYS A 1 357 ? 57.939 58.367 -18.757 1.00 37.29 384 LYS A CA 1
ATOM 2672 C C . LYS A 1 357 ? 59.063 57.707 -18.001 1.00 37.44 384 LYS A C 1
ATOM 2673 O O . LYS A 1 357 ? 59.100 56.479 -17.882 1.00 38.63 384 LYS A O 1
ATOM 2679 N N . LEU A 1 358 ? 59.976 58.520 -17.486 1.00 37.06 385 LEU A N 1
ATOM 2680 C CA . LEU A 1 358 ? 61.250 58.068 -16.955 1.00 35.88 385 LEU A CA 1
ATOM 2681 C C . LEU A 1 358 ? 61.591 58.900 -15.744 1.00 36.68 385 LEU A C 1
ATOM 2682 O O . LEU A 1 358 ? 61.418 60.122 -15.754 1.00 37.26 385 LEU A O 1
ATOM 2687 N N . ASP A 1 359 ? 62.093 58.254 -14.705 1.00 37.17 386 ASP A N 1
ATOM 2688 C CA . ASP A 1 359 ? 62.615 58.956 -13.546 1.00 37.91 386 ASP A CA 1
ATOM 2689 C C . ASP A 1 359 ? 64.084 58.607 -13.365 1.00 38.65 386 ASP A C 1
ATOM 2690 O O . ASP A 1 359 ? 64.521 57.528 -13.783 1.00 38.80 386 ASP A O 1
ATOM 2695 N N . TYR A 1 360 ? 64.843 59.514 -12.742 1.00 39.68 387 TYR A N 1
ATOM 2696 C CA . TYR A 1 360 ? 66.209 59.218 -12.230 1.00 40.17 387 TYR A CA 1
ATOM 2697 C C . TYR A 1 360 ? 66.172 59.019 -10.723 1.00 40.88 387 TYR A C 1
ATOM 2698 O O . TYR A 1 360 ? 65.326 59.611 -10.028 1.00 40.58 387 TYR A O 1
ATOM 2707 N N . VAL A 1 361 ? 67.083 58.185 -10.221 1.00 41.59 388 VAL A N 1
ATOM 2708 C CA . VAL A 1 361 ? 67.038 57.753 -8.820 1.00 42.44 388 VAL A CA 1
ATOM 2709 C C . VAL A 1 361 ? 68.405 57.941 -8.171 1.00 43.54 388 VAL A C 1
ATOM 2710 O O . VAL A 1 361 ? 69.422 57.466 -8.692 1.00 44.14 388 VAL A O 1
ATOM 2714 N N . LYS A 1 362 ? 68.404 58.622 -7.026 1.00 44.22 389 LYS A N 1
ATOM 2715 C CA . LYS A 1 362 ? 69.606 58.989 -6.309 1.00 44.90 389 LYS A CA 1
ATOM 2716 C C . LYS A 1 362 ? 69.730 58.255 -4.980 1.00 45.96 389 LYS A C 1
ATOM 2717 O O . LYS A 1 362 ? 70.825 58.173 -4.393 1.00 46.63 389 LYS A O 1
ATOM 2723 N N . LYS A 1 363 ? 68.597 57.744 -4.506 1.00 45.97 390 LYS A N 1
ATOM 2724 C CA . LYS A 1 363 ? 68.507 57.105 -3.214 1.00 47.13 390 LYS A CA 1
ATOM 2725 C C . LYS A 1 363 ? 67.645 55.866 -3.298 1.00 46.94 390 LYS A C 1
ATOM 2726 O O . LYS A 1 363 ? 66.548 55.883 -3.891 1.00 46.94 390 LYS A O 1
ATOM 2732 N N . PRO A 1 364 ? 68.129 54.777 -2.693 1.00 46.81 391 PRO A N 1
ATOM 2733 C CA . PRO A 1 364 ? 67.477 53.526 -2.861 1.00 46.51 391 PRO A CA 1
ATOM 2734 C C . PRO A 1 364 ? 65.989 53.655 -2.603 1.00 46.44 391 PRO A C 1
ATOM 2735 O O . PRO A 1 364 ? 65.583 54.264 -1.624 1.00 46.86 391 PRO A O 1
ATOM 2739 N N . ILE A 1 365 ? 65.177 53.091 -3.485 1.00 46.43 392 ILE A N 1
ATOM 2740 C CA . ILE A 1 365 ? 63.756 52.985 -3.209 1.00 46.65 392 ILE A CA 1
ATOM 2741 C C . ILE A 1 365 ? 63.514 51.950 -2.118 1.00 48.13 392 ILE A C 1
ATOM 2742 O O . ILE A 1 365 ? 64.092 50.852 -2.139 1.00 48.21 392 ILE A O 1
ATOM 2747 N N . PRO A 1 366 ? 62.682 52.320 -1.135 1.00 49.08 393 PRO A N 1
ATOM 2748 C CA . PRO A 1 366 ? 62.243 51.422 -0.074 1.00 50.35 393 PRO A CA 1
ATOM 2749 C C . PRO A 1 366 ? 61.500 50.227 -0.639 1.00 50.93 393 PRO A C 1
ATOM 2750 O O . PRO A 1 366 ? 60.569 50.387 -1.427 1.00 50.52 393 PRO A O 1
ATOM 2754 N N . GLU A 1 367 ? 61.950 49.044 -0.222 1.00 52.53 394 GLU A N 1
ATOM 2755 C CA . GLU A 1 367 ? 61.356 47.744 -0.540 1.00 53.44 394 GLU A CA 1
ATOM 2756 C C . GLU A 1 367 ? 59.831 47.727 -0.476 1.00 53.25 394 GLU A C 1
ATOM 2757 O O . GLU A 1 367 ? 59.226 47.212 -1.393 1.00 53.23 394 GLU A O 1
ATOM 2763 N N . THR A 1 368 ? 59.223 48.301 0.574 1.00 53.62 395 THR A N 1
ATOM 2764 C CA . THR A 1 368 ? 57.759 48.367 0.726 1.00 53.91 395 THR A CA 1
ATOM 2765 C C . THR A 1 368 ? 57.134 49.110 -0.415 1.00 52.73 395 THR A C 1
ATOM 2766 O O . THR A 1 368 ? 56.222 48.626 -1.082 1.00 52.41 395 THR A O 1
ATOM 2770 N N . ALA A 1 369 ? 57.607 50.323 -0.610 1.00 52.27 396 ALA A N 1
ATOM 2771 C CA . ALA A 1 369 ? 57.141 51.113 -1.731 1.00 51.66 396 ALA A CA 1
ATOM 2772 C C . ALA A 1 369 ? 57.322 50.407 -3.090 1.00 51.07 396 ALA A C 1
ATOM 2773 O O . ALA A 1 369 ? 56.492 50.583 -3.980 1.00 50.65 396 ALA A O 1
ATOM 2775 N N . MET A 1 370 ? 58.374 49.605 -3.253 1.00 50.82 397 MET A N 1
ATOM 2776 C CA . MET A 1 370 ? 58.622 49.005 -4.552 1.00 50.89 397 MET A CA 1
ATOM 2777 C C . MET A 1 370 ? 57.624 47.897 -4.903 1.00 51.97 397 MET A C 1
ATOM 2778 O O . MET A 1 370 ? 57.269 47.712 -6.075 1.00 52.10 397 MET A O 1
ATOM 2783 N N . VAL A 1 371 ? 57.144 47.180 -3.890 1.00 53.20 398 VAL A N 1
ATOM 2784 C CA . VAL A 1 371 ? 56.161 46.133 -4.112 1.00 54.10 398 VAL A CA 1
ATOM 2785 C C . VAL A 1 371 ? 54.927 46.787 -4.663 1.00 54.43 398 VAL A C 1
ATOM 2786 O O . VAL A 1 371 ? 54.271 46.260 -5.557 1.00 54.75 398 VAL A O 1
ATOM 2790 N N . LYS A 1 372 ? 54.620 47.948 -4.111 1.00 54.80 399 LYS A N 1
ATOM 2791 C CA . LYS A 1 372 ? 53.473 48.711 -4.533 1.00 55.68 399 LYS A CA 1
ATOM 2792 C C . LYS A 1 372 ? 53.578 49.130 -6.008 1.00 54.81 399 LYS A C 1
ATOM 2793 O O . LYS A 1 372 ? 52.584 49.070 -6.763 1.00 55.39 399 LYS A O 1
ATOM 2799 N N . ILE A 1 373 ? 54.779 49.530 -6.418 1.00 53.82 400 ILE A N 1
ATOM 2800 C CA . ILE A 1 373 ? 55.023 49.897 -7.803 1.00 53.01 400 ILE A CA 1
ATOM 2801 C C . ILE A 1 373 ? 54.814 48.660 -8.662 1.00 53.83 400 ILE A C 1
ATOM 2802 O O . ILE A 1 373 ? 54.079 48.684 -9.656 1.00 53.65 400 ILE A O 1
ATOM 2807 N N . LEU A 1 374 ? 55.430 47.563 -8.247 1.00 54.60 401 LEU A N 1
ATOM 2808 C CA . LEU A 1 374 ? 55.265 46.332 -8.964 1.00 55.23 401 LEU A CA 1
ATOM 2809 C C . LEU A 1 374 ? 53.815 45.909 -8.936 1.00 56.33 401 LEU A C 1
ATOM 2810 O O . LEU A 1 374 ? 53.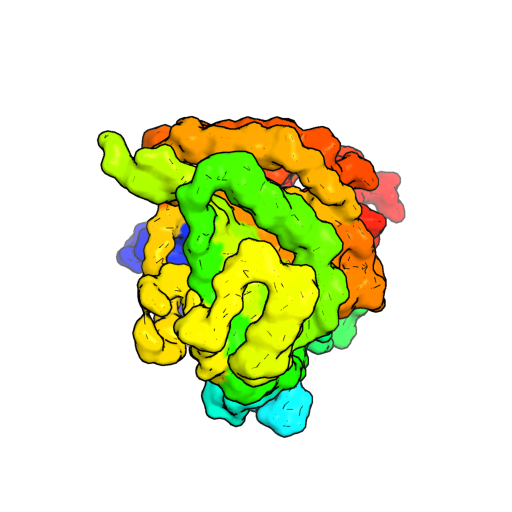280 45.474 -9.936 1.00 56.27 401 LEU A O 1
ATOM 2815 N N . GLU A 1 375 ? 53.170 46.087 -7.794 1.00 58.12 402 GLU A N 1
ATOM 2816 C CA . GLU A 1 375 ? 51.772 45.734 -7.632 1.00 60.20 402 GLU A CA 1
ATOM 2817 C C . GLU A 1 375 ? 50.941 46.350 -8.745 1.00 60.02 402 GLU A C 1
ATOM 2818 O O . GLU A 1 375 ? 49.986 45.734 -9.209 1.00 60.72 402 GLU A O 1
ATOM 2824 N N . LYS A 1 376 ? 51.298 47.566 -9.169 1.00 59.37 403 LYS A N 1
ATOM 2825 C CA . LYS A 1 376 ? 50.531 48.267 -10.201 1.00 59.17 403 LYS A CA 1
ATOM 2826 C C . LYS A 1 376 ? 50.524 47.657 -11.577 1.00 59.26 403 LYS A C 1
ATOM 2827 O O . LYS A 1 376 ? 49.689 48.010 -12.384 1.00 59.59 403 LYS A O 1
ATOM 2833 N N . LEU A 1 377 ? 51.468 46.781 -11.872 1.00 59.84 404 LEU A N 1
ATOM 2834 C CA . LEU A 1 377 ? 51.504 46.156 -13.184 1.00 60.74 404 LEU A CA 1
ATOM 2835 C C . LEU A 1 377 ? 50.266 45.300 -13.412 1.00 62.75 404 LEU A C 1
ATOM 2836 O O . LEU A 1 377 ? 49.836 45.114 -14.561 1.00 62.98 404 LEU A O 1
ATOM 2841 N N . TYR A 1 378 ? 49.705 44.786 -12.306 1.00 64.76 405 TYR A N 1
ATOM 2842 C CA . TYR A 1 378 ? 48.484 43.949 -12.307 1.00 66.45 405 TYR A CA 1
ATOM 2843 C C . TYR A 1 378 ? 47.262 44.737 -12.828 1.00 66.50 405 TYR A C 1
ATOM 2844 O O . TYR A 1 378 ? 46.334 44.172 -13.401 1.00 66.86 405 TYR A O 1
ATOM 2853 N N . GLU A 1 379 ? 47.292 46.052 -12.659 1.00 66.36 406 GLU A N 1
ATOM 2854 C CA . GLU A 1 379 ? 46.172 46.902 -13.052 1.00 66.94 406 GLU A CA 1
ATOM 2855 C C . GLU A 1 379 ? 46.004 47.168 -14.549 1.00 66.74 406 GLU A C 1
ATOM 2856 O O . GLU A 1 379 ? 45.025 47.775 -14.968 1.00 66.77 406 GLU A O 1
ATOM 2862 N N . GLU A 1 380 ? 46.959 46.739 -15.352 1.00 66.59 407 GLU A N 1
ATOM 2863 C CA . GLU A 1 380 ? 46.750 46.757 -16.785 1.00 66.95 407 GLU A CA 1
ATOM 2864 C C . GLU A 1 380 ? 46.773 45.339 -17.318 1.00 67.03 407 GLU A C 1
ATOM 2865 O O . GLU A 1 380 ? 47.061 44.400 -16.577 1.00 67.09 407 GLU A O 1
ATOM 2871 N N . ASP A 1 381 ? 46.470 45.173 -18.597 1.00 67.03 408 ASP A N 1
ATOM 2872 C CA . ASP A 1 381 ? 46.582 43.842 -19.169 1.00 67.69 408 ASP A CA 1
ATOM 2873 C C . ASP A 1 381 ? 48.020 43.326 -19.085 1.00 66.87 408 ASP A C 1
ATOM 2874 O O . ASP A 1 381 ? 49.002 44.089 -18.911 1.00 66.13 408 ASP A O 1
ATOM 2879 N N . VAL A 1 382 ? 48.104 42.006 -19.205 1.00 66.73 409 VAL A N 1
ATOM 2880 C CA . VAL A 1 382 ? 49.338 41.246 -19.177 1.00 65.65 409 VAL A CA 1
ATOM 2881 C C . VAL A 1 382 ? 50.248 41.754 -20.269 1.00 63.90 409 VAL A C 1
ATOM 2882 O O . VAL A 1 382 ? 49.810 41.908 -21.397 1.00 64.43 409 VAL A O 1
ATOM 2886 N N . GLY A 1 383 ? 51.502 42.021 -19.930 1.00 62.24 410 GLY A N 1
ATOM 2887 C CA . GLY A 1 383 ? 52.460 42.587 -20.880 1.00 59.92 410 GLY A CA 1
ATOM 2888 C C . GLY A 1 383 ? 52.289 44.060 -21.265 1.00 58.21 410 GLY A C 1
ATOM 2889 O O . GLY A 1 383 ? 53.156 44.597 -21.946 1.00 57.60 410 GLY A O 1
ATOM 2890 N N . ALA A 1 384 ? 51.200 44.731 -20.860 1.00 56.82 411 ALA A N 1
ATOM 2891 C CA . ALA A 1 384 ? 50.954 46.114 -21.360 1.00 55.00 411 ALA A CA 1
ATOM 2892 C C . ALA A 1 384 ? 51.949 47.136 -20.798 1.00 52.85 411 ALA A C 1
ATOM 2893 O O . ALA A 1 384 ? 52.746 47.700 -21.543 1.00 52.00 411 ALA A O 1
ATOM 2895 N N . GLY A 1 385 ? 51.877 47.361 -19.485 1.00 51.26 412 GLY A N 1
ATOM 2896 C CA . GLY A 1 385 ? 52.935 48.013 -18.738 1.00 48.90 412 GLY A CA 1
ATOM 2897 C C . GLY A 1 385 ? 54.256 47.247 -18.673 1.00 47.62 412 GLY A C 1
ATOM 2898 O O . GLY A 1 385 ? 54.307 46.011 -18.775 1.00 47.55 412 GLY A O 1
ATOM 2899 N N . MET A 1 386 ? 55.330 48.008 -18.506 1.00 45.96 413 MET A N 1
ATOM 2900 C CA . MET A 1 386 ? 56.637 47.455 -18.254 1.00 44.88 413 MET A CA 1
ATOM 2901 C C . MET A 1 386 ? 57.541 48.495 -17.632 1.00 43.46 413 MET A C 1
ATOM 2902 O O . MET A 1 386 ? 57.514 49.650 -18.062 1.00 43.43 413 MET A O 1
ATOM 2907 N N . TYR A 1 387 ? 58.339 48.092 -16.636 1.00 42.42 414 TYR A N 1
ATOM 2908 C CA . TYR A 1 387 ? 59.417 48.958 -16.102 1.00 40.74 414 TYR A CA 1
ATOM 2909 C C . TYR A 1 387 ? 60.794 48.545 -16.559 1.00 39.59 414 TYR A C 1
ATOM 2910 O O . TYR A 1 387 ? 61.194 47.406 -16.438 1.00 39.23 414 TYR A O 1
ATOM 2919 N N . VAL A 1 388 ? 61.532 49.502 -17.069 1.00 39.06 415 VAL A N 1
ATOM 2920 C CA . VAL A 1 388 ? 62.904 49.233 -17.417 1.00 39.19 415 VAL A CA 1
ATOM 2921 C C . VAL A 1 388 ? 63.837 49.997 -16.501 1.00 39.07 415 VAL A C 1
ATOM 2922 O O . VAL A 1 388 ? 63.653 51.183 -16.251 1.00 38.72 415 VAL A O 1
ATOM 2926 N N . LEU A 1 389 ? 64.839 49.303 -16.002 1.00 39.49 416 LEU A N 1
ATOM 2927 C CA . LEU A 1 389 ? 65.762 49.901 -15.073 1.00 40.52 416 LEU A CA 1
ATOM 2928 C C . LEU A 1 389 ? 67.178 49.762 -15.620 1.00 40.76 416 LEU A C 1
ATOM 2929 O O . LEU A 1 389 ? 67.633 48.633 -15.872 1.00 42.12 416 LEU A O 1
ATOM 2934 N N . TYR A 1 390 ? 67.871 50.881 -15.796 1.00 39.89 417 TYR A N 1
ATOM 2935 C CA . TYR A 1 390 ? 69.273 50.849 -16.157 1.00 39.72 417 TYR A CA 1
ATOM 2936 C C . TYR A 1 390 ? 70.141 51.603 -15.162 1.00 38.84 417 TYR A C 1
ATOM 2937 O O . TYR A 1 390 ? 69.792 52.708 -14.777 1.00 38.15 417 TYR A O 1
ATOM 2946 N N . PRO A 1 391 ? 71.315 51.030 -14.806 1.00 38.55 418 PRO A N 1
ATOM 2947 C CA . PRO A 1 391 ? 72.223 51.512 -13.796 1.00 38.11 418 PRO A CA 1
ATOM 2948 C C . PRO A 1 391 ? 73.088 52.618 -14.327 1.00 37.56 418 PRO A C 1
ATOM 2949 O O . PRO A 1 391 ? 73.385 52.686 -15.525 1.00 37.40 418 PRO A O 1
ATOM 2953 N N . TYR A 1 392 ? 73.561 53.430 -13.409 1.00 37.14 419 TYR A N 1
ATOM 2954 C CA . TYR A 1 392 ? 74.103 54.681 -13.783 1.00 36.87 419 TYR A CA 1
ATOM 2955 C C . TYR A 1 392 ? 75.475 54.989 -13.218 1.00 36.62 419 TYR A C 1
ATOM 2956 O O . TYR A 1 392 ? 75.716 56.117 -12.819 1.00 37.69 419 TYR A O 1
ATOM 2965 N N . GLY A 1 393 ? 76.413 54.077 -13.162 1.00 35.67 420 GLY A N 1
ATOM 2966 C CA . GLY A 1 393 ? 77.643 54.573 -12.529 1.00 36.15 420 GLY A CA 1
ATOM 2967 C C . GLY A 1 393 ? 78.746 55.053 -13.461 1.00 35.43 420 GLY A C 1
ATOM 2968 O O . GLY A 1 393 ? 78.534 55.893 -14.333 1.00 34.22 420 GLY A O 1
ATOM 2969 N N . GLY A 1 394 ? 79.938 54.490 -13.232 1.00 35.59 421 GLY A N 1
ATOM 2970 C CA . GLY A 1 394 ? 81.053 54.490 -14.166 1.00 34.14 421 GLY A CA 1
ATOM 2971 C C . GLY A 1 394 ? 81.361 55.862 -14.652 1.00 33.73 421 GLY A C 1
ATOM 2972 O O . GLY A 1 394 ? 81.358 56.796 -13.874 1.00 33.99 421 GLY A O 1
ATOM 2973 N N . ILE A 1 395 ? 81.579 55.994 -15.952 1.00 33.49 422 ILE A N 1
ATOM 2974 C CA . ILE A 1 395 ? 82.030 57.250 -16.500 1.00 33.83 422 ILE A CA 1
ATOM 2975 C C . ILE A 1 395 ? 81.144 58.449 -16.179 1.00 34.56 422 ILE A C 1
ATOM 2976 O O . ILE A 1 395 ? 81.610 59.590 -16.239 1.00 34.60 422 ILE A O 1
ATOM 2981 N N . MET A 1 396 ? 79.884 58.209 -15.824 1.00 35.35 423 MET A N 1
ATOM 2982 C CA . MET A 1 396 ? 78.957 59.341 -15.687 1.00 36.81 423 MET A CA 1
ATOM 2983 C C . MET A 1 396 ? 79.262 60.165 -14.444 1.00 38.70 423 MET A C 1
ATOM 2984 O O . MET A 1 396 ? 78.620 61.191 -14.174 1.00 39.57 423 MET A O 1
ATOM 2989 N N . GLU A 1 397 ? 80.261 59.721 -13.699 1.00 40.20 424 GLU A N 1
ATOM 2990 C CA . GLU A 1 397 ? 80.563 60.324 -12.438 1.00 42.39 424 GLU A CA 1
ATOM 2991 C C . GLU A 1 397 ? 81.649 61.341 -12.714 1.00 43.76 424 GLU A C 1
ATOM 2992 O O . GLU A 1 397 ? 81.873 62.291 -11.956 1.00 44.27 424 GLU A O 1
ATOM 2998 N N . GLU A 1 398 ? 82.305 61.162 -13.845 1.00 44.68 425 GLU A N 1
ATOM 2999 C CA . GLU A 1 398 ? 83.386 62.046 -14.166 1.00 46.20 425 GLU A CA 1
ATOM 3000 C C . GLU A 1 398 ? 83.110 63.050 -15.264 1.00 44.46 425 GLU A C 1
ATOM 3001 O O . GLU A 1 398 ? 83.919 63.920 -15.463 1.00 44.75 425 GLU A O 1
ATOM 3007 N N . ILE A 1 399 ? 81.977 62.955 -15.952 1.00 43.17 426 ILE A N 1
ATOM 3008 C CA . ILE A 1 399 ? 81.656 63.936 -16.996 1.00 42.22 426 ILE A CA 1
ATOM 3009 C C . ILE A 1 399 ? 80.951 65.137 -16.384 1.00 42.60 426 ILE A C 1
ATOM 3010 O O . ILE A 1 399 ? 79.968 64.982 -15.667 1.00 41.98 426 ILE A O 1
ATOM 3015 N N . SER A 1 400 ? 81.463 66.334 -16.648 1.00 43.15 427 SER A N 1
ATOM 3016 C CA . SER A 1 400 ? 80.885 67.539 -16.036 1.00 44.10 427 SER A CA 1
ATOM 3017 C C . SER A 1 400 ? 79.387 67.709 -16.368 1.00 43.30 427 SER A C 1
ATOM 3018 O O . SER A 1 400 ? 78.938 67.269 -17.428 1.00 43.04 427 SER A O 1
ATOM 3021 N N . GLU A 1 401 ? 78.623 68.351 -15.487 1.00 42.66 428 GLU A N 1
ATOM 3022 C CA . GLU A 1 401 ? 77.212 68.606 -15.784 1.00 42.03 428 GLU A CA 1
ATOM 3023 C C . GLU A 1 401 ? 76.928 69.606 -16.932 1.00 41.45 428 GLU A C 1
ATOM 3024 O O . GLU A 1 401 ? 75.869 69.553 -17.589 1.00 40.49 428 GLU A O 1
ATOM 3030 N N . SER A 1 402 ? 77.861 70.528 -17.162 1.00 41.05 429 SER A N 1
ATOM 3031 C CA . SER A 1 402 ? 77.655 71.557 -18.183 1.00 39.97 429 SER A CA 1
ATOM 3032 C C . SER A 1 402 ? 78.557 71.300 -19.373 1.00 39.34 429 SER A C 1
ATOM 3033 O O . SER A 1 402 ? 78.677 72.145 -20.272 1.00 39.83 429 SER A O 1
ATOM 3036 N N . ALA A 1 403 ? 79.181 70.121 -19.387 1.00 38.13 430 ALA A N 1
ATOM 3037 C CA . ALA A 1 403 ? 79.964 69.693 -20.533 1.00 36.86 430 ALA A CA 1
ATOM 3038 C C . ALA A 1 403 ? 79.107 69.858 -21.790 1.00 36.34 430 ALA A C 1
ATOM 3039 O O . ALA A 1 403 ? 79.544 70.493 -22.764 1.00 37.44 430 ALA A O 1
ATOM 3041 N N . ILE A 1 404 ? 77.892 69.302 -21.751 1.00 34.29 431 ILE A N 1
ATOM 3042 C CA . ILE A 1 404 ? 76.901 69.508 -22.755 1.00 32.63 431 ILE A CA 1
ATOM 3043 C C . ILE A 1 404 ? 75.579 69.799 -22.069 1.00 32.89 431 ILE A C 1
ATOM 3044 O O . ILE A 1 404 ? 75.465 69.670 -20.846 1.00 32.73 431 ILE A O 1
ATOM 3049 N N . PRO A 1 405 ? 74.563 70.213 -22.856 1.00 32.64 432 PRO A N 1
ATOM 3050 C CA . PRO A 1 405 ? 73.290 70.547 -22.249 1.00 32.33 432 PRO A CA 1
ATOM 3051 C C . PRO A 1 405 ? 72.707 69.464 -21.358 1.00 32.24 432 PRO A C 1
ATOM 3052 O O . PRO A 1 405 ? 71.992 69.783 -20.455 1.00 33.07 432 PRO A O 1
ATOM 3056 N N . PHE A 1 406 ? 73.037 68.201 -21.569 1.00 32.44 433 PHE A N 1
ATOM 3057 C CA . PHE A 1 406 ? 72.457 67.106 -20.789 1.00 31.92 433 PHE A CA 1
ATOM 3058 C C . PHE A 1 406 ? 73.161 67.013 -19.437 1.00 32.30 433 PHE A C 1
ATOM 3059 O O . PHE A 1 406 ? 74.359 66.714 -19.412 1.00 33.27 433 PHE A O 1
ATOM 3067 N N . PRO A 1 407 ? 72.438 67.255 -18.311 1.00 31.71 434 PRO A N 1
ATOM 3068 C CA . PRO A 1 407 ? 73.107 67.515 -17.064 1.00 31.82 434 PRO A CA 1
ATOM 3069 C C . PRO A 1 407 ? 73.006 66.378 -16.028 1.00 32.71 434 PRO A C 1
ATOM 3070 O O . PRO A 1 407 ? 73.189 66.647 -14.838 1.00 32.81 434 PRO A O 1
ATOM 3074 N N . HIS A 1 408 ? 72.695 65.138 -16.434 1.00 32.96 435 HIS A N 1
ATOM 3075 C CA . HIS A 1 408 ? 72.400 64.094 -15.440 1.00 33.66 435 HIS A CA 1
ATOM 3076 C C . HIS A 1 408 ? 73.555 63.102 -15.222 1.00 34.82 435 HIS A C 1
ATOM 3077 O O . HIS A 1 408 ? 73.581 61.997 -15.772 1.00 35.10 435 HIS A O 1
ATOM 3084 N N . ARG A 1 409 ? 74.510 63.508 -14.387 1.00 36.18 436 ARG A N 1
ATOM 3085 C CA . ARG A 1 409 ? 75.789 62.847 -14.280 1.00 36.46 436 ARG A CA 1
ATOM 3086 C C . ARG A 1 409 ? 75.958 62.247 -12.918 1.00 37.80 436 ARG A C 1
ATOM 3087 O O . ARG A 1 409 ? 75.551 61.115 -12.679 1.00 38.70 436 ARG A O 1
ATOM 3095 N N . ALA A 1 410 ? 76.548 62.991 -12.001 1.00 39.30 437 ALA A N 1
ATOM 3096 C CA . ALA A 1 410 ? 77.090 62.318 -10.823 1.00 40.30 437 ALA A CA 1
ATOM 3097 C C . ALA A 1 410 ? 76.024 62.054 -9.751 1.00 40.68 437 ALA A C 1
ATOM 3098 O O . ALA A 1 410 ? 75.117 62.849 -9.610 1.00 41.36 437 ALA A O 1
ATOM 3100 N N . GLY A 1 411 ? 76.132 60.938 -9.015 1.00 41.03 438 GLY A N 1
ATOM 3101 C CA . GLY A 1 411 ? 75.245 60.637 -7.871 1.00 39.87 438 GLY A CA 1
ATOM 3102 C C . GLY A 1 411 ? 73.857 60.145 -8.262 1.00 38.67 438 GLY A C 1
ATOM 3103 O O . GLY A 1 411 ? 72.891 60.297 -7.524 1.00 38.68 438 GLY A O 1
ATOM 3104 N N . ILE A 1 412 ? 73.751 59.559 -9.441 1.00 37.62 439 ILE A N 1
ATOM 3105 C CA . ILE A 1 412 ? 72.536 58.873 -9.803 1.00 36.26 439 ILE A CA 1
ATOM 3106 C C . ILE A 1 412 ? 72.837 57.395 -9.708 1.00 36.54 439 ILE A C 1
ATOM 3107 O O . ILE A 1 412 ? 73.872 56.908 -10.182 1.00 36.12 439 ILE A O 1
ATOM 3112 N N . MET A 1 413 ? 71.921 56.690 -9.064 1.00 36.59 440 MET A N 1
ATOM 3113 C CA . MET A 1 413 ? 72.034 55.270 -8.919 1.00 36.42 440 MET A CA 1
ATOM 3114 C C . MET A 1 413 ? 71.557 54.547 -10.147 1.00 35.55 440 MET A C 1
ATOM 3115 O O . MET A 1 413 ? 72.223 53.628 -10.586 1.00 35.99 440 MET A O 1
ATOM 3120 N N . TYR A 1 414 ? 70.422 54.946 -10.701 1.00 34.48 441 TYR A N 1
ATOM 3121 C CA . TYR A 1 414 ? 69.906 54.288 -11.909 1.00 34.65 441 TYR A CA 1
ATOM 3122 C C . TYR A 1 414 ? 68.730 55.039 -12.473 1.00 35.36 441 TYR A C 1
ATOM 3123 O O . TYR A 1 414 ? 68.142 55.865 -11.784 1.00 36.97 441 TYR A O 1
ATOM 3132 N N . GLU A 1 415 ? 68.332 54.734 -13.690 1.00 35.83 442 GLU A N 1
ATOM 3133 C CA . GLU A 1 415 ? 67.141 55.365 -14.208 1.00 37.02 442 GLU A CA 1
ATOM 3134 C C . GLU A 1 415 ? 65.958 54.387 -14.254 1.00 36.89 442 GLU A C 1
ATOM 3135 O O . GLU A 1 415 ? 66.157 53.168 -14.373 1.00 37.73 442 GLU A O 1
ATOM 3141 N N . LEU A 1 416 ? 64.735 54.913 -14.125 1.00 36.14 443 LEU A N 1
ATOM 3142 C CA . LEU A 1 416 ? 63.519 54.090 -14.172 1.00 35.49 443 LEU A CA 1
ATOM 3143 C C . LEU A 1 416 ? 62.599 54.521 -15.314 1.00 34.83 443 LEU A C 1
ATOM 3144 O O . LEU A 1 416 ? 62.163 55.638 -15.371 1.00 34.19 443 LEU A O 1
ATOM 3149 N N . TRP A 1 417 ? 62.298 53.617 -16.225 1.00 35.29 444 TRP A N 1
ATOM 3150 C CA . TRP A 1 417 ? 61.331 53.897 -17.268 1.00 35.71 444 TRP A CA 1
ATOM 3151 C C . TRP A 1 417 ? 60.066 53.200 -16.854 1.00 35.56 444 TRP A C 1
ATOM 3152 O O . TRP A 1 417 ? 60.112 52.099 -16.300 1.00 34.92 444 TRP A O 1
ATOM 3163 N N . TYR A 1 418 ? 58.949 53.864 -17.115 1.00 35.69 445 TYR A N 1
ATOM 3164 C CA . TYR A 1 418 ? 57.621 53.273 -16.993 1.00 36.50 445 TYR A CA 1
ATOM 3165 C C . TYR A 1 418 ? 56.928 53.429 -18.337 1.00 37.36 445 TYR A C 1
ATOM 3166 O O . TYR A 1 418 ? 56.771 54.554 -18.846 1.00 36.93 445 TYR A O 1
ATOM 3175 N N . THR A 1 419 ? 56.475 52.319 -18.898 1.00 38.46 446 THR A N 1
ATOM 3176 C CA . THR A 1 419 ? 56.061 52.340 -20.275 1.00 40.14 446 THR A CA 1
ATOM 3177 C C . THR A 1 419 ? 54.860 51.458 -20.469 1.00 41.25 446 THR A C 1
ATOM 3178 O O . THR A 1 419 ? 54.701 50.434 -19.785 1.00 41.26 446 THR A O 1
ATOM 3182 N N . ALA A 1 420 ? 54.030 51.846 -21.428 1.00 41.91 447 ALA A N 1
ATOM 3183 C CA . ALA A 1 420 ? 52.892 51.049 -21.797 1.00 43.36 447 ALA A CA 1
ATOM 3184 C C . ALA A 1 420 ? 52.770 51.049 -23.315 1.00 45.07 447 ALA A C 1
ATOM 3185 O O . ALA A 1 420 ? 52.952 52.082 -23.975 1.00 45.19 447 ALA A O 1
ATOM 3187 N N . SER A 1 421 ? 52.496 49.876 -23.872 1.00 46.97 448 SER A N 1
ATOM 3188 C CA . SER A 1 421 ? 52.268 49.735 -25.294 1.00 48.45 448 SER A CA 1
ATOM 3189 C C . SER A 1 421 ? 50.987 48.962 -25.457 1.00 50.70 448 SER A C 1
ATOM 3190 O O . SER A 1 421 ? 50.714 48.048 -24.687 1.00 51.20 448 SER A O 1
ATOM 3193 N N . TRP A 1 422 ? 50.187 49.358 -26.442 1.00 52.75 449 TRP A N 1
ATOM 3194 C CA . TRP A 1 422 ? 48.941 48.695 -26.750 1.00 54.84 449 TRP A CA 1
ATOM 3195 C C . TRP A 1 422 ? 48.676 48.881 -28.234 1.00 57.68 449 TRP A C 1
ATOM 3196 O O . TRP A 1 422 ? 49.516 49.420 -28.957 1.00 57.48 449 TRP A O 1
ATOM 3207 N N . GLU A 1 423 ? 47.528 48.411 -28.702 1.00 61.64 450 GLU A N 1
ATOM 3208 C CA . GLU A 1 423 ? 47.186 48.533 -30.105 1.00 65.31 450 GLU A CA 1
ATOM 3209 C C . GLU A 1 423 ? 46.124 49.554 -30.347 1.00 67.27 450 GLU A C 1
ATOM 3210 O O . GLU A 1 423 ? 46.246 50.360 -31.264 1.00 67.64 450 GLU A O 1
ATOM 3216 N N . LYS A 1 424 ? 45.083 49.510 -29.518 1.00 69.90 451 LYS A N 1
ATOM 3217 C CA . LYS A 1 424 ? 43.779 50.035 -29.891 1.00 72.97 451 LYS A CA 1
ATOM 3218 C C . LYS A 1 424 ? 43.499 51.474 -29.483 1.00 73.42 451 LYS A C 1
ATOM 3219 O O . LYS A 1 424 ? 43.600 51.846 -28.305 1.00 73.12 451 LYS A O 1
ATOM 3225 N N . GLN A 1 425 ? 43.091 52.247 -30.487 1.00 74.75 452 GLN A N 1
ATOM 3226 C CA . GLN A 1 425 ? 42.908 53.695 -30.401 1.00 75.83 452 GLN A CA 1
ATOM 3227 C C . GLN A 1 425 ? 41.985 54.202 -29.286 1.00 75.79 452 GLN A C 1
ATOM 3228 O O . GLN A 1 425 ? 42.057 55.367 -28.889 1.00 75.55 452 GLN A O 1
ATOM 3234 N N . GLU A 1 426 ? 41.113 53.333 -28.799 1.00 76.24 453 GLU A N 1
ATOM 3235 C CA . GLU A 1 426 ? 40.166 53.697 -27.750 1.00 76.54 453 GLU A CA 1
ATOM 3236 C C . GLU A 1 426 ? 40.872 53.609 -26.421 1.00 74.46 453 GLU A C 1
ATOM 3237 O O . GLU A 1 426 ? 40.810 54.542 -25.599 1.00 74.12 453 GLU A O 1
ATOM 3243 N N . ASP A 1 427 ? 41.572 52.491 -26.249 1.00 72.18 454 ASP A N 1
ATOM 3244 C CA . ASP A 1 427 ? 42.326 52.229 -25.055 1.00 69.84 454 ASP A CA 1
ATOM 3245 C C . ASP A 1 427 ? 43.417 53.233 -24.745 1.00 67.32 454 ASP A C 1
ATOM 3246 O O . ASP A 1 427 ? 44.052 53.132 -23.705 1.00 66.87 454 ASP A O 1
ATOM 3251 N N . ASN A 1 428 ? 43.616 54.211 -25.621 1.00 65.01 455 ASN A N 1
ATOM 3252 C CA . ASN A 1 428 ? 44.528 55.312 -25.345 1.00 62.54 455 ASN A CA 1
ATOM 3253 C C . ASN A 1 428 ? 44.436 55.909 -23.928 1.00 61.75 455 ASN A C 1
ATOM 3254 O O . ASN A 1 428 ? 45.344 55.715 -23.107 1.00 60.68 455 ASN A O 1
ATOM 3259 N N . GLU A 1 429 ? 43.342 56.622 -23.646 1.00 61.48 456 GLU A N 1
ATOM 3260 C CA . GLU A 1 429 ? 43.207 57.389 -22.404 1.00 60.62 456 GLU A CA 1
ATOM 3261 C C . GLU A 1 429 ? 43.532 56.514 -21.177 1.00 58.46 456 GLU A C 1
ATOM 3262 O O . GLU A 1 429 ? 44.348 56.868 -20.319 1.00 57.55 456 GLU A O 1
ATOM 3268 N N . LYS A 1 430 ? 42.912 55.357 -21.144 1.00 56.57 457 LYS A N 1
ATOM 3269 C CA . LYS A 1 430 ? 43.173 54.350 -20.166 1.00 55.31 457 LYS A CA 1
ATOM 3270 C C . LYS A 1 430 ? 44.647 54.108 -19.946 1.00 54.09 457 LYS A C 1
ATOM 3271 O O . LYS A 1 430 ? 45.132 54.115 -18.821 1.00 53.85 457 LYS A O 1
ATOM 3277 N N . HIS A 1 431 ? 45.370 53.881 -21.023 1.00 53.63 458 HIS A N 1
ATOM 3278 C CA . HIS A 1 431 ? 46.748 53.452 -20.893 1.00 52.84 458 HIS A CA 1
ATOM 3279 C C . HIS A 1 431 ? 47.709 54.550 -20.542 1.00 51.72 458 HIS A C 1
ATOM 3280 O O . HIS A 1 431 ? 48.651 54.311 -19.787 1.00 51.21 458 HIS A O 1
ATOM 3287 N N . ILE A 1 432 ? 47.492 55.744 -21.096 1.00 50.99 459 ILE A N 1
ATOM 3288 C CA . ILE A 1 432 ? 48.377 56.864 -20.784 1.00 49.61 459 ILE A CA 1
ATOM 3289 C C . ILE A 1 432 ? 48.126 57.318 -19.356 1.00 49.10 459 ILE A C 1
ATOM 3290 O O . ILE A 1 432 ? 48.999 57.921 -18.726 1.00 48.91 459 ILE A O 1
ATOM 3295 N N . ASN A 1 433 ? 46.935 57.023 -18.850 1.00 48.79 460 ASN A N 1
ATOM 3296 C CA . ASN A 1 433 ? 46.582 57.427 -17.506 1.00 48.70 460 ASN A CA 1
ATOM 3297 C C . ASN A 1 433 ? 47.180 56.522 -16.465 1.00 47.70 460 ASN A C 1
ATOM 3298 O O . ASN A 1 433 ? 47.438 56.931 -15.319 1.00 47.27 460 ASN A O 1
ATOM 3303 N N . TRP A 1 434 ? 47.390 55.280 -16.868 1.00 46.76 461 TRP A N 1
ATOM 3304 C CA . TRP A 1 434 ? 48.090 54.354 -16.023 1.00 45.88 461 TRP A CA 1
ATOM 3305 C C . TRP A 1 434 ? 49.508 54.875 -15.851 1.00 44.55 461 TRP A C 1
ATOM 3306 O O . TRP A 1 434 ? 49.925 55.211 -14.735 1.00 43.97 461 TRP A O 1
ATOM 3317 N N . VAL A 1 435 ? 50.228 54.978 -16.966 1.00 43.04 462 VAL A N 1
ATOM 3318 C CA . VAL A 1 435 ? 51.554 55.536 -16.920 1.00 42.19 462 VAL A CA 1
ATOM 3319 C C . VAL A 1 435 ? 51.581 56.761 -16.040 1.00 41.49 462 VAL A C 1
ATOM 3320 O O . VAL A 1 435 ? 52.452 56.868 -15.196 1.00 41.93 462 VAL A O 1
ATOM 3324 N N . ARG A 1 436 ? 50.640 57.680 -16.193 1.00 40.74 463 ARG A N 1
ATOM 3325 C CA . ARG A 1 436 ? 50.690 58.841 -15.310 1.00 40.25 463 ARG A CA 1
ATOM 3326 C C . ARG A 1 436 ? 50.567 58.471 -13.850 1.00 39.84 463 ARG A C 1
ATOM 3327 O O . ARG A 1 436 ? 51.283 58.998 -13.028 1.00 39.89 463 ARG A O 1
ATOM 3335 N N . SER A 1 437 ? 49.673 57.546 -13.525 1.00 39.80 464 SER A N 1
ATOM 3336 C CA . SER A 1 437 ? 49.381 57.312 -12.126 1.00 39.15 464 SER A CA 1
ATOM 3337 C C . SER A 1 437 ? 50.553 56.653 -11.437 1.00 38.52 464 SER A C 1
ATOM 3338 O O . SER A 1 437 ? 50.813 56.953 -10.277 1.00 38.87 464 SER A O 1
ATOM 3341 N N . VAL A 1 438 ? 51.279 55.789 -12.142 1.00 37.63 465 VAL A N 1
ATOM 3342 C CA . VAL A 1 438 ? 52.508 55.213 -11.581 1.00 37.06 465 VAL A CA 1
ATOM 3343 C C . VAL A 1 438 ? 53.524 56.335 -11.357 1.00 37.29 465 VAL A C 1
ATOM 3344 O O . VAL A 1 438 ? 54.203 56.396 -10.312 1.00 36.95 465 VAL A O 1
ATOM 3348 N N . TYR A 1 439 ? 53.611 57.230 -12.334 1.00 36.98 466 TYR A N 1
ATOM 3349 C CA . TYR A 1 439 ? 54.500 58.347 -12.206 1.00 37.91 466 TYR A CA 1
ATOM 3350 C C . TYR A 1 439 ? 54.166 59.182 -10.969 1.00 39.22 466 TYR A C 1
ATOM 3351 O O . TYR A 1 439 ? 55.051 59.652 -10.232 1.00 38.96 466 TYR A O 1
ATOM 3360 N N . ASN A 1 440 ? 52.880 59.387 -10.761 1.00 40.50 467 ASN A N 1
ATOM 3361 C CA . ASN A 1 440 ? 52.493 60.256 -9.719 1.00 42.65 467 ASN A CA 1
ATOM 3362 C C . ASN A 1 440 ? 52.856 59.543 -8.451 1.00 41.99 467 ASN A C 1
ATOM 3363 O O . ASN A 1 440 ? 53.412 60.113 -7.526 1.00 42.23 467 ASN A O 1
ATOM 3368 N N . PHE A 1 441 ? 52.621 58.251 -8.455 1.00 41.46 468 PHE A N 1
ATOM 3369 C CA . PHE A 1 441 ? 52.787 57.458 -7.260 1.00 40.55 468 PHE A CA 1
ATOM 3370 C C . PHE A 1 441 ? 54.245 57.433 -6.759 1.00 39.24 468 PHE A C 1
ATOM 3371 O O . PHE A 1 441 ? 54.484 57.440 -5.539 1.00 39.67 468 PHE A O 1
ATOM 3379 N N . THR A 1 442 ? 55.203 57.405 -7.693 1.00 36.93 469 THR A N 1
ATOM 3380 C CA . THR A 1 442 ? 56.621 57.209 -7.359 1.00 34.07 469 THR A CA 1
ATOM 3381 C C . THR A 1 442 ? 57.232 58.525 -6.977 1.00 33.38 469 THR A C 1
ATOM 3382 O O . THR A 1 442 ? 58.423 58.610 -6.605 1.00 32.81 469 THR A O 1
ATOM 3386 N N . THR A 1 443 ? 56.415 59.567 -7.065 1.00 32.06 470 THR A N 1
ATOM 3387 C CA . THR A 1 443 ? 56.983 60.865 -6.935 1.00 31.80 470 THR A CA 1
ATOM 3388 C C . THR A 1 443 ? 57.839 61.065 -5.673 1.00 32.48 470 THR A C 1
ATOM 3389 O O . THR A 1 443 ? 58.934 61.601 -5.787 1.00 33.14 470 THR A O 1
ATOM 3393 N N . PRO A 1 444 ? 57.403 60.560 -4.502 1.00 33.05 471 PRO A N 1
ATOM 3394 C CA . PRO A 1 444 ? 58.195 60.653 -3.285 1.00 33.99 471 PRO A CA 1
ATOM 3395 C C . PRO A 1 444 ? 59.567 60.006 -3.347 1.00 35.18 471 PRO A C 1
ATOM 3396 O O . PRO A 1 444 ? 60.406 60.350 -2.534 1.00 35.71 471 PRO A O 1
ATOM 3400 N N . TYR A 1 445 ? 59.813 59.079 -4.276 1.00 36.19 472 TYR A N 1
ATOM 3401 C CA . TYR A 1 445 ? 60.987 58.192 -4.132 1.00 37.29 472 TYR A CA 1
ATOM 3402 C C . TYR A 1 445 ? 62.123 58.457 -5.118 1.00 37.60 472 TYR A C 1
ATOM 3403 O O . TYR A 1 445 ? 63.257 58.004 -4.917 1.00 38.26 472 TYR A O 1
ATOM 3412 N N . VAL A 1 446 ? 61.811 59.206 -6.168 1.00 37.53 473 VAL A N 1
ATOM 3413 C CA . VAL A 1 446 ? 62.713 59.426 -7.276 1.00 36.79 473 VAL A CA 1
ATOM 3414 C C . VAL A 1 446 ? 63.435 60.734 -6.997 1.00 37.61 473 VAL A C 1
ATOM 3415 O O . VAL A 1 446 ? 63.378 61.226 -5.884 1.00 38.29 473 VAL A O 1
ATOM 3419 N N . SER A 1 447 ? 64.092 61.314 -7.990 1.00 38.34 474 SER A N 1
ATOM 3420 C CA . SER A 1 447 ? 64.818 62.553 -7.770 1.00 39.56 474 SER A CA 1
ATOM 3421 C C . SER A 1 447 ? 63.841 63.688 -7.477 1.00 40.40 474 SER A C 1
ATOM 3422 O O . SER A 1 447 ? 62.654 63.570 -7.742 1.00 39.97 474 SER A O 1
ATOM 3425 N N . GLN A 1 448 ? 64.356 64.808 -6.992 1.00 42.13 475 GLN A N 1
ATOM 3426 C CA . GLN A 1 448 ? 63.529 65.677 -6.211 1.00 43.94 475 GLN A CA 1
ATOM 3427 C C . GLN A 1 448 ? 63.603 67.212 -6.404 1.00 45.01 475 GLN A C 1
ATOM 3428 O O . GLN A 1 448 ? 62.567 67.848 -6.515 1.00 46.55 475 GLN A O 1
ATOM 3434 N N . ASN A 1 449 ? 64.762 67.849 -6.395 1.00 45.39 476 ASN A N 1
ATOM 3435 C CA . ASN A 1 449 ? 64.734 69.293 -6.591 1.00 46.26 476 ASN A CA 1
ATOM 3436 C C . ASN A 1 449 ? 65.692 69.658 -7.678 1.00 45.79 476 ASN A C 1
ATOM 3437 O O . ASN A 1 449 ? 66.865 69.942 -7.351 1.00 46.72 476 ASN A O 1
ATOM 3442 N N . PRO A 1 450 ? 65.214 69.656 -8.966 1.00 43.92 477 PRO A N 1
ATOM 3443 C CA . PRO A 1 450 ? 63.821 69.328 -9.317 1.00 41.96 477 PRO A CA 1
ATOM 3444 C C . PRO A 1 450 ? 63.767 67.875 -9.738 1.00 39.66 477 PRO A C 1
ATOM 3445 O O . PRO A 1 450 ? 64.832 67.227 -9.790 1.00 39.66 477 PRO A O 1
ATOM 3449 N N . ARG A 1 451 ? 62.558 67.370 -9.989 1.00 37.15 478 ARG A N 1
ATOM 3450 C CA . ARG A 1 451 ? 62.363 66.026 -10.539 1.00 34.98 478 ARG A CA 1
ATOM 3451 C C . ARG A 1 451 ? 62.918 65.972 -11.953 1.00 34.20 478 ARG A C 1
ATOM 3452 O O . ARG A 1 451 ? 62.287 66.446 -12.894 1.00 33.69 478 ARG A O 1
ATOM 3460 N N . LEU A 1 452 ? 64.089 65.376 -12.102 1.00 33.61 479 LEU A N 1
ATOM 3461 C CA . LEU A 1 452 ? 64.795 65.394 -13.356 1.00 33.15 479 LEU A CA 1
ATOM 3462 C C . LEU A 1 452 ? 64.042 64.570 -14.383 1.00 33.85 479 LEU A C 1
ATOM 3463 O O . LEU A 1 452 ? 63.388 63.596 -14.024 1.00 34.33 479 LEU A O 1
ATOM 3468 N N . ALA A 1 453 ? 64.124 64.973 -15.656 1.00 34.45 480 ALA A N 1
ATOM 3469 C CA . ALA A 1 453 ? 63.589 64.208 -16.776 1.00 33.75 480 ALA A CA 1
ATOM 3470 C C . ALA A 1 453 ? 64.524 64.333 -17.957 1.00 34.35 480 ALA A C 1
ATOM 3471 O O . ALA A 1 453 ? 65.543 65.041 -17.902 1.00 34.83 480 ALA A O 1
ATOM 3473 N N . TYR A 1 454 ? 64.166 63.660 -19.046 1.00 34.74 481 TYR A N 1
ATOM 3474 C CA . TYR A 1 454 ? 65.129 63.392 -20.124 1.00 34.60 481 TYR A CA 1
ATOM 3475 C C . TYR A 1 454 ? 64.510 63.842 -21.416 1.00 34.27 481 TYR A C 1
ATOM 3476 O O . TYR A 1 454 ? 63.480 63.323 -21.818 1.00 34.86 481 TYR A O 1
ATOM 3485 N N . LEU A 1 455 ? 65.130 64.823 -22.062 1.00 34.13 482 LEU A N 1
ATOM 3486 C CA . LEU A 1 455 ? 64.594 65.350 -23.336 1.00 33.54 482 LEU A CA 1
ATOM 3487 C C . LEU A 1 455 ? 64.226 64.308 -24.371 1.00 33.21 482 LEU A C 1
ATOM 3488 O O . LEU A 1 455 ? 63.317 64.530 -25.135 1.00 34.47 482 LEU A O 1
ATOM 3493 N N . ASN A 1 456 ? 64.918 63.185 -24.443 1.00 32.99 483 ASN A N 1
ATOM 3494 C CA . ASN A 1 456 ? 64.534 62.205 -25.457 1.00 33.06 483 ASN A CA 1
ATOM 3495 C C . ASN A 1 456 ? 63.328 61.351 -25.126 1.00 33.09 483 ASN A C 1
ATOM 3496 O O . ASN A 1 456 ? 62.926 60.552 -25.954 1.00 33.49 483 ASN A O 1
ATOM 3501 N N . TYR A 1 457 ? 62.802 61.479 -23.914 1.00 33.29 484 TYR A N 1
ATOM 3502 C CA . TYR A 1 457 ? 61.469 60.994 -23.586 1.00 33.71 484 TYR A CA 1
ATOM 3503 C C . TYR A 1 457 ? 60.623 62.206 -23.185 1.00 34.24 484 TYR A C 1
ATOM 3504 O O . TYR A 1 457 ? 60.354 62.424 -22.008 1.00 33.92 484 TYR A O 1
ATOM 3513 N N . ARG A 1 458 ? 60.271 63.010 -24.187 1.00 35.50 485 ARG A N 1
ATOM 3514 C CA . ARG A 1 458 ? 59.455 64.222 -24.041 1.00 36.88 485 ARG A CA 1
ATOM 3515 C C . ARG A 1 458 ? 58.162 63.938 -23.308 1.00 37.82 485 ARG A C 1
ATOM 3516 O O . ARG A 1 458 ? 57.477 62.964 -23.585 1.00 37.78 485 ARG A O 1
ATOM 3524 N N . ASP A 1 459 ? 57.842 64.823 -22.370 1.00 39.27 486 ASP A N 1
ATOM 3525 C CA . ASP A 1 459 ? 56.712 64.676 -21.486 1.00 40.52 486 ASP A CA 1
ATOM 3526 C C . ASP A 1 459 ? 55.993 66.013 -21.352 1.00 40.83 486 ASP A C 1
ATOM 3527 O O . ASP A 1 459 ? 56.350 66.868 -20.544 1.00 40.52 486 ASP A O 1
ATOM 3532 N N . LEU A 1 460 ? 54.960 66.169 -22.166 1.00 41.78 487 LEU A N 1
ATOM 3533 C CA . LEU A 1 460 ? 54.274 67.436 -22.295 1.00 42.68 487 LEU A CA 1
ATOM 3534 C C . LEU A 1 460 ? 53.569 67.702 -21.033 1.00 43.58 487 LEU A C 1
ATOM 3535 O O . LEU A 1 460 ? 53.146 68.821 -20.774 1.00 43.71 487 LEU A O 1
ATOM 3540 N N . ASP A 1 461 ? 53.455 66.660 -20.224 1.00 44.57 488 ASP A N 1
ATOM 3541 C CA . ASP A 1 461 ? 52.890 66.842 -18.931 1.00 45.65 488 ASP A CA 1
ATOM 3542 C C . ASP A 1 461 ? 53.714 67.786 -18.112 1.00 46.01 488 ASP A C 1
ATOM 3543 O O . ASP A 1 461 ? 53.151 68.544 -17.342 1.00 46.95 488 ASP A O 1
ATOM 3548 N N . LEU A 1 462 ? 55.016 67.840 -18.341 1.00 46.04 489 LEU A N 1
ATOM 3549 C CA . LEU A 1 462 ? 55.837 68.802 -17.613 1.00 47.19 489 LEU A CA 1
ATOM 3550 C C . LEU A 1 462 ? 55.509 70.285 -17.878 1.00 49.01 489 LEU A C 1
ATOM 3551 O O . LEU A 1 462 ? 55.950 71.173 -17.135 1.00 49.70 489 LEU A O 1
ATOM 3556 N N . GLY A 1 463 ? 54.707 70.555 -18.900 1.00 50.53 490 GLY A N 1
ATOM 3557 C CA . GLY A 1 463 ? 54.306 71.926 -19.219 1.00 53.16 490 GLY A CA 1
ATOM 3558 C C . GLY A 1 463 ? 54.390 72.175 -20.706 1.00 55.01 490 GLY A C 1
ATOM 3559 O O . GLY A 1 463 ? 55.273 71.661 -21.373 1.00 54.38 490 GLY A O 1
ATOM 3560 N N . LYS A 1 464 ? 53.464 72.954 -21.234 1.00 57.91 491 LYS A N 1
ATOM 3561 C CA . LYS A 1 464 ? 53.419 73.177 -22.668 1.00 61.13 491 LYS A CA 1
ATOM 3562 C C . LYS A 1 464 ? 53.785 74.619 -22.976 1.00 64.00 491 LYS A C 1
ATOM 3563 O O . LYS A 1 464 ? 53.586 75.481 -22.147 1.00 64.98 491 LYS A O 1
ATOM 3569 N N . THR A 1 465 ? 54.366 74.874 -24.142 1.00 67.08 492 THR A N 1
ATOM 3570 C CA . THR A 1 465 ? 54.656 76.229 -24.577 1.00 70.57 492 THR A CA 1
ATOM 3571 C C . THR A 1 465 ? 53.700 76.497 -25.716 1.00 74.12 492 THR A C 1
ATOM 3572 O O . THR A 1 465 ? 53.804 75.868 -26.764 1.00 74.62 492 THR A O 1
ATOM 3576 N N . ASN A 1 466 ? 52.749 77.399 -25.542 1.00 78.48 493 ASN A N 1
ATOM 3577 C CA . ASN A 1 466 ? 51.735 77.511 -26.593 1.00 83.05 493 ASN A CA 1
ATOM 3578 C C . ASN A 1 466 ? 51.959 78.508 -27.730 1.00 85.90 493 ASN A C 1
ATOM 3579 O O . ASN A 1 466 ? 52.516 79.598 -27.515 1.00 86.51 493 ASN A O 1
ATOM 3584 N N . HIS A 1 467 ? 51.525 78.097 -28.933 1.00 88.74 494 HIS A N 1
ATOM 3585 C CA . HIS A 1 467 ? 51.357 78.980 -30.107 1.00 92.13 494 HIS A CA 1
ATOM 3586 C C . HIS A 1 467 ? 50.509 80.249 -29.791 1.00 93.87 494 HIS A C 1
ATOM 3587 O O . HIS A 1 467 ? 50.932 81.373 -30.108 1.00 94.32 494 HIS A O 1
ATOM 3594 N N . ALA A 1 468 ? 49.354 80.042 -29.129 1.00 95.09 495 ALA A N 1
ATOM 3595 C CA . ALA A 1 468 ? 48.337 81.075 -28.822 1.00 97.01 495 ALA A CA 1
ATOM 3596 C C . ALA A 1 468 ? 48.499 81.744 -27.428 1.00 97.75 495 ALA A C 1
ATOM 3597 O O . ALA A 1 468 ? 47.498 82.139 -26.791 1.00 98.44 495 ALA A O 1
ATOM 3599 N N . SER A 1 469 ? 49.762 81.880 -26.989 1.00 97.78 496 SER A N 1
ATOM 3600 C CA . SER A 1 469 ? 50.147 82.418 -25.666 1.00 97.98 496 SER A CA 1
ATOM 3601 C C . SER A 1 469 ? 51.502 83.195 -25.717 1.00 98.13 496 SER A C 1
ATOM 3602 O O . SER A 1 469 ? 52.424 82.777 -26.437 1.00 97.50 496 SER A O 1
ATOM 3605 N N . PRO A 1 470 ? 51.629 84.303 -24.926 1.00 98.79 497 PRO A N 1
ATOM 3606 C CA . PRO A 1 470 ? 52.635 85.388 -25.129 1.00 99.11 497 PRO A CA 1
ATOM 3607 C C . PRO A 1 470 ? 54.131 85.101 -24.855 1.00 98.16 497 PRO A C 1
ATOM 3608 O O . PRO A 1 470 ? 54.967 85.985 -25.115 1.00 98.50 497 PRO A O 1
ATOM 3612 N N . ASN A 1 471 ? 54.460 83.906 -24.341 1.00 96.58 498 ASN A N 1
ATOM 3613 C CA . ASN A 1 471 ? 55.869 83.445 -24.173 1.00 94.99 498 ASN A CA 1
ATOM 3614 C C . ASN A 1 471 ? 56.540 83.587 -22.784 1.00 94.06 498 ASN A C 1
ATOM 3615 O O . ASN A 1 471 ? 57.778 83.656 -22.705 1.00 94.01 498 ASN A O 1
ATOM 3620 N N . ASN A 1 472 ? 55.768 83.613 -21.694 1.00 92.82 499 ASN A N 1
ATOM 3621 C CA . ASN A 1 472 ? 56.408 83.739 -20.390 1.00 91.19 499 ASN A CA 1
ATOM 3622 C C . ASN A 1 472 ? 57.630 82.825 -20.301 1.00 88.66 499 ASN A C 1
ATOM 3623 O O . ASN A 1 472 ? 57.567 81.613 -20.515 1.00 87.66 499 ASN A O 1
ATOM 3628 N N . TYR A 1 473 ? 58.758 83.446 -20.019 1.00 87.04 500 TYR A N 1
ATOM 3629 C CA . TYR A 1 473 ? 60.003 82.726 -19.857 1.00 84.42 500 TYR A CA 1
ATOM 3630 C C . TYR A 1 473 ? 60.033 81.859 -18.570 1.00 81.30 500 TYR A C 1
ATOM 3631 O O . TYR A 1 473 ? 60.541 80.739 -18.587 1.00 80.22 500 TYR A O 1
ATOM 3640 N N . THR A 1 474 ? 59.477 82.372 -17.470 1.00 78.63 501 THR A N 1
ATOM 3641 C CA . THR A 1 474 ? 59.574 81.706 -16.161 1.00 75.32 501 THR A CA 1
ATOM 3642 C C . THR A 1 474 ? 58.701 80.480 -16.161 1.00 72.42 501 THR A C 1
ATOM 3643 O O . THR A 1 474 ? 58.742 79.662 -15.243 1.00 71.86 501 THR A O 1
ATOM 3647 N N . GLN A 1 475 ? 57.900 80.373 -17.206 1.00 69.36 502 GLN A N 1
ATOM 3648 C CA . GLN A 1 475 ? 57.046 79.239 -17.372 1.00 66.31 502 GLN A CA 1
ATOM 3649 C C . GLN A 1 475 ? 57.827 78.076 -17.944 1.00 63.00 502 GLN A C 1
ATOM 3650 O O . GLN A 1 475 ? 57.708 76.956 -17.480 1.00 61.38 502 GLN A O 1
ATOM 3656 N N . ALA A 1 476 ? 58.630 78.364 -18.957 1.00 60.99 503 ALA A N 1
ATOM 3657 C CA . ALA A 1 476 ? 59.376 77.343 -19.663 1.00 58.45 503 ALA A CA 1
ATOM 3658 C C . ALA A 1 476 ? 60.394 76.715 -18.715 1.00 56.94 503 ALA A C 1
ATOM 3659 O O . ALA A 1 476 ? 60.558 75.506 -18.659 1.00 56.34 503 ALA A O 1
ATOM 3661 N N . ARG A 1 477 ? 61.049 77.563 -17.948 1.00 55.96 504 ARG A N 1
ATOM 3662 C CA . ARG A 1 477 ? 61.960 77.173 -16.881 1.00 54.56 504 ARG A CA 1
ATOM 3663 C C . ARG A 1 477 ? 61.523 75.937 -16.058 1.00 52.66 504 ARG A C 1
ATOM 3664 O O . ARG A 1 477 ? 62.345 75.063 -15.735 1.00 52.39 504 ARG A O 1
ATOM 3672 N N . ILE A 1 478 ? 60.234 75.865 -15.730 1.00 50.44 505 ILE A N 1
ATOM 3673 C CA . ILE A 1 478 ? 59.695 74.796 -14.911 1.00 48.72 505 ILE A CA 1
ATOM 3674 C C . ILE A 1 478 ? 60.133 73.457 -15.439 1.00 46.66 505 ILE A C 1
ATOM 3675 O O . ILE A 1 478 ? 60.633 72.645 -14.677 1.00 46.82 505 ILE A O 1
ATOM 3680 N N . TRP A 1 479 ? 59.968 73.246 -16.747 1.00 43.98 506 TRP A N 1
ATOM 3681 C CA . TRP A 1 479 ? 60.389 72.004 -17.405 1.00 41.51 506 TRP A CA 1
ATOM 3682 C C . TRP A 1 479 ? 61.792 72.043 -17.990 1.00 40.01 506 TRP A C 1
ATOM 3683 O O . TRP A 1 479 ? 62.482 71.015 -18.092 1.00 39.21 506 TRP A O 1
ATOM 3694 N N . GLY A 1 480 ? 62.195 73.234 -18.401 1.00 39.27 507 GLY A N 1
ATOM 3695 C CA . GLY A 1 480 ? 63.523 73.469 -18.939 1.00 38.10 507 GLY A CA 1
ATOM 3696 C C . GLY A 1 480 ? 64.491 73.026 -17.880 1.00 38.45 507 GLY A C 1
ATOM 3697 O O . GLY A 1 480 ? 65.502 72.364 -18.162 1.00 37.85 507 GLY A O 1
ATOM 3698 N N . GLU A 1 481 ? 64.153 73.327 -16.638 1.00 39.08 508 GLU A N 1
ATOM 3699 C CA . GLU A 1 481 ? 65.043 72.945 -15.577 1.00 39.87 508 GLU A CA 1
ATOM 3700 C C . GLU A 1 481 ? 65.016 71.499 -15.279 1.00 38.88 508 GLU A C 1
ATOM 3701 O O . GLU A 1 481 ? 65.950 70.997 -14.689 1.00 40.04 508 GLU A O 1
ATOM 3707 N N . LYS A 1 482 ? 63.954 70.817 -15.652 1.00 37.73 509 LYS A N 1
ATOM 3708 C CA . LYS A 1 482 ? 63.909 69.401 -15.378 1.00 37.39 509 LYS A CA 1
ATOM 3709 C C . LYS A 1 482 ? 64.733 68.637 -16.387 1.00 36.91 509 LYS A C 1
ATOM 3710 O O . LYS A 1 482 ? 65.403 67.680 -16.023 1.00 36.93 509 LYS A O 1
ATOM 3716 N N . TYR A 1 483 ? 64.662 69.049 -17.662 1.00 36.32 510 TYR A N 1
ATOM 3717 C CA . TYR A 1 483 ? 65.372 68.353 -18.737 1.00 35.07 510 TYR A CA 1
ATOM 3718 C C . TYR A 1 483 ? 66.856 68.682 -18.684 1.00 35.26 510 TYR A C 1
ATOM 3719 O O . TYR A 1 483 ? 67.697 67.847 -18.938 1.00 34.98 510 TYR A O 1
ATOM 3728 N N . PHE A 1 484 ? 67.159 69.940 -18.407 1.00 36.16 511 PHE A N 1
ATOM 3729 C CA . PHE A 1 484 ? 68.529 70.422 -18.343 1.00 36.89 511 PHE A CA 1
ATOM 3730 C C . PHE A 1 484 ? 68.827 71.040 -17.000 1.00 38.31 511 PHE A C 1
ATOM 3731 O O . PHE A 1 484 ? 67.986 71.137 -16.089 1.00 39.26 511 PHE A O 1
ATOM 3739 N N . GLY A 1 485 ? 70.031 71.485 -16.808 1.00 38.94 512 GLY A N 1
ATOM 3740 C CA . GLY A 1 485 ? 70.260 71.720 -15.405 1.00 40.56 512 GLY A CA 1
ATOM 3741 C C . GLY A 1 485 ? 70.180 73.169 -15.134 1.00 40.88 512 GLY A C 1
ATOM 3742 O O . GLY A 1 485 ? 69.160 73.822 -15.369 1.00 39.81 512 GLY A O 1
ATOM 3743 N N . LYS A 1 486 ? 71.309 73.604 -14.595 1.00 42.14 513 LYS A N 1
ATOM 3744 C CA . LYS A 1 486 ? 71.809 74.945 -14.668 1.00 43.86 513 LYS A CA 1
ATOM 3745 C C . LYS A 1 486 ? 71.983 75.318 -16.162 1.00 42.17 513 LYS A C 1
ATOM 3746 O O . LYS A 1 486 ? 71.960 76.486 -16.556 1.00 42.40 513 LYS A O 1
ATOM 3752 N N . ASN A 1 487 ? 72.097 74.279 -16.981 1.00 40.67 514 ASN A N 1
ATOM 3753 C CA . ASN A 1 487 ? 72.238 74.387 -18.404 1.00 38.57 514 ASN A CA 1
ATOM 3754 C C . ASN A 1 487 ? 71.155 75.216 -19.057 1.00 38.24 514 ASN A C 1
ATOM 3755 O O . ASN A 1 487 ? 71.285 75.618 -20.214 1.00 38.17 514 ASN A O 1
ATOM 3760 N N . PHE A 1 488 ? 70.067 75.474 -18.336 1.00 38.39 515 PHE A N 1
ATOM 3761 C CA . PHE A 1 488 ? 68.914 76.096 -18.998 1.00 37.60 515 PHE A CA 1
ATOM 3762 C C . PHE A 1 488 ? 69.168 77.543 -19.390 1.00 37.79 515 PHE A C 1
ATOM 3763 O O . PHE A 1 488 ? 68.726 77.986 -20.435 1.00 37.76 515 PHE A O 1
ATOM 3771 N N . ASN A 1 489 ? 69.904 78.273 -18.582 1.00 38.40 516 ASN A N 1
ATOM 3772 C CA . ASN A 1 489 ? 70.148 79.649 -18.916 1.00 39.36 516 ASN A CA 1
ATOM 3773 C C . ASN A 1 489 ? 70.899 79.820 -20.198 1.00 38.70 516 ASN A C 1
ATOM 3774 O O . ASN A 1 489 ? 70.488 80.561 -21.083 1.00 38.36 516 ASN A O 1
ATOM 3779 N N . ARG A 1 490 ? 72.004 79.098 -20.296 1.00 38.70 517 ARG A N 1
ATOM 3780 C CA . ARG A 1 490 ? 72.855 79.170 -21.466 1.00 37.87 517 ARG A CA 1
ATOM 3781 C C . ARG A 1 490 ? 72.063 78.750 -22.696 1.00 36.69 517 ARG A C 1
ATOM 3782 O O . ARG A 1 490 ? 72.211 79.304 -23.800 1.00 37.09 517 ARG A O 1
ATOM 3790 N N . LEU A 1 491 ? 71.224 77.751 -22.506 1.00 34.97 518 LEU A N 1
ATOM 3791 C CA . LEU A 1 491 ? 70.347 77.366 -23.556 1.00 33.36 518 LEU A CA 1
ATOM 3792 C C . LEU A 1 491 ? 69.491 78.543 -24.012 1.00 33.21 518 LEU A C 1
ATOM 3793 O O . LEU A 1 491 ? 69.392 78.756 -25.206 1.00 33.61 518 LEU A O 1
ATOM 3798 N N . VAL A 1 492 ? 68.895 79.331 -23.115 1.00 32.94 519 VAL A N 1
ATOM 3799 C CA . VAL A 1 492 ? 68.019 80.383 -23.632 1.00 33.28 519 VAL A CA 1
ATOM 3800 C C . VAL A 1 492 ? 68.832 81.510 -24.194 1.00 34.32 519 VAL A C 1
ATOM 3801 O O . VAL A 1 492 ? 68.330 82.320 -24.961 1.00 34.36 519 VAL A O 1
ATOM 3805 N N . LYS A 1 493 ? 70.091 81.569 -23.788 1.00 35.45 520 LYS A N 1
ATOM 3806 C CA . LYS A 1 493 ? 70.981 82.554 -24.325 1.00 36.66 520 LYS A CA 1
ATOM 3807 C C . LYS A 1 493 ? 71.200 82.221 -25.792 1.00 36.03 520 LYS A C 1
ATOM 3808 O O . LYS A 1 493 ? 71.092 83.113 -26.650 1.00 36.73 520 LYS A O 1
ATOM 3814 N N . VAL A 1 494 ? 71.470 80.943 -26.080 1.00 34.62 521 VAL A N 1
ATOM 3815 C CA . VAL A 1 494 ? 71.780 80.506 -27.447 1.00 33.79 521 VAL A CA 1
ATOM 3816 C C . VAL A 1 494 ? 70.560 80.665 -28.365 1.00 34.07 521 VAL A C 1
ATOM 3817 O O . VAL A 1 494 ? 70.674 81.199 -29.476 1.00 35.14 521 VAL A O 1
ATOM 3821 N N . LYS A 1 495 ? 69.393 80.235 -27.885 1.00 33.15 522 LYS A N 1
ATOM 3822 C CA . LYS A 1 495 ? 68.127 80.452 -28.579 1.00 32.29 522 LYS A CA 1
ATOM 3823 C C . LYS A 1 495 ? 67.951 81.923 -29.037 1.00 32.48 522 LYS A C 1
ATOM 3824 O O . LYS A 1 495 ? 67.769 82.255 -30.232 1.00 33.19 522 LYS A O 1
ATOM 3830 N N . THR A 1 496 ? 68.024 82.790 -28.052 1.00 32.34 523 THR A N 1
ATOM 3831 C CA . THR A 1 496 ? 67.822 84.190 -28.218 1.00 32.77 523 THR A CA 1
ATOM 3832 C C . THR A 1 496 ? 68.776 84.721 -29.261 1.00 34.15 523 THR A C 1
ATOM 3833 O O . THR A 1 496 ? 68.469 85.674 -29.971 1.00 34.55 523 THR A O 1
ATOM 3837 N N . LYS A 1 497 ? 69.950 84.117 -29.351 1.00 34.83 524 LYS A N 1
ATOM 3838 C CA . LYS A 1 497 ? 70.942 84.657 -30.251 1.00 36.47 524 LYS A CA 1
ATOM 3839 C C . LYS A 1 497 ? 70.731 84.148 -31.688 1.00 36.38 524 LYS A C 1
ATOM 3840 O O . LYS A 1 497 ? 70.884 84.871 -32.678 1.00 35.87 524 LYS A O 1
ATOM 3846 N N . VAL A 1 498 ? 70.382 82.881 -31.798 1.00 36.20 525 VAL A N 1
ATOM 3847 C CA . VAL A 1 498 ? 70.468 82.259 -33.097 1.00 36.74 525 VAL A CA 1
ATOM 3848 C C . VAL A 1 498 ? 69.110 82.231 -33.808 1.00 37.60 525 VAL A C 1
ATOM 3849 O O . VAL A 1 498 ? 69.094 82.092 -35.061 1.00 38.24 525 VAL A O 1
ATOM 3853 N N . ASP A 1 499 ? 68.017 82.350 -33.013 1.00 37.01 526 ASP A N 1
ATOM 3854 C CA . ASP A 1 499 ? 66.620 82.303 -33.508 1.00 37.32 526 ASP A CA 1
ATOM 3855 C C . ASP A 1 499 ? 65.694 83.172 -32.647 1.00 36.93 526 ASP A C 1
ATOM 3856 O O . ASP A 1 499 ? 64.733 82.677 -32.064 1.00 36.44 526 ASP A O 1
ATOM 3861 N N . PRO A 1 500 ? 65.952 84.492 -32.630 1.00 37.18 527 PRO A N 1
ATOM 3862 C CA . PRO A 1 500 ? 65.332 85.456 -31.760 1.00 36.65 527 PRO A CA 1
ATOM 3863 C C . PRO A 1 500 ? 63.861 85.563 -32.018 1.00 36.58 527 PRO A C 1
ATOM 3864 O O . PRO A 1 500 ? 63.103 85.907 -31.112 1.00 37.34 527 PRO A O 1
ATOM 3868 N N . ASN A 1 501 ? 63.442 85.266 -33.236 1.00 36.84 528 ASN A N 1
ATOM 3869 C CA . ASN A 1 501 ? 62.003 85.299 -33.560 1.00 37.60 528 ASN A CA 1
ATOM 3870 C C . ASN A 1 501 ? 61.281 83.979 -33.371 1.00 36.62 528 ASN A C 1
ATOM 3871 O O . ASN A 1 501 ? 60.170 83.814 -33.837 1.00 36.90 528 ASN A O 1
ATOM 3876 N N . ASN A 1 502 ? 61.932 83.044 -32.703 1.00 35.84 529 ASN A N 1
ATOM 3877 C CA . ASN A 1 502 ? 61.356 81.750 -32.421 1.00 35.32 529 ASN A CA 1
ATOM 3878 C C . ASN A 1 502 ? 60.687 81.077 -33.593 1.00 35.23 529 ASN A C 1
ATOM 3879 O O . ASN A 1 502 ? 59.532 80.652 -33.490 1.00 34.42 529 ASN A O 1
ATOM 3884 N N . PHE A 1 503 ? 61.414 80.953 -34.693 1.00 35.29 530 PHE A N 1
ATOM 3885 C CA . PHE A 1 503 ? 60.826 80.294 -35.821 1.00 36.56 530 PHE A CA 1
ATOM 3886 C C . PHE A 1 503 ? 60.804 78.780 -35.612 1.00 36.70 530 PHE A C 1
ATOM 3887 O O . PHE A 1 503 ? 59.803 78.105 -35.916 1.00 37.65 530 PHE A O 1
ATOM 3895 N N . PHE A 1 504 ? 61.885 78.247 -35.062 1.00 36.30 531 PHE A N 1
ATOM 3896 C CA . PHE A 1 504 ? 61.934 76.822 -34.750 1.00 36.01 531 PHE A CA 1
ATOM 3897 C C . PHE A 1 504 ? 61.321 76.601 -33.394 1.00 36.02 531 PHE A C 1
ATOM 3898 O O . PHE A 1 504 ? 61.983 76.797 -32.367 1.00 35.31 531 PHE A O 1
ATOM 3906 N N . ARG A 1 505 ? 60.064 76.182 -33.398 1.00 36.28 532 ARG A N 1
ATOM 3907 C CA . ARG A 1 505 ? 59.312 76.095 -32.183 1.00 36.55 532 ARG A CA 1
ATOM 3908 C C . ARG A 1 505 ? 58.368 74.896 -32.215 1.00 37.27 532 ARG A C 1
ATOM 3909 O O . ARG A 1 505 ? 57.953 74.441 -33.298 1.00 38.09 532 ARG A O 1
ATOM 3917 N N . ASN A 1 506 ? 58.021 74.404 -31.026 1.00 36.84 533 ASN A N 1
ATOM 3918 C CA . ASN A 1 506 ? 57.011 73.368 -30.879 1.00 37.46 533 ASN A CA 1
ATOM 3919 C C . ASN A 1 506 ? 56.243 73.468 -29.587 1.00 37.65 533 ASN A C 1
ATOM 3920 O O . ASN A 1 506 ? 56.427 74.415 -28.806 1.00 38.14 533 ASN A O 1
ATOM 3925 N N . GLU A 1 507 ? 55.394 72.481 -29.359 1.00 38.08 534 GLU A N 1
ATOM 3926 C CA . GLU A 1 507 ? 54.550 72.493 -28.190 1.00 38.89 534 GLU A CA 1
ATOM 3927 C C . GLU A 1 507 ? 55.306 72.454 -26.854 1.00 37.61 534 GLU A C 1
ATOM 3928 O O . GLU A 1 507 ? 54.690 72.658 -25.824 1.00 38.14 534 GLU A O 1
ATOM 3934 N N . GLN A 1 508 ? 56.618 72.226 -26.860 1.00 36.40 535 GLN A N 1
ATOM 3935 C CA . GLN A 1 508 ? 57.453 72.384 -25.637 1.00 35.50 535 GLN A CA 1
ATOM 3936 C C . GLN A 1 508 ? 58.909 72.650 -25.990 1.00 35.47 535 GLN A C 1
ATOM 3937 O O . GLN A 1 508 ? 59.792 71.813 -25.807 1.00 35.07 535 GLN A O 1
ATOM 3943 N N . SER A 1 509 ? 59.133 73.843 -26.506 1.00 36.32 536 SER A N 1
ATOM 3944 C CA . SER A 1 509 ? 60.423 74.250 -27.011 1.00 37.47 536 SER A CA 1
ATOM 3945 C C . SER A 1 509 ? 60.971 75.465 -26.239 1.00 37.46 536 SER A C 1
ATOM 3946 O O . SER A 1 509 ? 60.190 76.281 -25.737 1.00 38.40 536 SER A O 1
ATOM 3949 N N . ILE A 1 510 ? 62.296 75.612 -26.193 1.00 36.91 537 ILE A N 1
ATOM 3950 C CA . ILE A 1 510 ? 62.933 76.766 -25.527 1.00 37.03 537 ILE A CA 1
ATOM 3951 C C . ILE A 1 510 ? 62.600 78.112 -26.168 1.00 37.31 537 ILE A C 1
ATOM 3952 O O . ILE A 1 510 ? 62.878 78.329 -27.349 1.00 37.89 537 ILE A O 1
ATOM 3957 N N . PRO A 1 511 ? 61.993 79.023 -25.389 1.00 37.69 538 PRO A N 1
ATOM 3958 C CA . PRO A 1 511 ? 61.627 80.338 -25.932 1.00 37.53 538 PRO A CA 1
ATOM 3959 C C . PRO A 1 511 ? 62.848 81.227 -25.994 1.00 37.42 538 PRO A C 1
ATOM 3960 O O . PRO A 1 511 ? 63.719 81.076 -25.148 1.00 36.95 538 PRO A O 1
ATOM 3964 N N . PRO A 1 512 ? 62.911 82.166 -26.963 1.00 37.63 539 PRO A N 1
ATOM 3965 C CA . PRO A 1 512 ? 63.907 83.223 -26.827 1.00 37.49 539 PRO A CA 1
ATOM 3966 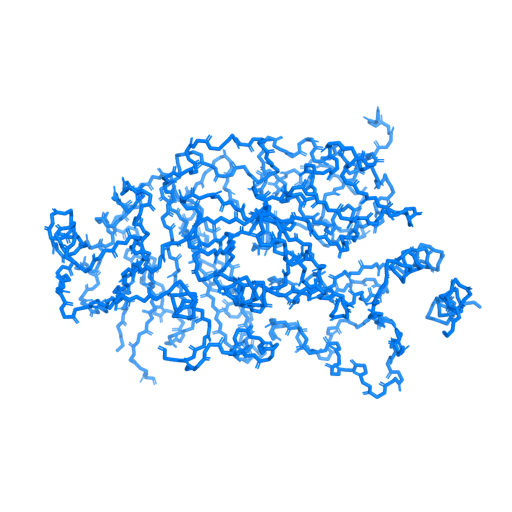C C . PRO A 1 512 ? 63.481 84.177 -25.755 1.00 38.14 539 PRO A C 1
ATOM 3967 O O . PRO A 1 512 ? 62.407 84.067 -25.173 1.00 38.52 539 PRO A O 1
ATOM 3971 N N . LEU A 1 513 ? 64.343 85.120 -25.479 1.00 39.45 540 LEU A N 1
ATOM 3972 C CA . LEU A 1 513 ? 64.078 86.081 -24.458 1.00 40.48 540 LEU A CA 1
ATOM 3973 C C . LEU A 1 513 ? 63.393 87.246 -25.153 1.00 41.52 540 LEU A C 1
ATOM 3974 O O . LEU A 1 513 ? 63.800 87.640 -26.238 1.00 41.41 540 LEU A O 1
ATOM 3979 N N . PRO A 1 514 ? 62.340 87.800 -24.555 1.00 42.93 541 PRO A N 1
ATOM 3980 C CA . PRO A 1 514 ? 61.725 88.988 -25.172 1.00 44.37 541 PRO A CA 1
ATOM 3981 C C . PRO A 1 514 ? 62.691 90.184 -25.143 1.00 46.30 541 PRO A C 1
ATOM 3982 O O . PRO A 1 514 ? 63.544 90.254 -24.254 1.00 46.70 541 PRO A O 1
ATOM 3986 N N . PRO A 1 515 ? 62.568 91.123 -26.110 1.00 48.07 542 PRO A N 1
ATOM 3987 C CA . PRO A 1 515 ? 63.652 92.117 -26.338 1.00 49.83 542 PRO A CA 1
ATOM 3988 C C . PRO A 1 515 ? 63.849 93.239 -25.334 1.00 52.03 542 PRO A C 1
ATOM 3989 O O . PRO A 1 515 ? 64.885 93.884 -25.368 1.00 52.79 542 PRO A O 1
ATOM 3993 N N . HIS A 1 516 ? 62.888 93.450 -24.446 1.00 54.62 543 HIS A N 1
ATOM 3994 C CA . HIS A 1 516 ? 63.036 94.420 -23.363 1.00 58.78 543 HIS A CA 1
ATOM 3995 C C . HIS A 1 516 ? 63.847 93.855 -22.194 1.00 61.12 543 HIS A C 1
ATOM 3996 O O . HIS A 1 516 ? 64.346 94.602 -21.347 1.00 62.00 543 HIS A O 1
ATOM 4003 N N . HIS A 1 517 ? 63.999 92.533 -22.183 1.00 63.17 544 HIS A N 1
ATOM 4004 C CA . HIS A 1 517 ? 65.001 91.879 -21.343 1.00 66.46 544 HIS A CA 1
ATOM 4005 C C . HIS A 1 517 ? 66.355 91.566 -21.961 1.00 67.36 544 HIS A C 1
ATOM 4006 O O . HIS A 1 517 ? 67.230 91.048 -21.273 1.00 68.05 544 HIS A O 1
ATOM 4013 N N . HIS A 1 518 ? 66.538 91.886 -23.239 1.00 68.68 545 HIS A N 1
ATOM 4014 C CA . HIS A 1 518 ? 67.869 91.823 -23.848 1.00 70.62 545 HIS A CA 1
ATOM 4015 C C . HIS A 1 518 ? 68.859 92.790 -23.171 1.00 72.70 545 HIS A C 1
ATOM 4016 O O . HIS A 1 518 ? 70.068 92.606 -23.374 1.00 73.45 545 HIS A O 1
#

B-factor: mean 47.13, std 15.81, range [21.63, 128.99]

Nearest PDB structures (foldseek):
  3vte-assembly1_A  TM=1.002E+00  e=0.000E+00  Cannabis sativa
  6jqh-assembly1_A  TM=9.654E-01  e=2.120E-64  Morus alba
  6jqh-assembly2_B  TM=9.639E-01  e=8.066E-64  Morus alba
  4ud8-assembly1_A  TM=9.552E-01  e=3.521E-62  Arabidopsis thaliana
  3rja-assembly1_A  TM=8.309E-01  e=6.091E-28  Microdochium nivale

Secondary structure (DSSP, 8-state):
--HHHHHHHHHHHH------EE-TTSTTHHHHHHHT--BGGG-SSSS---SEEE---SHHHHHHHHHHHHHHTPEEEEESS---TT-TTT--SSSEEEEE-TT---EEEETTTTEEEEETT-BHHHHHHHHHHH-TTEE----S-TT-BHHHHHHT----TTHHHH--GGGGEEEEEEE-TT--EE-HHHH-HHHHHHHTTS-GGGT-EEEEEEEE-EE--S-EEEEEEEE---HHHHHHHHHHHHHHGGGS-TTEEEEEEEEEES---EEEEEEEEEEES-HHHHHHHHHHH-GGG---GGGEEEE-HHHHHHHTSSS----GGGGG-TT-S--BEEEEEEEEESSPPPHHHHHHHHHGGGGS-TTTEEEEEEE--GGGGTS-TTSSS----TT--EEEEEEEEE--TTTHHHHHHHHHHHHHHTGGGS--TT----TTS--GGG----TTS---HHHHHHHHHHHSSTHHHHHHHHHHHH-TT--S--TT------TT--

Radius of gyration: 22.65 Å; Cα contacts (8 Å, |Δi|>4): 1092; chains: 1; bounding box: 52×67×62 Å